Protein AF-A0A936C3J3-F1 (afdb_monomer)

Secondary structure (DSSP, 8-state):
---------EEEEESTT-HHHHHHHH-GGG--EEEETTEEEES---B-TTSPBPP-SSEEEEEEEEEEE--SSHHHHHHHHHHHHHHHHTT--S-EEEEEEPPTT--TTSHHHHHHHHHHHHHHHHHHTT-SSPPBPSB--TT-TT--EEEEEEEEETTEEEEEEEEGGG-S-SBGGG---PPPPTT-SSSTHHHHHHHHHHHS----TT-EEEEET-TT-HHHHHHHHTT-EEEEE-SSPP-S---GGGEEEE-S-TTT---SS-EEEEEE---S-HHHHHHHHHHHHHTT-EEEEEEEEEPPSS-HHHHHHHHHHHHHHTT-EEEEEE--SS-SSEEEEEEES-HHHHT-SS--------------------------------------------------------PPPP-PPPPP--PPP-----------------------------------------

Nearest PDB structures (foldseek):
  4atn-assembly1_A  TM=8.365E-01  e=1.492E-25  Escherichia coli BL21(DE3)
  3k0b-assembly1_A  TM=3.413E-01  e=3.394E-08  Listeria monocytogenes serotype 4b str. F2365
  8x8j-assembly1_B  TM=6.612E-01  e=1.170E-04  Acinetobacter baumannii
  8x8i-assembly1_B  TM=6.639E-01  e=1.663E-04  Acinetobacter baumannii

pLDDT: mean 76.04, std 27.0, range [23.97, 98.81]

Mean predicted aligned error: 15.06 Å

Radius of gyration: 33.65 Å; Cα contacts (8 Å, |Δi|>4): 741; chains: 1; bounding box: 97×128×62 Å

Foldseek 3Di:
DDPPPQQQKKKFFFAFVLQVVQDVQQDDVQVWDAPAGRMIMTSHFDADPVRAGDAGAGTLKMFSFQDKDADPALLRLLVVLLVSCLVVCVVPQFQAEEAQDEHPPDDCPFLLNVSSVSNPVSNLVSNVVRHPDDHHYQADQLPPPRHQKYFYWYRGHNSGITTGIDTSSNISGSHHSSADDDDDDPQQPDCVLVVQVQVCSNLVFDQAAPFEEEEAQCPLPSVVVNNVVNRAAYEYEDLDYHPHDGPPVRYDYDNDHLQPDDDPAAGAEYHYADPDAQVVVLVSVLVCLLVNNYFKYKYKGQADPPPRSVSVVNSVVSCVVSQWPPWHKYCHNPHDNIIIIITGNDPVVVVPSDPDDDDDDPDDDDDDDDDDDDDDDDDDDDDDDDDDDDDDDDDDDDDDDDDDDDDDDDDDDDDDDDDDDDDDDDDDDDDDDDDDDDDDDDDDDDDDYDDDDDDDDDDDDDDDDD

Structure (mmCIF, N/CA/C/O backbone):
data_AF-A0A936C3J3-F1
#
_entry.id   AF-A0A936C3J3-F1
#
loop_
_atom_site.group_PDB
_atom_site.id
_atom_site.type_symbol
_atom_site.label_atom_id
_atom_site.label_alt_id
_atom_site.label_comp_id
_atom_site.label_asym_id
_atom_site.label_entity_id
_atom_site.label_seq_id
_atom_site.pdbx_PDB_ins_code
_atom_site.Cartn_x
_atom_site.Cartn_y
_atom_site.Cartn_z
_atom_site.occupancy
_atom_site.B_iso_or_equiv
_atom_site.auth_seq_id
_atom_site.auth_comp_id
_atom_site.auth_asym_id
_atom_site.auth_atom_id
_atom_site.pdbx_PDB_model_num
ATOM 1 N N . MET A 1 1 ? -40.139 1.100 14.760 1.00 33.44 1 MET A N 1
ATOM 2 C CA . MET A 1 1 ? -38.734 0.673 14.546 1.00 33.44 1 MET A CA 1
ATOM 3 C C . MET A 1 1 ? -37.877 1.899 14.244 1.00 33.44 1 MET A C 1
ATOM 5 O O . MET A 1 1 ? -38.222 2.616 13.318 1.00 33.44 1 MET A O 1
ATOM 9 N N . ARG A 1 2 ? -36.791 2.172 14.984 1.00 28.02 2 ARG A N 1
ATOM 10 C CA . ARG A 1 2 ? -35.802 3.189 14.565 1.00 28.02 2 ARG A CA 1
ATOM 11 C C . ARG A 1 2 ? -34.677 2.494 13.802 1.00 28.02 2 ARG A C 1
ATOM 13 O O . ARG A 1 2 ? -34.073 1.563 14.336 1.00 28.02 2 ARG A O 1
ATOM 20 N N . SER A 1 3 ? -34.427 2.935 12.568 1.00 29.53 3 SER A N 1
ATOM 21 C CA . SER A 1 3 ? -33.279 2.488 11.775 1.00 29.53 3 SER A CA 1
ATOM 22 C C . SER A 1 3 ? -32.002 2.647 12.600 1.00 29.53 3 SER A C 1
ATOM 24 O O . SER A 1 3 ? -31.799 3.677 13.248 1.00 29.53 3 SER A O 1
ATOM 26 N N . ALA A 1 4 ? -31.156 1.617 12.620 1.00 37.12 4 ALA A N 1
ATOM 27 C CA . ALA A 1 4 ? -29.858 1.731 13.263 1.00 37.12 4 ALA A CA 1
ATOM 28 C C . ALA A 1 4 ? -29.002 2.651 12.393 1.00 37.12 4 ALA A C 1
ATOM 30 O O . ALA A 1 4 ? -28.498 2.207 11.364 1.00 37.12 4 ALA A O 1
ATOM 31 N N . VAL A 1 5 ? -28.869 3.918 12.801 1.00 35.38 5 VAL A N 1
ATOM 32 C CA . VAL A 1 5 ? -28.004 4.901 12.141 1.00 35.38 5 VAL A CA 1
ATOM 33 C C . VAL A 1 5 ? -26.589 4.339 12.127 1.00 35.38 5 VAL A C 1
ATOM 35 O O . VAL A 1 5 ? -25.864 4.394 13.121 1.00 35.38 5 VAL A O 1
ATOM 38 N N . VAL A 1 6 ? -26.205 3.750 10.996 1.00 46.84 6 VAL A N 1
ATOM 39 C CA . VAL A 1 6 ? -24.815 3.420 10.735 1.00 46.84 6 VAL A CA 1
ATOM 40 C C . VAL A 1 6 ? -24.141 4.758 10.512 1.00 46.84 6 VAL A C 1
ATOM 42 O O . VAL A 1 6 ? -24.391 5.416 9.505 1.00 46.84 6 VAL A O 1
ATOM 45 N N . SER A 1 7 ? -23.348 5.176 11.496 1.00 59.62 7 SER A N 1
ATOM 46 C CA . SER A 1 7 ? -22.508 6.365 11.413 1.00 59.62 7 SER A CA 1
ATOM 47 C C . SER A 1 7 ? -21.810 6.391 10.052 1.00 59.62 7 SER A C 1
ATOM 49 O O . SER A 1 7 ? -21.123 5.438 9.681 1.00 59.62 7 SER A O 1
ATOM 51 N N . THR A 1 8 ? -22.022 7.467 9.293 1.00 68.81 8 THR A N 1
ATOM 52 C CA . THR A 1 8 ? -21.368 7.668 7.992 1.00 68.81 8 THR A CA 1
ATOM 53 C C . THR A 1 8 ? -19.877 7.944 8.150 1.00 68.81 8 THR A C 1
ATOM 55 O O . THR A 1 8 ? -19.138 7.846 7.173 1.00 68.81 8 THR A O 1
ATOM 58 N N . ARG A 1 9 ? -19.442 8.275 9.377 1.00 92.25 9 ARG A N 1
ATOM 59 C CA . ARG A 1 9 ? -18.073 8.661 9.690 1.00 92.25 9 ARG A CA 1
ATOM 60 C C . ARG A 1 9 ? -17.103 7.502 9.527 1.00 92.25 9 ARG A C 1
ATOM 62 O O . ARG A 1 9 ? -17.348 6.381 9.978 1.00 92.25 9 ARG A O 1
ATOM 69 N N . TRP A 1 10 ? -15.957 7.835 8.959 1.00 96.31 10 TRP A N 1
ATOM 70 C CA . TRP A 1 10 ? -14.812 6.953 8.831 1.00 96.31 10 TRP A CA 1
ATOM 71 C C . TRP A 1 10 ? -13.667 7.450 9.704 1.00 96.31 10 TRP A C 1
ATOM 73 O O . TRP A 1 10 ? -13.520 8.649 9.949 1.00 96.31 10 TRP A O 1
ATOM 83 N N . ALA A 1 11 ? -12.850 6.508 10.153 1.00 97.44 11 ALA A N 1
ATOM 84 C CA . ALA A 1 11 ? -11.518 6.762 10.667 1.00 97.44 11 ALA A CA 1
ATOM 85 C C . ALA A 1 11 ? -10.503 6.078 9.744 1.00 97.44 11 ALA A C 1
ATOM 87 O O . ALA A 1 11 ? -10.793 5.032 9.156 1.00 97.44 11 ALA A O 1
ATOM 88 N N . PHE A 1 12 ? -9.318 6.660 9.624 1.00 97.94 12 PHE A N 1
ATOM 89 C CA . PHE A 1 12 ? -8.231 6.175 8.786 1.00 97.94 12 PHE A CA 1
ATOM 90 C C . PHE A 1 12 ? -6.924 6.165 9.570 1.00 97.94 12 PHE A C 1
ATOM 92 O O . PHE A 1 12 ? -6.647 7.107 10.314 1.00 97.94 12 PHE A O 1
ATOM 99 N N . LEU A 1 13 ? -6.123 5.122 9.361 1.00 97.69 13 LEU A N 1
ATOM 100 C CA . LEU A 1 13 ? -4.727 5.083 9.786 1.00 97.69 13 LEU A CA 1
ATOM 101 C C . LEU A 1 13 ? -3.846 5.507 8.618 1.00 97.69 13 LEU A C 1
ATOM 103 O O . LEU A 1 13 ? -4.005 4.993 7.508 1.00 97.69 13 LEU A O 1
ATOM 107 N N . THR A 1 14 ? -2.910 6.412 8.870 1.00 97.12 14 THR A N 1
ATOM 108 C CA . THR A 1 14 ? -1.886 6.841 7.911 1.00 97.12 14 THR A CA 1
ATOM 109 C C . THR A 1 14 ? -0.514 6.321 8.333 1.00 97.12 14 THR A C 1
ATOM 111 O O . THR A 1 14 ? -0.342 5.691 9.376 1.00 97.12 14 THR A O 1
ATOM 114 N N . ARG A 1 15 ? 0.509 6.636 7.543 1.00 95.25 15 ARG A N 1
ATOM 115 C CA . ARG A 1 15 ? 1.868 6.767 8.075 1.00 95.25 15 ARG A CA 1
ATOM 116 C C . ARG A 1 15 ? 1.910 7.911 9.119 1.00 95.25 15 ARG A C 1
ATOM 118 O O . ARG A 1 15 ? 1.168 8.882 8.943 1.00 95.25 15 ARG A O 1
ATOM 125 N N . PRO A 1 16 ? 2.783 7.871 10.146 1.00 94.44 16 PRO A N 1
ATOM 126 C CA . PRO A 1 16 ? 3.106 9.053 10.953 1.00 94.44 16 PRO A CA 1
ATOM 127 C C . PRO A 1 16 ? 3.445 10.268 10.078 1.00 94.44 16 PRO A C 1
ATOM 129 O O . PRO A 1 16 ? 4.086 10.119 9.035 1.00 94.44 16 PRO A O 1
ATOM 132 N N . ASP A 1 17 ? 2.956 11.441 10.482 1.00 93.06 17 ASP A N 1
ATOM 133 C CA . ASP A 1 17 ? 3.041 12.728 9.767 1.00 93.06 17 ASP A CA 1
ATOM 134 C C . ASP A 1 17 ? 2.344 12.781 8.386 1.00 93.06 17 ASP A C 1
ATOM 136 O O . ASP A 1 17 ? 2.384 13.803 7.700 1.00 93.06 17 ASP A O 1
ATOM 140 N N . GLY A 1 18 ? 1.668 11.702 7.972 1.00 95.62 18 GLY A N 1
ATOM 141 C CA . GLY A 1 18 ? 0.904 11.614 6.721 1.00 95.62 18 GLY A CA 1
ATOM 142 C C . GLY A 1 18 ? -0.539 12.125 6.810 1.00 95.62 18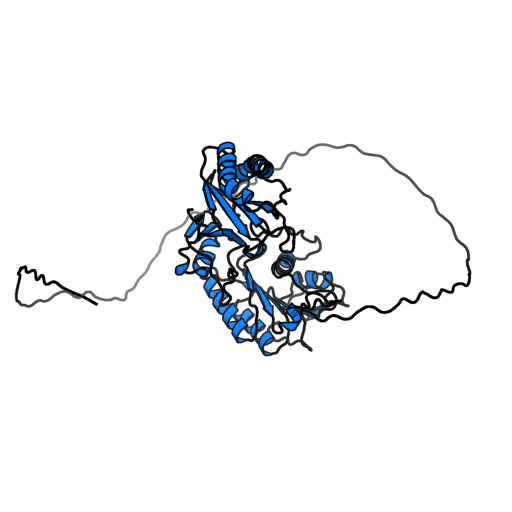 GLY A C 1
ATOM 143 O O . GLY A 1 18 ? -1.264 12.073 5.816 1.00 95.62 18 GLY A O 1
ATOM 144 N N . GLU A 1 19 ? -0.992 12.618 7.968 1.00 97.50 19 GLU A N 1
ATOM 145 C CA . GLU A 1 19 ? -2.400 12.991 8.169 1.00 97.50 19 GLU A CA 1
ATOM 146 C C . GLU A 1 19 ? -2.809 14.157 7.268 1.00 97.50 19 GLU A C 1
ATOM 148 O O . GLU A 1 19 ? -3.923 14.176 6.747 1.00 97.50 19 GLU A O 1
ATOM 153 N N . ARG A 1 20 ? -1.901 15.119 7.038 1.00 97.00 20 ARG A N 1
ATOM 154 C CA . ARG A 1 20 ? -2.177 16.249 6.142 1.00 97.00 20 ARG A CA 1
ATOM 155 C C . ARG A 1 20 ? -2.315 15.800 4.692 1.00 97.00 20 ARG A C 1
ATOM 157 O O . ARG A 1 20 ? -3.230 16.264 4.020 1.00 97.00 20 ARG A O 1
ATOM 164 N N . ASP A 1 21 ? -1.453 14.894 4.235 1.00 97.56 21 ASP A N 1
ATOM 165 C CA . ASP A 1 21 ? -1.504 14.375 2.867 1.00 97.56 21 ASP A CA 1
ATOM 166 C C . ASP A 1 21 ? -2.800 13.581 2.622 1.00 97.56 21 ASP A C 1
ATOM 168 O O . ASP A 1 21 ? -3.407 13.731 1.562 1.00 97.56 21 ASP A O 1
ATOM 172 N N . LEU A 1 22 ? -3.292 12.830 3.619 1.00 98.00 22 LEU A N 1
ATOM 173 C CA . LEU A 1 22 ? -4.601 12.170 3.545 1.00 98.00 22 LEU A CA 1
ATOM 174 C C . LEU A 1 22 ? -5.781 13.158 3.588 1.00 98.00 22 LEU A C 1
ATOM 176 O O . LEU A 1 22 ? -6.741 12.982 2.843 1.00 98.00 22 LEU A O 1
ATOM 180 N N . ILE A 1 23 ? -5.742 14.195 4.430 1.00 98.06 23 ILE A N 1
ATOM 181 C CA . ILE A 1 23 ? -6.789 15.236 4.454 1.00 98.06 23 ILE A CA 1
ATOM 182 C C . ILE A 1 23 ? -6.848 15.959 3.100 1.00 98.06 23 ILE A C 1
ATOM 184 O O . ILE A 1 23 ? -7.932 16.164 2.552 1.00 98.06 23 ILE A O 1
ATOM 188 N N . ASP A 1 24 ? -5.687 16.292 2.530 1.00 97.00 24 ASP A N 1
ATOM 189 C CA . ASP A 1 24 ? -5.589 16.901 1.205 1.00 97.00 24 ASP A CA 1
ATOM 190 C C . ASP A 1 24 ? -6.042 15.943 0.092 1.00 97.00 24 ASP A C 1
ATOM 192 O O . ASP A 1 24 ? -6.580 16.419 -0.906 1.00 97.00 24 ASP A O 1
ATOM 196 N N . GLU A 1 25 ? -5.855 14.625 0.238 1.00 97.25 25 GLU A N 1
ATOM 197 C CA . GLU A 1 25 ? -6.364 13.587 -0.672 1.00 97.25 25 GLU A CA 1
ATOM 198 C C . GLU A 1 25 ? -7.892 13.449 -0.616 1.00 97.25 25 GLU A C 1
ATOM 200 O O . GLU A 1 25 ? -8.532 13.539 -1.664 1.00 97.25 25 GLU A O 1
ATOM 205 N N . LEU A 1 26 ? -8.461 13.289 0.586 1.00 96.00 26 LEU A N 1
ATOM 206 C CA . LEU A 1 26 ? -9.904 13.171 0.842 1.00 96.00 26 LEU A CA 1
ATOM 207 C C . LEU A 1 26 ? -10.692 14.408 0.379 1.00 96.00 26 LEU A C 1
ATOM 209 O O . LEU A 1 26 ? -11.851 14.292 -0.022 1.00 96.00 26 LEU A O 1
ATOM 213 N N . GLY A 1 27 ? -10.063 15.584 0.421 1.00 94.44 27 GLY A N 1
ATOM 214 C CA . GLY A 1 27 ? -10.635 16.835 -0.064 1.00 94.44 27 GLY A CA 1
ATOM 215 C C . GLY A 1 27 ? -11.672 17.468 0.878 1.00 94.44 27 GLY A C 1
ATOM 216 O O . GLY A 1 27 ? -12.059 16.896 1.900 1.00 94.44 27 GLY A O 1
ATOM 217 N N . PRO A 1 28 ? -12.144 18.687 0.554 1.00 92.44 28 PRO A N 1
ATOM 218 C CA . PRO A 1 28 ? -12.945 19.499 1.474 1.00 92.44 28 PRO A CA 1
ATOM 219 C C . PRO A 1 28 ? -14.327 18.903 1.777 1.00 92.44 28 PRO A C 1
ATOM 221 O O . PRO A 1 28 ? -14.797 18.990 2.909 1.00 92.44 28 PRO A O 1
ATOM 224 N N . SER A 1 29 ? -14.963 18.239 0.806 1.00 90.31 29 SER A N 1
ATOM 225 C CA . SER A 1 29 ? -16.278 17.596 0.971 1.00 90.31 29 SER A CA 1
ATOM 226 C C . SER A 1 29 ? -16.275 16.439 1.972 1.00 90.31 29 SER A C 1
ATOM 228 O O . SER A 1 29 ? -17.330 16.052 2.468 1.00 90.31 29 SER A O 1
ATOM 230 N N . ALA A 1 30 ? -15.103 15.884 2.285 1.00 93.25 30 ALA A N 1
ATOM 231 C CA . ALA A 1 30 ? -14.962 14.816 3.260 1.00 93.25 30 ALA A CA 1
ATOM 232 C C . ALA A 1 30 ? -15.052 15.313 4.716 1.00 93.25 30 ALA A C 1
ATOM 234 O O . ALA A 1 30 ? -15.210 14.491 5.621 1.00 93.25 30 ALA A O 1
ATOM 235 N N . ASN A 1 31 ? -14.940 16.628 4.961 1.00 95.12 31 ASN A N 1
ATOM 236 C CA . ASN A 1 31 ? -14.816 17.219 6.301 1.00 95.12 31 ASN A CA 1
ATOM 237 C C . ASN A 1 31 ? -13.816 16.431 7.174 1.00 95.12 31 ASN A C 1
ATOM 239 O O . ASN A 1 31 ? -14.173 15.875 8.215 1.00 95.12 31 ASN A O 1
ATOM 243 N N . ALA A 1 32 ? -12.600 16.257 6.646 1.00 97.12 32 ALA A N 1
ATOM 244 C CA . ALA A 1 32 ? -11.572 15.413 7.237 1.00 97.12 32 ALA A CA 1
ATOM 245 C C . ALA A 1 32 ? -10.680 16.200 8.211 1.00 97.12 32 ALA A C 1
ATOM 247 O O . ALA A 1 32 ? -10.210 17.291 7.891 1.00 97.12 32 ALA A O 1
ATOM 248 N N . GLU A 1 33 ? -10.409 15.624 9.381 1.00 96.88 33 GLU A N 1
ATOM 249 C CA . GLU A 1 33 ? -9.625 16.238 10.457 1.00 96.88 33 GLU A CA 1
ATOM 250 C C . GLU A 1 33 ? -8.607 15.252 11.052 1.00 96.88 33 GLU A C 1
ATOM 252 O O . GLU A 1 33 ? -8.855 14.046 11.122 1.00 96.88 33 GLU A O 1
ATOM 257 N N . LYS A 1 34 ? -7.453 15.762 11.506 1.00 97.12 34 LYS A N 1
ATOM 258 C CA . LYS A 1 34 ? -6.480 14.971 12.274 1.00 97.12 34 LYS A CA 1
ATOM 259 C C . LYS A 1 34 ? -7.011 14.804 13.695 1.00 97.12 34 LYS A C 1
ATOM 261 O O . LYS A 1 34 ? -7.202 15.793 14.397 1.00 97.12 34 LYS A O 1
ATOM 266 N N . LEU A 1 35 ? -7.195 13.558 14.118 1.00 95.56 35 LEU A N 1
ATOM 267 C CA . LEU A 1 35 ? -7.697 13.224 15.449 1.00 95.56 35 LEU A CA 1
ATOM 268 C C . LEU A 1 35 ? -6.564 12.974 16.455 1.00 95.56 35 LEU A C 1
ATOM 270 O O . LEU A 1 35 ? -6.637 13.412 17.604 1.00 95.56 35 LEU A O 1
ATOM 274 N N . ASP A 1 36 ? -5.528 12.260 16.018 1.00 95.00 36 ASP A N 1
ATOM 275 C CA . ASP A 1 36 ? -4.333 11.918 16.796 1.00 95.00 36 ASP A CA 1
ATOM 276 C C . ASP A 1 36 ? -3.158 11.648 15.831 1.00 95.00 36 ASP A C 1
ATOM 278 O O . ASP A 1 36 ? -3.312 11.759 14.612 1.00 95.00 36 ASP A O 1
ATOM 282 N N . LEU A 1 37 ? -1.980 11.304 16.353 1.00 94.25 37 LEU A N 1
ATOM 283 C CA . LEU A 1 37 ? -0.841 10.844 15.559 1.00 94.25 37 LEU A CA 1
ATOM 284 C C . LEU A 1 37 ? -1.240 9.656 14.673 1.00 94.25 37 LEU A C 1
ATOM 286 O O . LEU A 1 37 ? -1.743 8.648 15.165 1.00 94.25 37 LEU A O 1
ATOM 290 N N . ALA A 1 38 ? -0.983 9.792 13.374 1.00 96.56 38 ALA A N 1
ATOM 291 C CA . ALA A 1 38 ? -1.318 8.847 12.317 1.00 96.56 38 ALA A CA 1
ATOM 292 C C . ALA A 1 38 ? -2.822 8.508 12.187 1.00 96.56 38 ALA A C 1
ATOM 294 O O . ALA A 1 38 ? -3.158 7.489 11.581 1.00 96.56 38 ALA A O 1
ATOM 295 N N . VAL A 1 39 ? -3.732 9.338 12.729 1.00 97.62 39 VAL A N 1
ATOM 296 C CA . VAL A 1 39 ? -5.189 9.100 12.674 1.00 97.62 39 VAL A CA 1
ATOM 297 C C . VAL A 1 39 ? -5.957 10.301 12.130 1.00 97.62 39 VAL A C 1
ATOM 299 O O . VAL A 1 39 ? -5.928 11.395 12.699 1.00 97.62 39 VAL A O 1
ATOM 302 N N . VAL A 1 40 ? -6.726 10.062 11.067 1.00 98.12 40 VAL A N 1
ATOM 303 C CA . VAL A 1 40 ? -7.653 11.030 10.458 1.00 98.12 40 VAL A CA 1
ATOM 304 C C . VAL A 1 40 ? -9.084 10.525 10.597 1.00 98.12 40 VAL A C 1
ATOM 306 O O . VAL A 1 40 ? -9.358 9.356 10.330 1.00 98.12 40 VAL A O 1
ATOM 309 N N . THR A 1 41 ? -10.016 11.399 10.968 1.00 97.44 41 THR A N 1
ATOM 310 C CA . THR A 1 41 ? -11.461 11.134 10.892 1.00 97.44 41 THR A CA 1
ATOM 311 C C . THR A 1 41 ? -12.111 11.953 9.790 1.00 97.44 41 THR A C 1
ATOM 313 O O . THR A 1 41 ? -11.620 13.014 9.427 1.00 97.44 41 THR A O 1
ATOM 316 N N . SER A 1 42 ? -13.213 11.454 9.234 1.00 96.69 42 SER A N 1
ATOM 317 C CA . SER A 1 42 ? -13.940 12.103 8.140 1.00 96.69 42 SER A CA 1
ATOM 318 C C . SER A 1 42 ? -15.432 11.774 8.186 1.00 96.69 42 SER A C 1
ATOM 320 O O . SER A 1 42 ? -15.835 10.731 8.709 1.00 96.69 42 SER A O 1
ATOM 322 N N . ALA A 1 43 ? -16.268 12.657 7.634 1.00 93.88 43 ALA A N 1
ATOM 323 C CA . ALA A 1 43 ? -17.716 12.480 7.552 1.00 93.88 43 ALA A CA 1
ATOM 324 C C . ALA A 1 43 ? -18.162 11.384 6.565 1.00 93.88 43 ALA A C 1
ATOM 326 O O . ALA A 1 43 ? -19.256 10.836 6.733 1.00 93.88 43 ALA A O 1
ATOM 327 N N . VAL A 1 44 ? -17.330 11.073 5.562 1.00 90.56 44 VAL A N 1
ATOM 328 C CA . VAL A 1 44 ? -17.590 10.115 4.472 1.00 90.56 44 VAL A CA 1
ATOM 329 C C . VAL A 1 44 ? -16.284 9.458 4.000 1.00 90.56 44 VAL A C 1
ATOM 331 O O . VAL A 1 44 ? -15.196 9.916 4.320 1.00 90.56 44 VAL A O 1
ATOM 334 N N . ARG A 1 45 ? -16.375 8.398 3.192 1.00 92.44 45 ARG A N 1
ATOM 335 C CA . ARG A 1 45 ? -15.259 7.923 2.360 1.00 92.44 45 ARG A CA 1
ATOM 336 C C . ARG A 1 45 ? -15.654 8.108 0.890 1.00 92.44 45 ARG A C 1
ATOM 338 O O . ARG A 1 45 ? -16.796 7.761 0.572 1.00 92.44 45 ARG A O 1
ATOM 345 N N . PRO A 1 46 ? -14.773 8.644 0.022 1.00 91.19 46 PRO A N 1
ATOM 346 C CA . PRO A 1 46 ? -15.063 8.816 -1.399 1.00 91.19 46 PRO A CA 1
ATOM 347 C C . PRO A 1 46 ? -15.512 7.521 -2.087 1.00 91.19 46 PRO A C 1
ATOM 349 O O . PRO A 1 46 ? -15.139 6.416 -1.673 1.00 91.19 46 PRO A O 1
ATOM 352 N N . ARG A 1 47 ? -16.329 7.670 -3.134 1.00 90.25 47 ARG A N 1
ATOM 353 C CA . ARG A 1 47 ? -16.821 6.577 -3.979 1.00 90.25 47 ARG A CA 1
ATOM 354 C C . ARG A 1 47 ? -16.529 6.862 -5.444 1.00 90.25 47 ARG A C 1
ATOM 356 O O . ARG A 1 47 ? -16.709 7.995 -5.883 1.00 90.25 47 ARG A O 1
ATOM 363 N N . GLY A 1 48 ? -16.132 5.821 -6.169 1.00 84.94 48 GLY A N 1
ATOM 364 C CA . GLY A 1 48 ? -15.908 5.879 -7.605 1.00 84.94 48 GLY A CA 1
ATOM 365 C C . GLY A 1 48 ? -17.222 5.956 -8.395 1.00 84.94 48 GLY A C 1
ATOM 366 O O . GLY A 1 48 ? -18.312 5.874 -7.816 1.00 84.94 48 GLY A O 1
ATOM 367 N N . PRO A 1 49 ? -17.148 6.077 -9.734 1.00 83.00 49 PRO A N 1
ATOM 368 C CA . PRO A 1 49 ? -18.328 6.162 -10.602 1.00 83.00 49 PRO A CA 1
ATOM 369 C C . PRO A 1 49 ? -19.285 4.965 -10.480 1.00 83.00 49 PRO A C 1
ATOM 371 O O . PRO A 1 49 ? -20.494 5.120 -10.628 1.00 83.00 49 PRO A O 1
ATOM 374 N N . ASP A 1 50 ? -18.749 3.786 -10.160 1.00 85.38 50 ASP A N 1
ATOM 375 C CA . ASP A 1 50 ? -19.468 2.527 -9.930 1.00 85.38 50 ASP A CA 1
ATOM 376 C C . ASP A 1 50 ? -20.047 2.391 -8.504 1.00 85.38 50 ASP A C 1
ATOM 378 O O . ASP A 1 50 ? -20.528 1.327 -8.118 1.00 85.38 50 ASP A O 1
ATOM 382 N N . GLN A 1 51 ? -20.000 3.465 -7.708 1.00 86.19 51 GLN A N 1
ATOM 383 C CA . GLN A 1 51 ? -20.378 3.515 -6.293 1.00 86.19 51 GLN A CA 1
ATOM 384 C C . GLN A 1 51 ? -19.515 2.656 -5.354 1.00 86.19 51 GLN A C 1
ATOM 386 O O . GLN A 1 51 ? -19.817 2.602 -4.156 1.00 86.19 51 GLN A O 1
ATOM 391 N N . THR A 1 52 ? -18.431 2.027 -5.816 1.00 88.75 52 THR A N 1
ATOM 392 C CA . THR A 1 52 ? -17.474 1.357 -4.919 1.00 88.75 52 THR A CA 1
ATOM 393 C C . THR A 1 52 ? -16.675 2.380 -4.117 1.00 88.75 52 THR A C 1
ATOM 395 O O . THR A 1 52 ? -16.564 3.541 -4.503 1.00 88.75 52 THR A O 1
ATOM 398 N N . LEU A 1 53 ? -16.153 1.990 -2.952 1.00 90.50 53 LEU A N 1
ATOM 399 C CA . LEU A 1 53 ? -15.344 2.892 -2.127 1.00 90.50 53 LEU A CA 1
ATOM 400 C C . LEU A 1 53 ? -13.959 3.075 -2.752 1.00 90.50 53 LEU A C 1
ATOM 402 O O . LEU A 1 53 ? -13.245 2.094 -2.953 1.00 90.50 53 LEU A O 1
ATOM 406 N N . GLU A 1 54 ? -13.538 4.319 -2.978 1.00 86.88 54 GLU A N 1
ATOM 407 C CA . GLU A 1 54 ? -12.248 4.581 -3.622 1.00 86.88 54 GLU A CA 1
ATOM 408 C C . GLU A 1 54 ? -11.068 4.088 -2.772 1.00 86.88 54 GLU A C 1
ATOM 410 O O . GLU A 1 54 ? -11.110 4.040 -1.530 1.00 86.88 54 GLU A O 1
ATOM 415 N N . GLY A 1 55 ? -9.993 3.716 -3.468 1.00 89.56 55 GLY A N 1
ATOM 416 C CA . GLY A 1 55 ? -8.672 3.563 -2.875 1.00 89.56 55 GLY A CA 1
ATOM 417 C C . GLY A 1 55 ? -8.072 4.937 -2.578 1.00 89.56 55 GLY A C 1
ATOM 418 O O . GLY A 1 55 ? -8.140 5.836 -3.406 1.00 89.56 55 GLY A O 1
ATOM 419 N N . LEU A 1 56 ? -7.476 5.080 -1.398 1.00 96.06 56 LEU A N 1
ATOM 420 C CA . LEU A 1 56 ? -6.814 6.303 -0.936 1.00 96.06 56 LEU A CA 1
ATOM 421 C C . LEU A 1 56 ? -5.322 6.009 -0.809 1.00 96.06 56 LEU A C 1
ATOM 423 O O . LEU A 1 56 ? -4.965 5.036 -0.146 1.00 96.06 56 LEU A O 1
ATOM 427 N N . ALA A 1 57 ? -4.442 6.782 -1.427 1.00 97.50 57 ALA A N 1
ATOM 428 C CA . ALA A 1 57 ? -3.017 6.504 -1.383 1.00 97.50 57 ALA A CA 1
ATOM 429 C C . ALA A 1 57 ? -2.431 6.669 0.026 1.00 97.50 57 ALA A C 1
ATOM 431 O O . ALA A 1 57 ? -1.636 5.830 0.445 1.00 97.50 57 ALA A O 1
ATOM 432 N N . PHE A 1 58 ? -2.839 7.693 0.780 1.00 98.00 58 PHE A N 1
ATOM 433 C CA . PHE A 1 58 ? -2.197 8.056 2.054 1.00 98.00 58 PHE A CA 1
ATOM 434 C C . PHE A 1 58 ? -2.819 7.388 3.291 1.00 98.00 58 PHE A C 1
ATOM 436 O O . PHE A 1 58 ? -2.290 7.514 4.397 1.00 98.00 58 PHE A O 1
ATOM 443 N N . ALA A 1 59 ? -3.898 6.619 3.117 1.00 97.50 59 ALA A N 1
ATOM 444 C CA . ALA A 1 59 ? -4.456 5.760 4.160 1.00 97.50 59 ALA A CA 1
ATOM 445 C C . ALA A 1 59 ? -3.964 4.306 4.008 1.00 97.50 59 ALA A C 1
ATOM 447 O O . ALA A 1 59 ? -4.070 3.699 2.938 1.00 97.50 59 ALA A O 1
ATOM 448 N N . ARG A 1 60 ? -3.472 3.721 5.104 1.00 95.56 60 ARG A N 1
ATOM 449 C CA . ARG A 1 60 ? -3.076 2.305 5.219 1.00 95.56 60 ARG A CA 1
ATOM 450 C C . ARG A 1 60 ? -4.254 1.423 5.622 1.00 95.56 60 ARG A C 1
ATOM 452 O O . ARG A 1 60 ? -4.466 0.362 5.042 1.00 95.56 60 ARG A O 1
ATOM 459 N N . GLN A 1 61 ? -5.075 1.900 6.558 1.00 95.06 61 GLN A N 1
ATOM 460 C CA . GLN A 1 61 ? -6.312 1.234 6.965 1.00 95.06 61 GLN A CA 1
ATOM 461 C C . GLN A 1 61 ? -7.477 2.225 7.042 1.00 95.06 61 GLN A C 1
ATOM 463 O O . GLN A 1 61 ? -7.280 3.414 7.278 1.00 95.06 61 GLN A O 1
ATOM 468 N N . ALA A 1 62 ? -8.697 1.721 6.864 1.00 95.69 62 ALA A N 1
ATOM 469 C CA . ALA A 1 62 ? -9.938 2.463 7.055 1.00 95.69 62 ALA A CA 1
ATOM 470 C C . ALA A 1 62 ? -10.873 1.676 7.977 1.00 95.69 62 ALA A C 1
ATOM 472 O O . ALA A 1 62 ? -10.872 0.443 7.959 1.00 95.69 62 ALA A O 1
ATOM 473 N N . MET A 1 63 ? -11.680 2.399 8.746 1.00 94.62 63 MET A N 1
ATOM 474 C CA . MET A 1 63 ? -12.655 1.858 9.682 1.00 94.62 63 MET A CA 1
ATOM 475 C C . MET A 1 63 ? -13.958 2.651 9.613 1.00 94.62 63 MET A C 1
ATOM 477 O O . MET A 1 63 ? -13.950 3.876 9.739 1.00 94.62 63 MET A O 1
ATOM 481 N N . ARG A 1 64 ? -15.094 1.959 9.486 1.00 94.31 64 ARG A N 1
ATOM 482 C CA . ARG A 1 64 ? -16.423 2.559 9.693 1.00 94.31 64 ARG A CA 1
ATOM 483 C C . ARG A 1 64 ? -16.614 2.773 11.193 1.00 94.31 64 ARG A C 1
ATOM 485 O O . ARG A 1 64 ? -16.753 1.807 11.946 1.00 94.31 64 ARG A O 1
ATOM 492 N N . LEU A 1 65 ? -16.568 4.028 11.633 1.00 93.44 65 LEU A N 1
ATOM 493 C CA . LEU A 1 65 ? -16.524 4.382 13.049 1.00 93.44 65 LEU A CA 1
ATOM 494 C C . LEU A 1 65 ? -17.901 4.187 13.692 1.00 93.44 65 LEU A C 1
ATOM 496 O O . LEU A 1 65 ? -18.849 4.886 13.335 1.00 93.44 65 LEU A O 1
ATOM 500 N N . VAL A 1 66 ? -18.003 3.282 14.669 1.00 92.00 66 VAL A N 1
ATOM 501 C CA . VAL A 1 66 ? -19.253 3.014 15.403 1.00 92.00 66 VAL A CA 1
ATOM 502 C C . VAL A 1 66 ? -19.284 3.802 16.715 1.00 92.00 66 VAL A C 1
ATOM 504 O O . VAL A 1 66 ? -20.279 4.465 16.998 1.00 92.00 66 VAL A O 1
ATOM 507 N N . HIS A 1 67 ? -18.195 3.780 17.489 1.00 92.19 67 HIS A N 1
ATOM 508 C CA . HIS A 1 67 ? -18.063 4.509 18.753 1.00 92.19 67 HIS A CA 1
ATOM 509 C C . HIS A 1 67 ? -16.645 5.071 18.942 1.00 92.19 67 HIS A C 1
ATOM 511 O O . HIS A 1 67 ? -15.667 4.479 18.497 1.00 92.19 67 HIS A O 1
ATOM 517 N N . ARG A 1 68 ? -16.543 6.192 19.662 1.00 94.56 68 ARG A N 1
ATOM 518 C CA . ARG A 1 68 ? -15.320 6.644 20.340 1.00 94.56 68 ARG A CA 1
ATOM 519 C C . ARG A 1 68 ? -15.572 6.542 21.838 1.00 94.56 68 ARG A C 1
ATOM 521 O O . ARG A 1 68 ? -16.658 6.905 22.290 1.00 94.56 68 ARG A O 1
ATOM 528 N N . ILE A 1 69 ? -14.609 6.005 22.569 1.00 94.25 69 ILE A N 1
ATOM 529 C CA . ILE A 1 69 ? -14.731 5.618 23.972 1.00 94.25 69 ILE A CA 1
ATOM 530 C C . ILE A 1 69 ? -13.539 6.201 24.726 1.00 94.25 69 ILE A C 1
ATOM 532 O O . ILE A 1 69 ? -12.417 6.106 24.250 1.00 94.25 69 ILE A O 1
ATOM 536 N N . SER A 1 70 ? -13.778 6.773 25.901 1.00 92.50 70 SER A N 1
ATOM 537 C CA . SER A 1 70 ? -12.736 7.171 26.848 1.00 92.50 70 SER A CA 1
ATOM 538 C C . SER A 1 70 ? -13.153 6.659 28.220 1.00 92.50 70 SER A C 1
ATOM 540 O O . SER A 1 70 ? -14.315 6.805 28.599 1.00 92.50 70 SER A O 1
ATOM 542 N N . ALA A 1 71 ? -12.228 6.042 28.950 1.00 91.75 71 ALA A N 1
ATOM 543 C CA . ALA A 1 71 ? -12.514 5.332 30.196 1.00 91.75 71 ALA A CA 1
ATOM 544 C C . ALA A 1 71 ? -11.471 5.645 31.277 1.00 91.75 71 ALA A C 1
ATOM 546 O O . ALA A 1 71 ? 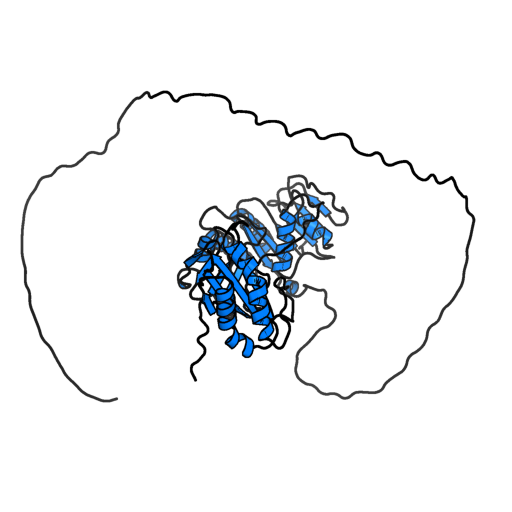-10.357 6.064 30.971 1.00 91.75 71 ALA A O 1
ATOM 547 N N . SER A 1 72 ? -11.820 5.415 32.541 1.00 90.62 72 SER A N 1
ATOM 548 C CA . SER A 1 72 ? -10.906 5.528 33.687 1.00 90.62 72 SER A CA 1
ATOM 549 C C . SER A 1 72 ? -9.763 4.510 33.651 1.00 90.62 72 SER A C 1
ATOM 551 O O . SER A 1 72 ? -8.673 4.789 34.138 1.00 90.62 72 SER A O 1
ATOM 553 N N . ASP A 1 73 ? -10.026 3.329 33.095 1.00 92.50 73 ASP A N 1
ATOM 554 C CA . ASP A 1 73 ? -9.182 2.143 33.219 1.00 92.50 73 ASP A CA 1
ATOM 555 C C . ASP A 1 73 ? -9.463 1.130 32.089 1.00 92.50 73 ASP A C 1
ATOM 557 O O . ASP A 1 73 ? -10.468 1.218 31.375 1.00 92.50 73 ASP A O 1
ATOM 561 N N . VAL A 1 74 ? -8.564 0.152 31.941 1.00 94.06 74 VAL A N 1
ATOM 562 C CA . VAL A 1 74 ? -8.586 -0.879 30.884 1.00 94.06 74 VAL A CA 1
ATOM 563 C C . VAL A 1 74 ? -9.802 -1.808 30.978 1.00 94.06 74 VAL A C 1
ATOM 565 O O . VAL A 1 74 ? -10.342 -2.232 29.959 1.00 94.06 74 VAL A O 1
ATOM 568 N N . GLU A 1 75 ? -10.267 -2.121 32.184 1.00 94.56 75 GLU A N 1
ATOM 569 C CA . GLU A 1 75 ? -11.361 -3.067 32.423 1.00 94.56 75 GLU A CA 1
ATOM 570 C C . GLU A 1 75 ? -12.726 -2.424 32.106 1.00 94.56 75 GLU A C 1
ATOM 572 O O . GLU A 1 75 ? -13.593 -3.030 31.466 1.00 94.56 75 GLU A O 1
ATOM 577 N N . THR A 1 76 ? -12.895 -1.152 32.465 1.00 94.56 76 THR A N 1
ATOM 578 C CA . THR A 1 76 ? -14.004 -0.297 32.032 1.00 94.56 76 THR A CA 1
ATOM 579 C C . THR A 1 76 ? -13.977 -0.094 30.516 1.00 94.56 76 THR A C 1
ATOM 581 O O . THR A 1 76 ? -15.020 -0.223 29.869 1.00 94.56 76 THR A O 1
ATOM 584 N N . LEU A 1 77 ? -12.800 0.145 29.926 1.00 94.50 77 LEU A N 1
ATOM 585 C CA . LEU A 1 77 ? -12.630 0.253 28.475 1.00 94.50 77 LEU A CA 1
ATOM 586 C C . LEU A 1 77 ? -13.047 -1.041 27.759 1.00 94.50 77 LEU A C 1
ATOM 588 O O . LEU A 1 77 ? -13.845 -0.984 26.825 1.00 94.50 77 LEU A O 1
ATOM 592 N N . ALA A 1 78 ? -12.601 -2.208 28.235 1.00 94.31 78 ALA A N 1
ATOM 593 C CA . ALA A 1 78 ? -12.972 -3.514 27.689 1.00 94.31 78 ALA A CA 1
ATOM 594 C C . ALA A 1 78 ? -14.489 -3.758 27.748 1.00 94.31 78 ALA A C 1
ATOM 596 O O . ALA A 1 78 ? -15.092 -4.187 26.762 1.00 94.31 78 ALA A O 1
ATOM 597 N N . LYS A 1 79 ? -15.136 -3.437 28.879 1.00 93.38 79 LYS A N 1
ATOM 598 C CA . LYS A 1 79 ? -16.600 -3.524 29.036 1.00 93.38 79 LYS A CA 1
ATOM 599 C C . LYS A 1 79 ? -17.341 -2.618 28.052 1.00 93.38 79 LYS A C 1
ATOM 601 O O . LYS A 1 79 ? -18.300 -3.062 27.419 1.00 93.38 79 LYS A O 1
ATOM 606 N N . GLN A 1 80 ? -16.917 -1.362 27.913 1.00 93.38 80 GLN A N 1
ATOM 607 C CA . GLN A 1 80 ? -17.568 -0.393 27.028 1.00 93.38 80 GLN A CA 1
ATOM 608 C C . GLN A 1 80 ? -17.345 -0.730 25.545 1.00 93.38 80 GLN A C 1
ATOM 610 O O . GLN A 1 80 ? -18.302 -0.703 24.768 1.00 93.38 80 GLN A O 1
ATOM 615 N N . ALA A 1 81 ? -16.123 -1.115 25.164 1.00 92.12 81 ALA A N 1
ATOM 616 C CA . ALA A 1 81 ? -15.779 -1.534 23.807 1.00 92.12 81 ALA A CA 1
ATOM 617 C C . ALA A 1 81 ? -16.519 -2.814 23.401 1.00 92.12 81 ALA A C 1
ATOM 619 O O . ALA A 1 81 ? -17.100 -2.849 22.321 1.00 92.12 81 ALA A O 1
ATOM 620 N N . ALA A 1 82 ? -16.608 -3.820 24.278 1.00 90.56 82 ALA A N 1
ATOM 621 C CA . ALA A 1 82 ? -17.449 -4.988 24.030 1.00 90.56 82 ALA A CA 1
ATOM 622 C C . ALA A 1 82 ? -18.921 -4.572 23.841 1.00 90.56 82 ALA A C 1
ATOM 624 O O . ALA A 1 82 ? -19.501 -4.856 22.794 1.00 90.56 82 ALA A O 1
ATOM 625 N N . ARG A 1 83 ? -19.496 -3.802 24.782 1.00 89.81 83 ARG A N 1
ATOM 626 C CA . ARG A 1 83 ? -20.903 -3.344 24.749 1.00 89.81 83 ARG A CA 1
ATOM 627 C C . ARG A 1 83 ? -21.274 -2.570 23.479 1.00 89.81 83 ARG A C 1
ATOM 629 O O . ARG A 1 83 ? -22.398 -2.705 22.985 1.00 89.81 83 ARG A O 1
ATOM 636 N N . ALA A 1 84 ? -20.347 -1.775 22.946 1.00 86.75 84 ALA A N 1
ATOM 637 C CA . ALA A 1 84 ? -20.489 -1.068 21.672 1.00 86.75 84 ALA A CA 1
ATOM 638 C C . ALA A 1 84 ? -20.728 -2.021 20.481 1.00 86.75 84 ALA A C 1
ATOM 640 O O . ALA A 1 84 ? -21.387 -1.651 19.505 1.00 86.75 84 ALA A O 1
ATOM 641 N N . LEU A 1 85 ? -20.238 -3.258 20.581 1.00 84.00 85 LEU A N 1
ATOM 642 C CA . LEU A 1 85 ? -20.226 -4.258 19.519 1.00 84.00 85 LEU A CA 1
ATOM 643 C C . LEU A 1 85 ? -21.360 -5.279 19.635 1.00 84.00 85 LEU A C 1
ATOM 645 O O . LEU A 1 85 ? -21.842 -5.710 18.588 1.00 84.00 85 LEU A O 1
ATOM 649 N N . ASN A 1 86 ? -21.850 -5.602 20.844 1.00 82.12 86 ASN A N 1
ATOM 650 C CA . ASN A 1 86 ? -22.902 -6.610 21.095 1.00 82.12 86 ASN A CA 1
ATOM 651 C C . ASN A 1 86 ? -24.022 -6.613 20.035 1.00 82.12 86 ASN A C 1
ATOM 653 O O . ASN A 1 86 ? -24.346 -7.641 19.445 1.00 82.12 86 ASN A O 1
ATOM 657 N N . ARG A 1 87 ? -24.606 -5.437 19.751 1.00 77.88 87 ARG A N 1
ATOM 658 C CA . ARG A 1 87 ? -25.732 -5.290 18.804 1.00 77.88 87 ARG A CA 1
ATOM 659 C C . ARG A 1 87 ? -25.363 -5.571 17.344 1.00 77.88 87 ARG A C 1
ATOM 661 O O . ARG A 1 87 ? -26.250 -5.861 16.546 1.00 77.88 87 ARG A O 1
ATOM 668 N N . GLN A 1 88 ? -24.091 -5.430 16.980 1.00 80.25 88 GLN A N 1
ATOM 669 C CA . GLN A 1 88 ? -23.592 -5.713 15.636 1.00 80.25 88 GLN A CA 1
ATOM 670 C C . GLN A 1 88 ? -23.154 -7.174 15.493 1.00 80.25 88 GLN A C 1
ATOM 672 O O . GLN A 1 88 ? -23.462 -7.765 14.457 1.00 80.25 88 GLN A O 1
ATOM 677 N N . LEU A 1 89 ? -22.511 -7.735 16.530 1.00 79.06 89 LEU A N 1
ATOM 678 C CA . LEU A 1 89 ? -22.121 -9.148 16.631 1.00 79.06 89 LEU A CA 1
ATOM 679 C C . LEU A 1 89 ? -23.357 -10.059 16.540 1.00 79.06 89 LEU A C 1
ATOM 681 O O . LEU A 1 89 ? -23.441 -10.906 15.655 1.00 79.06 89 LEU A O 1
ATOM 685 N N . ALA A 1 90 ? -24.386 -9.792 17.352 1.00 78.19 90 ALA A N 1
ATOM 686 C CA . ALA A 1 90 ? -25.630 -10.570 17.373 1.00 78.19 90 ALA A CA 1
ATOM 687 C C . ALA A 1 90 ? -26.398 -10.583 16.033 1.00 78.19 90 ALA A C 1
ATOM 689 O O . ALA A 1 90 ? -27.191 -11.483 15.779 1.00 78.19 90 ALA A O 1
ATOM 690 N N . ARG A 1 91 ? -26.176 -9.590 15.159 1.00 80.75 91 ARG A N 1
ATOM 691 C CA . ARG A 1 91 ? -26.800 -9.504 13.823 1.00 80.75 91 ARG A CA 1
ATOM 692 C C . ARG A 1 91 ? -25.982 -10.172 12.714 1.00 80.75 91 ARG A C 1
ATOM 694 O O . ARG A 1 91 ? -26.429 -10.194 11.571 1.00 80.75 91 ARG A O 1
ATOM 701 N N . ARG A 1 92 ? -24.765 -10.625 13.016 1.00 80.38 92 ARG A N 1
ATOM 702 C CA . ARG A 1 92 ? -23.763 -11.109 12.056 1.00 80.38 92 ARG A CA 1
ATOM 703 C C . ARG A 1 92 ? -22.928 -12.199 12.740 1.00 80.38 92 ARG A C 1
ATOM 705 O O . ARG A 1 92 ? -21.811 -11.926 13.159 1.00 80.38 92 ARG A O 1
ATOM 712 N N . PRO A 1 93 ? -23.437 -13.423 12.914 1.00 68.19 93 PRO A N 1
ATOM 713 C CA . PRO A 1 93 ? -22.809 -14.402 13.807 1.00 68.19 93 PRO A CA 1
ATOM 714 C C . PRO A 1 93 ? -21.473 -14.988 13.308 1.00 68.19 93 PRO A C 1
ATOM 716 O O . PRO A 1 93 ? -20.877 -15.803 14.006 1.00 68.19 93 PRO A O 1
ATOM 719 N N . GLU A 1 94 ? -20.987 -14.623 12.116 1.00 81.62 94 GLU A N 1
ATOM 720 C CA . GLU A 1 94 ? -19.873 -15.318 11.463 1.00 81.62 94 GLU A CA 1
ATOM 721 C C . GLU A 1 94 ? -18.968 -14.435 10.591 1.00 81.62 94 GLU A C 1
ATOM 723 O O . GLU A 1 94 ? -19.365 -13.375 10.101 1.00 81.62 94 GLU A O 1
ATOM 728 N N . GLY A 1 95 ? -17.754 -14.939 10.346 1.00 85.56 95 GLY A N 1
ATOM 729 C CA . GLY A 1 95 ? -16.781 -14.349 9.427 1.00 85.56 95 GLY A CA 1
ATOM 730 C C . GLY A 1 95 ? -15.976 -13.193 10.021 1.00 85.56 95 GLY A C 1
ATOM 731 O O . GLY A 1 95 ? -15.798 -12.176 9.355 1.00 85.56 95 GLY A O 1
ATOM 732 N N . TRP A 1 96 ? -15.528 -13.323 11.269 1.00 86.19 96 TRP A N 1
ATOM 733 C CA . TRP A 1 96 ? -14.903 -12.245 12.038 1.00 86.19 96 TRP A CA 1
ATOM 734 C C . TRP A 1 96 ? -13.376 -12.310 12.063 1.00 86.19 96 TRP A C 1
ATOM 736 O O . TRP A 1 96 ? -12.808 -13.365 12.345 1.00 86.19 96 TRP A O 1
ATOM 746 N N . ALA A 1 97 ? -12.738 -11.152 11.895 1.00 89.69 97 ALA A N 1
ATOM 747 C CA . ALA A 1 97 ? -11.351 -10.900 12.281 1.00 89.69 97 ALA A CA 1
ATOM 748 C C . ALA A 1 97 ? -11.303 -9.822 13.372 1.00 89.69 97 ALA A C 1
ATOM 750 O O . ALA A 1 97 ? -11.908 -8.761 13.197 1.00 89.69 97 ALA A O 1
ATOM 751 N N . PHE A 1 98 ? -10.600 -10.066 14.482 1.00 90.25 98 PHE A N 1
ATOM 752 C CA . PHE A 1 98 ? -10.405 -9.069 15.543 1.00 90.25 98 PHE A CA 1
ATOM 753 C C . PHE A 1 98 ? -9.064 -8.357 15.382 1.00 90.25 98 PHE A C 1
ATOM 755 O O . PHE A 1 98 ? -8.017 -8.991 15.272 1.00 90.25 98 PHE A O 1
ATOM 762 N N . GLN A 1 99 ? -9.102 -7.027 15.377 1.00 92.31 99 GLN A N 1
ATOM 763 C CA . GLN A 1 99 ? -7.946 -6.171 15.152 1.00 92.31 99 GLN A CA 1
ATOM 764 C C . GLN A 1 99 ? -7.887 -5.085 16.214 1.00 92.31 99 GLN A C 1
ATOM 766 O O . GLN A 1 99 ? -8.581 -4.070 16.130 1.00 92.31 99 GLN A O 1
ATOM 771 N N . LEU A 1 100 ? -7.021 -5.302 17.196 1.00 93.44 100 LEU A N 1
ATOM 772 C CA . LEU A 1 100 ? -6.630 -4.293 18.162 1.00 93.44 100 LEU A CA 1
ATOM 773 C C . LEU A 1 100 ? -5.317 -3.660 17.691 1.00 93.44 100 LEU A C 1
ATOM 775 O O . LEU A 1 100 ? -4.345 -4.361 17.422 1.00 93.44 100 LEU A O 1
ATOM 779 N N . VAL A 1 101 ? -5.324 -2.342 17.497 1.00 92.94 101 VAL A N 1
ATOM 780 C CA . VAL A 1 101 ? -4.242 -1.603 16.835 1.00 92.94 101 VAL A CA 1
ATOM 781 C C . VAL A 1 101 ? -3.908 -0.352 17.635 1.00 92.94 101 VAL A C 1
ATOM 783 O O . VAL A 1 101 ? -4.796 0.399 18.032 1.00 92.94 101 VAL A O 1
ATOM 786 N N . THR A 1 102 ? -2.621 -0.077 17.795 1.00 93.81 102 THR A N 1
ATOM 787 C CA . THR A 1 102 ? -2.133 1.246 18.190 1.00 93.81 102 THR A CA 1
ATOM 788 C C . THR A 1 102 ? -1.583 1.950 16.943 1.00 93.81 102 THR A C 1
ATOM 790 O O . THR A 1 102 ? -0.840 1.312 16.188 1.00 93.81 102 THR A O 1
ATOM 793 N N . PRO A 1 103 ? -1.929 3.227 16.680 1.00 92.31 103 PRO A N 1
ATOM 794 C CA . PRO A 1 103 ? -1.354 3.993 15.578 1.00 92.31 103 PRO A CA 1
ATOM 795 C C . PRO A 1 103 ? 0.180 4.016 15.624 1.00 92.31 103 PRO A C 1
ATOM 797 O O . PRO A 1 103 ? 0.790 4.019 16.694 1.00 92.31 103 PRO A O 1
ATOM 800 N N . GLU A 1 104 ? 0.807 4.020 14.448 1.00 90.50 104 GLU A N 1
ATOM 801 C CA . GLU A 1 104 ? 2.266 4.019 14.323 1.00 90.50 104 GLU A CA 1
ATOM 802 C C . GLU A 1 104 ? 2.920 5.305 14.860 1.00 90.50 104 GLU A C 1
ATOM 804 O O . GLU A 1 104 ? 2.283 6.342 15.019 1.00 90.50 104 GLU A O 1
ATOM 809 N N . GLY A 1 105 ? 4.237 5.245 15.088 1.00 86.81 105 GLY A N 1
ATOM 810 C CA . GLY A 1 105 ? 5.038 6.382 15.558 1.00 86.81 105 GLY A CA 1
ATOM 811 C C . GLY A 1 105 ? 5.128 6.512 17.082 1.00 86.81 105 GLY A C 1
ATOM 812 O O . GLY A 1 105 ? 5.838 7.387 17.565 1.00 86.81 105 GLY A O 1
ATOM 813 N N . ARG A 1 106 ? 4.460 5.627 17.829 1.00 89.38 106 ARG A N 1
ATOM 814 C CA . ARG A 1 106 ? 4.547 5.522 19.293 1.00 89.38 106 ARG A CA 1
ATOM 815 C C . ARG A 1 106 ? 5.629 4.531 19.717 1.00 89.38 106 ARG A C 1
ATOM 817 O O . ARG A 1 106 ? 5.836 3.517 19.050 1.00 89.38 106 ARG A O 1
ATOM 824 N N . ASP A 1 107 ? 6.308 4.819 20.825 1.00 87.88 107 ASP A N 1
ATOM 825 C CA . ASP A 1 107 ? 7.268 3.902 21.446 1.00 87.88 107 ASP A CA 1
ATOM 826 C C . ASP A 1 107 ? 6.602 3.002 22.508 1.00 87.88 107 ASP A C 1
ATOM 828 O O . ASP A 1 107 ? 5.477 3.251 22.936 1.00 87.88 107 ASP A O 1
ATOM 832 N N . ALA A 1 108 ? 7.291 1.944 22.947 1.00 85.69 108 ALA A N 1
ATOM 833 C CA . ALA A 1 108 ? 6.749 0.949 23.885 1.00 85.69 108 ALA A CA 1
ATOM 834 C C . ALA A 1 108 ? 6.439 1.487 25.304 1.00 85.69 108 ALA A C 1
ATOM 836 O O . ALA A 1 108 ? 5.852 0.785 26.124 1.00 85.69 108 ALA A O 1
ATOM 837 N N . ARG A 1 109 ? 6.845 2.720 25.628 1.00 87.94 109 ARG A N 1
ATOM 838 C CA . ARG A 1 109 ? 6.516 3.412 26.883 1.00 87.94 109 ARG A CA 1
ATOM 839 C C . ARG A 1 109 ? 5.306 4.334 26.733 1.00 87.94 109 ARG A C 1
ATOM 841 O O . ARG A 1 109 ? 4.824 4.827 27.755 1.00 87.94 109 ARG A O 1
ATOM 848 N N . ASP A 1 110 ? 4.802 4.562 25.517 1.00 91.62 110 ASP A N 1
ATOM 849 C CA . ASP A 1 110 ? 3.560 5.305 25.293 1.00 91.62 110 ASP A CA 1
ATOM 850 C C . ASP A 1 110 ? 2.405 4.619 26.052 1.00 91.62 110 ASP A C 1
ATOM 852 O O . ASP A 1 110 ? 2.261 3.393 26.092 1.00 91.62 110 ASP A O 1
ATOM 856 N N . GLU A 1 111 ? 1.591 5.430 26.723 1.00 90.69 111 GLU A N 1
ATOM 857 C CA . GLU A 1 111 ? 0.439 4.985 27.504 1.00 90.69 111 GLU A CA 1
ATOM 858 C C . GLU A 1 111 ? -0.581 4.222 26.643 1.00 90.69 111 GLU A C 1
ATOM 860 O O . GLU A 1 111 ? -1.175 3.263 27.126 1.00 90.69 111 GLU A O 1
ATOM 865 N N . ALA A 1 112 ? -0.730 4.578 25.363 1.00 91.88 112 ALA A N 1
ATOM 866 C CA . ALA A 1 112 ? -1.622 3.901 24.425 1.00 91.88 112 ALA A CA 1
ATOM 867 C C . ALA A 1 112 ? -1.124 2.509 24.013 1.00 91.88 112 ALA A C 1
ATOM 869 O O . ALA A 1 112 ? -1.943 1.612 23.827 1.00 91.88 112 ALA A O 1
ATOM 870 N N . VAL A 1 113 ? 0.196 2.304 23.896 1.00 92.75 113 VAL A N 1
ATOM 871 C CA . VAL A 1 113 ? 0.770 0.981 23.581 1.00 92.75 113 VAL A CA 1
ATOM 872 C C . VAL A 1 113 ? 0.528 0.029 24.751 1.00 92.75 113 VAL A C 1
ATOM 874 O O . VAL A 1 113 ? -0.084 -1.019 24.575 1.00 92.75 113 VAL A O 1
ATOM 877 N N . ARG A 1 114 ? 0.874 0.451 25.972 1.00 93.69 114 ARG A N 1
ATOM 878 C CA . ARG A 1 114 ? 0.634 -0.345 27.190 1.00 93.69 114 ARG A CA 1
ATOM 879 C C . ARG A 1 114 ? -0.857 -0.580 27.456 1.00 93.69 114 ARG A C 1
ATOM 881 O O . ARG A 1 114 ? -1.243 -1.655 27.905 1.00 93.69 114 ARG A O 1
ATOM 888 N N . THR A 1 115 ? -1.708 0.404 27.150 1.00 94.25 115 THR A N 1
ATOM 889 C CA . THR A 1 115 ? -3.171 0.251 27.227 1.00 94.25 115 THR A CA 1
ATOM 890 C C . THR A 1 115 ? -3.673 -0.776 26.217 1.00 94.25 115 THR A C 1
ATOM 892 O O . THR A 1 115 ? -4.509 -1.598 26.572 1.00 94.25 115 THR A O 1
ATOM 895 N N . ALA A 1 116 ? -3.158 -0.772 24.984 1.00 93.50 116 ALA A N 1
ATOM 896 C CA . ALA A 1 116 ? -3.508 -1.750 23.958 1.00 93.50 116 ALA A CA 1
ATOM 897 C C . ALA A 1 116 ? -3.099 -3.180 24.355 1.00 93.50 116 ALA A C 1
ATOM 899 O O . ALA A 1 116 ? -3.937 -4.081 24.317 1.00 93.50 116 ALA A O 1
ATOM 900 N N . GLU A 1 117 ? -1.859 -3.369 24.816 1.00 93.75 117 GLU A N 1
ATOM 901 C CA . GLU A 1 117 ? -1.355 -4.652 25.329 1.00 93.75 117 GLU A CA 1
ATOM 902 C C . GLU A 1 117 ? -2.231 -5.183 26.477 1.00 93.75 117 GLU A C 1
ATOM 904 O O . GLU A 1 117 ? -2.696 -6.322 26.434 1.00 93.75 117 GLU A O 1
ATOM 909 N N . ALA A 1 118 ? -2.536 -4.338 27.469 1.00 94.75 118 ALA A N 1
ATOM 910 C CA . ALA A 1 118 ? -3.388 -4.706 28.600 1.00 94.75 118 ALA A CA 1
ATOM 911 C C . ALA A 1 118 ? -4.863 -4.937 28.212 1.00 94.75 118 ALA A C 1
ATOM 913 O O . ALA A 1 118 ? -5.559 -5.703 28.877 1.00 94.75 118 ALA A O 1
ATOM 914 N N . LEU A 1 119 ? -5.360 -4.281 27.157 1.00 94.19 119 LEU A N 1
ATOM 915 C CA . LEU A 1 119 ? -6.743 -4.392 26.680 1.00 94.19 119 LEU A CA 1
ATOM 916 C C . LEU A 1 119 ? -6.992 -5.672 25.872 1.00 94.19 119 LEU A C 1
ATOM 918 O O . LEU A 1 119 ? -8.137 -6.127 25.818 1.00 94.19 119 LEU A O 1
ATOM 922 N N . GLN A 1 120 ? -5.954 -6.249 25.255 1.00 91.50 120 GLN A N 1
ATOM 923 C CA . GLN A 1 120 ? -6.084 -7.326 24.273 1.00 91.50 120 GLN A CA 1
ATOM 924 C C . GLN A 1 120 ? -6.893 -8.524 24.792 1.00 91.50 120 GLN A C 1
ATOM 926 O O . GLN A 1 120 ? -7.972 -8.792 24.262 1.00 91.50 120 GLN A O 1
ATOM 931 N N . GLU A 1 121 ? -6.436 -9.204 25.845 1.00 91.44 121 GLU A N 1
ATOM 932 C CA . GLU A 1 121 ? -7.147 -10.374 26.384 1.00 91.44 121 GLU A CA 1
ATOM 933 C C . GLU A 1 121 ? -8.484 -10.023 27.072 1.00 91.44 121 GLU A C 1
ATOM 935 O O . GLU A 1 121 ? -9.494 -10.653 26.737 1.00 91.44 121 GLU A O 1
ATOM 940 N N . PRO A 1 122 ? -8.584 -8.993 27.944 1.00 92.94 122 PRO A N 1
ATOM 941 C CA . PRO A 1 122 ? -9.855 -8.610 28.567 1.00 92.94 122 PRO A CA 1
ATOM 942 C C . PRO A 1 122 ? -10.957 -8.218 27.576 1.00 92.94 122 PRO A C 1
ATOM 944 O O . PRO A 1 122 ? -12.141 -8.368 27.894 1.00 92.94 122 PRO A O 1
ATOM 947 N N . LEU A 1 123 ? -10.604 -7.699 26.396 1.00 91.62 123 LEU A N 1
ATOM 948 C CA . LEU A 1 123 ? -11.557 -7.386 25.332 1.00 91.62 123 LEU A CA 1
ATOM 949 C C . LEU A 1 123 ? -11.844 -8.607 24.446 1.00 91.62 123 LEU A C 1
ATOM 951 O O . LEU A 1 123 ? -13.015 -8.895 24.187 1.00 91.62 123 LEU A O 1
ATOM 955 N N . ARG A 1 124 ? -10.816 -9.366 24.041 1.00 88.31 124 ARG A N 1
ATOM 956 C CA . ARG A 1 124 ? -10.957 -10.587 23.225 1.00 88.31 124 ARG A CA 1
ATOM 957 C C . ARG A 1 124 ? -11.857 -11.614 23.914 1.00 88.31 124 ARG A C 1
ATOM 959 O O . ARG A 1 124 ? -12.817 -12.075 23.300 1.00 88.31 124 ARG A O 1
ATOM 966 N N . ALA A 1 125 ? -11.649 -11.877 25.206 1.00 89.00 125 ALA A N 1
ATOM 967 C CA . ALA A 1 125 ? -12.500 -12.769 25.997 1.00 89.00 125 ALA A CA 1
ATOM 968 C C . ALA A 1 125 ? -13.977 -12.322 26.011 1.00 89.00 125 ALA A C 1
ATOM 970 O O . ALA A 1 125 ? -14.883 -13.140 25.852 1.00 89.00 125 ALA A O 1
ATOM 971 N N . ARG A 1 126 ? -14.236 -11.011 26.127 1.00 90.25 126 ARG A N 1
ATOM 972 C CA . ARG A 1 126 ? -15.597 -10.437 26.132 1.00 90.25 126 ARG A CA 1
ATOM 973 C C . ARG A 1 126 ? -16.291 -10.456 24.778 1.00 90.25 126 ARG A C 1
ATOM 975 O O . ARG A 1 126 ? -17.519 -10.469 24.749 1.00 90.25 126 ARG A O 1
ATOM 982 N N . ILE A 1 127 ? -15.533 -10.422 23.685 1.00 85.94 127 ILE A N 1
ATOM 983 C CA . ILE A 1 127 ? -16.053 -10.583 22.323 1.00 85.94 127 ILE A CA 1
ATOM 984 C C . ILE A 1 127 ? -16.376 -12.060 22.069 1.00 85.94 127 ILE A C 1
ATOM 986 O O . ILE A 1 127 ? -17.476 -12.373 21.619 1.00 85.94 127 ILE A O 1
ATOM 990 N N . LEU A 1 128 ? -15.454 -12.967 22.412 1.00 83.88 128 LEU A N 1
ATOM 991 C CA . LEU A 1 128 ? -15.635 -14.412 22.240 1.00 83.88 128 LEU A CA 1
ATOM 992 C C . LEU A 1 128 ? -16.831 -14.943 23.043 1.00 83.88 128 LEU A C 1
ATOM 994 O O . LEU A 1 128 ? -17.627 -15.699 22.501 1.00 83.88 128 LEU A O 1
ATOM 998 N N . ALA A 1 129 ? -17.038 -14.468 24.276 1.00 85.19 129 ALA A N 1
ATOM 999 C CA . ALA A 1 129 ? -18.196 -14.830 25.102 1.00 85.19 129 ALA A CA 1
ATOM 1000 C C . ALA A 1 129 ? -19.570 -14.433 24.507 1.00 85.19 129 ALA A C 1
ATOM 1002 O O . ALA A 1 129 ? -20.604 -14.827 25.040 1.00 85.19 129 ALA A O 1
ATOM 1003 N N . GLN A 1 130 ? -19.602 -13.643 23.427 1.00 79.31 130 GLN A N 1
ATOM 1004 C CA . GLN A 1 130 ? -20.828 -13.217 22.737 1.00 79.31 130 GLN A CA 1
ATOM 1005 C C . GLN A 1 130 ? -21.017 -13.864 21.362 1.00 79.31 130 GLN A C 1
ATOM 1007 O O . GLN A 1 130 ? -22.032 -13.620 20.706 1.00 79.31 130 GLN A O 1
ATOM 1012 N N . LEU A 1 131 ? -20.038 -14.639 20.893 1.00 76.06 131 LEU A N 1
ATOM 1013 C CA . LEU A 1 131 ? -20.030 -15.226 19.562 1.00 76.06 131 LEU A CA 1
ATOM 1014 C C . LEU A 1 131 ? -20.122 -16.746 19.654 1.00 76.06 131 LEU A C 1
ATOM 1016 O O . LEU A 1 131 ? -19.364 -17.398 20.360 1.00 76.06 131 LEU A O 1
ATOM 1020 N N . SER A 1 132 ? -21.030 -17.323 18.872 1.00 68.06 132 SER A N 1
ATOM 1021 C CA . SER A 1 132 ? -21.198 -18.775 18.745 1.00 68.06 132 SER A CA 1
ATOM 1022 C C . SER A 1 132 ? -20.176 -19.431 17.805 1.00 68.06 132 SER A C 1
ATOM 1024 O O . SER A 1 132 ? -20.236 -20.638 17.574 1.00 68.06 132 SER A O 1
ATOM 1026 N N . ARG A 1 133 ? -19.256 -18.648 17.225 1.00 68.88 133 ARG A N 1
ATOM 1027 C CA . ARG A 1 133 ? -18.219 -19.088 16.281 1.00 68.88 133 ARG A CA 1
ATOM 1028 C C . ARG A 1 133 ? -16.884 -18.394 16.589 1.00 68.88 133 ARG A C 1
ATOM 1030 O O . ARG A 1 133 ? -16.900 -17.248 17.041 1.00 68.88 133 ARG A O 1
ATOM 1037 N N . PRO A 1 134 ? -15.738 -19.055 16.339 1.00 70.50 134 PRO A N 1
ATOM 1038 C CA . PRO A 1 134 ? -14.422 -18.494 16.626 1.00 70.50 134 PRO A CA 1
ATOM 1039 C C . PRO A 1 134 ? -14.123 -17.253 15.776 1.00 70.50 134 PRO A C 1
ATOM 1041 O O . PRO A 1 134 ? -14.547 -17.142 14.623 1.00 70.50 134 PRO A O 1
ATOM 1044 N N . VAL A 1 135 ? -13.349 -16.338 16.356 1.00 73.94 135 VAL A N 1
ATOM 1045 C CA . VAL A 1 135 ? -12.839 -15.127 15.701 1.00 73.94 135 VAL A CA 1
ATOM 1046 C C . VAL A 1 135 ? -11.404 -15.377 15.250 1.00 73.94 135 VAL A C 1
ATOM 1048 O O . VAL A 1 135 ? -10.625 -15.962 16.000 1.00 73.94 135 VAL A O 1
ATOM 1051 N N . ARG A 1 136 ? -11.050 -14.940 14.038 1.00 78.44 136 ARG A N 1
ATOM 1052 C CA . ARG A 1 136 ? -9.672 -15.017 13.535 1.00 78.44 136 ARG A CA 1
ATOM 1053 C C . ARG A 1 136 ? -8.828 -13.884 14.116 1.00 78.44 136 ARG A C 1
ATOM 1055 O O . ARG A 1 136 ? -9.324 -12.770 14.306 1.00 78.44 136 ARG A O 1
ATOM 1062 N N . ASP A 1 137 ? -7.562 -14.180 14.385 1.00 69.62 137 ASP A N 1
ATOM 1063 C CA . ASP A 1 137 ? -6.607 -13.195 14.889 1.00 69.62 137 ASP A CA 1
ATOM 1064 C C . ASP A 1 137 ? -6.207 -12.171 13.817 1.00 69.62 137 ASP A C 1
ATOM 1066 O O . ASP A 1 137 ? -6.528 -12.299 12.639 1.00 69.62 137 ASP A O 1
ATOM 1070 N N . ALA A 1 138 ? -5.517 -11.118 14.250 1.00 62.94 138 ALA A N 1
ATOM 1071 C CA . ALA A 1 138 ? -5.366 -9.857 13.530 1.00 62.94 138 ALA A CA 1
ATOM 1072 C C . ALA A 1 138 ? -4.661 -9.928 12.152 1.00 62.94 138 ALA A C 1
ATOM 1074 O O . ALA A 1 138 ? -4.824 -9.011 11.342 1.00 62.94 138 ALA A O 1
ATOM 1075 N N . GLN A 1 139 ? -3.894 -10.991 11.887 1.00 67.94 139 GLN A N 1
ATOM 1076 C CA . GLN A 1 139 ? -3.086 -11.192 10.674 1.00 67.94 139 GLN A CA 1
ATOM 1077 C C . GLN A 1 139 ? -3.846 -11.994 9.605 1.00 67.94 139 GLN A C 1
ATOM 1079 O O . GLN A 1 139 ? -3.469 -13.107 9.244 1.00 67.94 139 GLN A O 1
ATOM 1084 N N . VAL A 1 140 ? -4.953 -11.435 9.116 1.00 72.62 140 VAL A N 1
ATOM 1085 C CA . VAL A 1 140 ? -5.781 -12.063 8.078 1.00 72.62 140 VAL A CA 1
ATOM 1086 C C . VAL A 1 140 ? -5.348 -11.596 6.690 1.00 72.62 140 VAL A C 1
ATOM 1088 O O . VAL A 1 140 ? -5.325 -10.395 6.415 1.00 72.62 140 VAL A O 1
ATOM 1091 N N . SER A 1 141 ? -5.077 -12.544 5.789 1.00 68.12 141 SER A N 1
ATOM 1092 C CA . SER A 1 141 ? -4.878 -12.248 4.366 1.00 68.12 141 SER A CA 1
ATOM 1093 C C . SER A 1 141 ? -6.117 -11.587 3.752 1.00 68.12 141 SER A C 1
ATOM 1095 O O . SER A 1 141 ? -7.248 -11.999 4.009 1.00 68.12 141 SER A O 1
ATOM 1097 N N . ALA A 1 142 ? -5.920 -10.624 2.850 1.00 61.81 142 ALA A N 1
ATOM 1098 C CA . ALA A 1 142 ? -7.014 -10.043 2.069 1.00 61.81 142 ALA A CA 1
ATOM 1099 C C . ALA A 1 142 ? -7.767 -11.074 1.199 1.00 61.81 142 ALA A C 1
ATOM 1101 O O . ALA A 1 142 ? -8.907 -10.820 0.817 1.00 61.81 142 ALA A O 1
ATOM 1102 N N . SER A 1 143 ? -7.158 -12.233 0.921 1.00 64.50 143 SER A N 1
ATOM 1103 C CA . SER A 1 143 ? -7.757 -13.339 0.167 1.00 64.50 143 SER A CA 1
ATOM 1104 C C . SER A 1 143 ? -8.492 -14.384 1.019 1.00 64.50 143 SER A C 1
ATOM 1106 O O . SER A 1 143 ? -8.990 -15.356 0.457 1.00 64.50 143 SER A O 1
ATOM 1108 N N . ASP A 1 144 ? -8.579 -14.230 2.347 1.00 76.25 144 ASP A N 1
ATOM 1109 C CA . ASP A 1 144 ? -9.230 -15.213 3.226 1.00 76.25 144 ASP A CA 1
ATOM 1110 C C . ASP A 1 144 ? -10.769 -15.207 3.058 1.00 76.25 144 ASP A C 1
ATOM 1112 O O . ASP A 1 144 ? -11.442 -14.303 3.568 1.00 76.25 144 ASP A O 1
ATOM 1116 N N . PRO A 1 145 ? -11.380 -16.231 2.421 1.00 73.94 145 PRO A N 1
ATOM 1117 C CA . PRO A 1 145 ? -12.825 -16.259 2.174 1.00 73.94 145 PRO A CA 1
ATOM 1118 C C . PRO A 1 145 ? -13.642 -16.440 3.465 1.00 73.94 145 PRO A C 1
ATOM 1120 O O . PRO A 1 145 ? -14.867 -16.290 3.468 1.00 73.94 145 PRO A O 1
ATOM 1123 N N . GLY A 1 146 ? -12.977 -16.787 4.570 1.00 83.38 146 GLY A N 1
ATOM 1124 C CA . GLY A 1 146 ? -13.577 -16.933 5.884 1.00 83.38 146 GLY A CA 1
ATOM 1125 C C . GLY A 1 146 ? -13.737 -15.626 6.656 1.00 83.38 146 GLY A C 1
ATOM 1126 O O . GLY A 1 146 ? -14.291 -15.675 7.755 1.00 83.38 146 GLY A O 1
ATOM 1127 N N . VAL A 1 147 ? -13.293 -14.479 6.127 1.00 86.62 147 VAL A N 1
ATOM 1128 C CA . VAL A 1 147 ? -13.444 -13.172 6.783 1.00 86.62 147 VAL A CA 1
ATOM 1129 C C . VAL A 1 147 ? -14.352 -12.252 5.977 1.00 86.62 147 VAL A C 1
ATOM 1131 O O . VAL A 1 147 ? -14.075 -11.859 4.851 1.00 86.62 147 VAL A O 1
ATOM 1134 N N . ARG A 1 148 ? -15.474 -11.897 6.602 1.00 88.50 148 ARG A N 1
ATOM 1135 C CA . ARG A 1 148 ? -16.526 -11.023 6.069 1.00 88.50 148 ARG A CA 1
ATOM 1136 C C . ARG A 1 148 ? -16.570 -9.677 6.788 1.00 88.50 148 ARG A C 1
ATOM 1138 O O . ARG A 1 148 ? -17.032 -8.698 6.207 1.00 88.50 148 ARG A O 1
ATOM 1145 N N . TRP A 1 149 ? -16.086 -9.622 8.028 1.00 89.31 149 TRP A N 1
ATOM 1146 C CA . TRP A 1 149 ? -16.156 -8.459 8.907 1.00 89.31 149 TRP A CA 1
ATOM 1147 C C . TRP A 1 149 ? -14.850 -8.268 9.678 1.00 89.31 149 TRP A C 1
ATOM 1149 O O . TRP A 1 149 ? -14.407 -9.154 10.412 1.00 89.31 149 TRP A O 1
ATOM 1159 N N . LEU A 1 150 ? -14.271 -7.076 9.548 1.00 91.69 150 LEU A N 1
ATOM 1160 C CA . LEU A 1 150 ? -13.179 -6.603 10.385 1.00 91.69 150 LEU A CA 1
ATOM 1161 C C . LEU A 1 150 ? -13.772 -5.892 11.599 1.00 91.69 150 LEU A C 1
ATOM 1163 O O . LEU A 1 150 ? -14.433 -4.854 11.472 1.00 91.69 150 LEU A O 1
ATOM 1167 N N . LEU A 1 151 ? -13.518 -6.453 12.775 1.00 91.94 151 LEU A N 1
ATOM 1168 C CA . LEU A 1 151 ? -13.760 -5.801 14.045 1.00 91.94 151 LEU A CA 1
ATOM 1169 C C . LEU A 1 151 ? -12.504 -5.025 14.444 1.00 91.94 151 LEU A C 1
ATOM 1171 O O . LEU A 1 151 ? -11.481 -5.625 14.764 1.00 91.94 151 LEU A O 1
ATOM 1175 N N . GLN A 1 152 ? -12.592 -3.698 14.429 1.00 93.88 152 GLN A N 1
ATOM 1176 C CA . GLN A 1 152 ? -11.443 -2.810 14.574 1.00 93.88 152 GLN A CA 1
ATOM 1177 C C . GLN A 1 152 ? -11.546 -2.001 15.873 1.00 93.88 152 GLN A C 1
ATOM 1179 O O . GLN A 1 152 ? -12.577 -1.386 16.160 1.00 93.88 152 GLN A O 1
ATOM 1184 N N . VAL A 1 153 ? -10.468 -2.009 16.655 1.00 95.12 153 VAL A N 1
ATOM 1185 C CA . VAL A 1 153 ? -10.321 -1.280 17.919 1.00 95.12 153 VAL A CA 1
ATOM 1186 C C . VAL A 1 153 ? -8.983 -0.552 17.883 1.00 95.12 153 VAL A C 1
ATOM 1188 O O . VAL A 1 153 ? -7.933 -1.190 17.891 1.00 95.12 153 VAL A O 1
ATOM 1191 N N . TRP A 1 154 ? -9.007 0.776 17.790 1.00 96.56 154 TRP A N 1
ATOM 1192 C CA . TRP A 1 154 ? -7.797 1.596 17.690 1.00 96.56 154 TRP A CA 1
ATOM 1193 C C . TRP A 1 154 ? -7.594 2.395 18.975 1.00 96.56 154 TRP A C 1
ATOM 1195 O O . TRP A 1 154 ? -8.364 3.317 19.247 1.00 96.56 154 TRP A O 1
ATOM 1205 N N . VAL A 1 155 ? -6.570 2.050 19.756 1.00 95.88 155 VAL A N 1
ATOM 1206 C CA . VAL A 1 155 ? -6.218 2.755 21.000 1.00 95.88 155 VAL A CA 1
ATOM 1207 C C . VAL A 1 155 ? -5.343 3.954 20.638 1.00 95.88 155 VAL A C 1
ATOM 1209 O O . VAL A 1 155 ? -4.262 3.781 20.078 1.00 95.88 155 VAL A O 1
ATOM 1212 N N . LEU A 1 156 ? -5.832 5.169 20.896 1.00 93.62 156 LEU A N 1
ATOM 1213 C CA . LEU A 1 156 ? -5.234 6.417 20.418 1.00 93.62 156 LEU A CA 1
ATOM 1214 C C . LEU A 1 156 ? -4.211 6.978 21.407 1.00 93.62 156 LEU A C 1
ATOM 1216 O O . LEU A 1 156 ? -3.012 6.830 21.196 1.00 93.62 156 LEU A O 1
ATOM 1220 N N . LYS A 1 157 ? -4.691 7.601 22.486 1.00 87.88 157 LYS A N 1
ATOM 1221 C CA . LYS A 1 157 ? -3.897 8.190 23.570 1.00 87.88 157 LYS A CA 1
ATOM 1222 C C . LYS A 1 157 ? -4.559 7.852 24.897 1.00 87.88 157 LYS A C 1
ATOM 1224 O O . LYS A 1 157 ? -5.768 8.031 25.047 1.00 87.88 157 LYS A O 1
ATOM 1229 N N . LYS A 1 158 ? -3.776 7.387 25.871 1.00 84.44 158 LYS A N 1
ATOM 1230 C CA . LYS A 1 158 ? -4.321 6.841 27.124 1.00 84.44 158 LYS A CA 1
ATOM 1231 C C . LYS A 1 158 ? -5.364 5.753 26.809 1.00 84.44 158 LYS A C 1
ATOM 1233 O O . LYS A 1 158 ? -5.062 4.822 26.071 1.00 84.44 158 LYS A O 1
ATOM 1238 N N . THR A 1 159 ? -6.592 5.923 27.293 1.00 87.44 159 THR A N 1
ATOM 1239 C CA . THR A 1 159 ? -7.762 5.069 27.050 1.00 87.44 159 THR A CA 1
ATOM 1240 C C . THR A 1 159 ? -8.681 5.555 25.918 1.00 87.44 159 THR A C 1
ATOM 1242 O O . THR A 1 159 ? -9.664 4.873 25.622 1.00 87.44 159 THR A O 1
ATOM 1245 N N . ASP A 1 160 ? -8.402 6.698 25.274 1.00 92.94 160 ASP A N 1
ATOM 1246 C CA . ASP A 1 160 ? -9.200 7.209 24.147 1.00 92.94 160 ASP A CA 1
ATOM 1247 C C . ASP A 1 160 ? -9.090 6.238 22.968 1.00 92.94 160 ASP A C 1
ATOM 1249 O O . ASP A 1 160 ? -8.007 6.008 22.433 1.00 92.94 160 ASP A O 1
ATOM 1253 N N . THR A 1 161 ? -10.206 5.615 22.605 1.00 96.00 161 THR A N 1
ATOM 1254 C CA . THR A 1 161 ? -10.247 4.430 21.748 1.00 96.00 161 THR A CA 1
ATOM 1255 C C . THR A 1 161 ? -11.366 4.553 20.728 1.00 96.00 161 THR A C 1
ATOM 1257 O O . THR A 1 161 ? -12.519 4.833 21.069 1.00 96.00 161 THR A O 1
ATOM 1260 N N . LEU A 1 162 ? -11.051 4.293 19.464 1.00 96.56 162 LEU A N 1
ATOM 1261 C CA . LEU A 1 162 ? -12.048 4.146 18.410 1.00 96.56 162 LEU A CA 1
ATOM 1262 C C . LEU A 1 162 ? -12.454 2.682 18.277 1.00 96.56 162 LEU A C 1
ATOM 1264 O O . LEU A 1 162 ? -11.610 1.793 18.287 1.00 96.56 162 LEU A O 1
ATOM 1268 N N . VAL A 1 163 ? -13.749 2.441 18.107 1.00 95.00 163 VAL A N 1
ATOM 1269 C CA . VAL A 1 163 ? -14.328 1.115 17.888 1.00 95.00 163 VAL A CA 1
ATOM 1270 C C . VAL A 1 163 ? -15.177 1.163 16.626 1.00 95.00 163 VAL A C 1
ATOM 1272 O O . VAL A 1 163 ? -16.053 2.026 16.476 1.00 95.00 163 VAL A O 1
ATOM 1275 N N . GLY A 1 164 ? -14.942 0.230 15.710 1.00 93.25 164 GLY A N 1
ATOM 1276 C CA . GLY A 1 164 ? -15.609 0.212 14.418 1.00 93.25 164 GLY A CA 1
ATOM 1277 C C . GLY A 1 164 ? -15.748 -1.169 13.797 1.00 93.25 164 GLY A C 1
ATOM 1278 O O . GLY A 1 164 ? -15.226 -2.169 14.289 1.00 93.25 164 GLY A O 1
ATOM 1279 N N . LEU A 1 165 ? -16.532 -1.205 12.722 1.00 91.19 165 LEU A N 1
ATOM 1280 C CA . LEU A 1 165 ? -16.943 -2.436 12.060 1.00 91.19 165 LEU A CA 1
ATOM 1281 C C . LEU A 1 165 ? -17.013 -2.245 10.549 1.00 91.19 165 LEU A C 1
ATOM 1283 O O . LEU A 1 165 ? -17.947 -1.622 10.039 1.00 91.19 165 LEU A O 1
ATOM 1287 N N . THR A 1 166 ? -16.069 -2.846 9.835 1.00 92.06 166 THR A N 1
ATOM 1288 C CA . THR A 1 166 ? -15.932 -2.683 8.385 1.00 92.06 166 THR A CA 1
ATOM 1289 C C . THR A 1 166 ? -16.141 -4.030 7.691 1.00 92.06 166 THR A C 1
ATOM 1291 O O . THR A 1 166 ? -15.481 -4.998 8.070 1.00 92.06 166 THR A O 1
ATOM 1294 N N . PRO A 1 167 ? -17.046 -4.149 6.699 1.00 90.38 167 PRO A N 1
ATOM 1295 C CA . PRO A 1 167 ? -17.073 -5.321 5.823 1.00 90.38 167 PRO A CA 1
ATOM 1296 C C . PRO A 1 167 ? -15.695 -5.545 5.192 1.00 90.38 167 PRO A C 1
ATOM 1298 O O . PRO A 1 167 ? -15.061 -4.576 4.786 1.00 90.38 167 PRO A O 1
ATOM 1301 N N . ALA A 1 168 ? -15.237 -6.788 5.056 1.00 89.69 168 ALA A N 1
ATOM 1302 C CA . ALA A 1 168 ? -13.931 -7.078 4.450 1.00 89.69 168 ALA A CA 1
ATOM 1303 C C . ALA A 1 168 ? -13.834 -6.535 3.007 1.00 89.69 168 ALA A C 1
ATOM 1305 O O . ALA A 1 168 ? -12.844 -5.916 2.642 1.00 89.69 168 ALA A O 1
ATOM 1306 N N . GLN A 1 169 ? -14.923 -6.638 2.238 1.00 87.75 169 GLN A N 1
ATOM 1307 C CA . GLN A 1 169 ? -15.082 -6.027 0.908 1.00 87.75 169 GLN A CA 1
ATOM 1308 C C . GLN A 1 169 ? -15.006 -4.484 0.885 1.00 87.75 169 GLN A C 1
ATOM 1310 O O . GLN A 1 169 ? -14.654 -3.901 -0.134 1.00 87.75 169 GLN A O 1
ATOM 1315 N N . ASP A 1 170 ? -15.346 -3.815 1.993 1.00 90.50 170 ASP A N 1
ATOM 1316 C CA . ASP A 1 170 ? -15.262 -2.356 2.132 1.00 90.50 170 ASP A CA 1
ATOM 1317 C C . ASP A 1 170 ? -13.880 -1.939 2.675 1.00 90.50 170 ASP A C 1
ATOM 1319 O O . ASP A 1 170 ? -13.567 -0.745 2.734 1.00 90.50 170 ASP A O 1
ATOM 1323 N N . ALA A 1 171 ? -13.069 -2.889 3.152 1.00 90.62 171 ALA A N 1
ATOM 1324 C CA . ALA A 1 171 ? -11.831 -2.606 3.855 1.00 90.62 171 ALA A CA 1
ATOM 1325 C C . ALA A 1 171 ? -10.771 -2.029 2.914 1.00 90.62 171 ALA A C 1
ATOM 1327 O O . ALA A 1 171 ? -10.639 -2.405 1.754 1.00 90.62 171 ALA A O 1
ATOM 1328 N N . LEU A 1 172 ? -9.984 -1.093 3.438 1.00 92.38 172 LEU A N 1
ATOM 1329 C CA . LEU A 1 172 ? -8.856 -0.524 2.701 1.00 92.38 172 LEU A CA 1
ATOM 1330 C C . LEU A 1 172 ? -7.626 -1.454 2.716 1.00 92.38 172 LEU A C 1
ATOM 1332 O O . LEU A 1 172 ? -6.815 -1.436 1.790 1.00 92.38 172 LEU A O 1
ATOM 1336 N N . SER A 1 173 ? -7.526 -2.254 3.780 1.00 91.44 173 SER A N 1
ATOM 1337 C CA . SER A 1 173 ? -6.647 -3.406 3.951 1.00 91.44 173 SER A CA 1
ATOM 1338 C C . SER A 1 173 ? -7.264 -4.326 5.012 1.00 91.44 173 SER A C 1
ATOM 1340 O O . SER A 1 173 ? -7.821 -3.835 6.002 1.00 91.44 173 SER A O 1
ATOM 1342 N N . CYS A 1 174 ? -7.156 -5.640 4.808 1.00 90.50 174 CYS A N 1
ATOM 1343 C CA . CYS A 1 174 ? -7.541 -6.656 5.791 1.00 90.50 174 CYS A CA 1
ATOM 1344 C C . CYS A 1 174 ? -6.450 -6.918 6.837 1.00 90.50 174 CYS A C 1
ATOM 1346 O O . CYS A 1 174 ? -6.736 -7.560 7.840 1.00 90.50 174 CYS A O 1
ATOM 1348 N N . LEU A 1 175 ? -5.241 -6.375 6.661 1.00 89.88 175 LEU A N 1
ATOM 1349 C CA . LEU A 1 175 ? -4.163 -6.457 7.645 1.00 89.88 175 LEU A CA 1
ATOM 1350 C C . LEU A 1 175 ? -4.396 -5.455 8.782 1.00 89.88 175 LEU A C 1
ATOM 1352 O O . LEU A 1 175 ? -4.802 -4.312 8.545 1.00 89.88 175 LEU A O 1
ATOM 1356 N N . ALA A 1 176 ? -4.097 -5.848 10.018 1.00 90.88 176 ALA A N 1
ATOM 1357 C CA . ALA A 1 176 ? -4.187 -4.954 11.167 1.00 90.88 176 ALA A CA 1
ATOM 1358 C C . ALA A 1 176 ? -3.221 -3.763 11.028 1.00 90.88 176 ALA A C 1
ATOM 1360 O O . ALA A 1 176 ? -2.041 -3.919 10.713 1.00 90.88 176 ALA A O 1
ATOM 1361 N N . GLY A 1 177 ? -3.739 -2.545 11.199 1.00 91.69 177 GLY A N 1
ATOM 1362 C CA . GLY A 1 177 ? -2.996 -1.311 10.931 1.00 91.69 177 GLY A CA 1
ATOM 1363 C C . GLY A 1 177 ? -2.766 -1.013 9.444 1.00 91.69 177 GLY A C 1
ATOM 1364 O O . GLY A 1 177 ? -2.210 0.032 9.119 1.00 91.69 177 GLY A O 1
ATOM 1365 N N . GLY A 1 178 ? -3.175 -1.907 8.535 1.00 91.12 178 GLY A N 1
ATOM 1366 C CA . GLY A 1 178 ? -2.764 -1.870 7.133 1.00 91.12 178 GLY A CA 1
ATOM 1367 C C . GLY A 1 178 ? -1.264 -2.118 6.949 1.00 91.12 178 GLY A C 1
ATOM 1368 O O . GLY A 1 178 ? -0.656 -1.495 6.084 1.00 91.12 178 GLY A O 1
ATOM 1369 N N . ARG A 1 179 ? -0.663 -2.970 7.793 1.00 88.75 179 ARG A N 1
ATOM 1370 C CA . ARG A 1 179 ? 0.783 -3.232 7.835 1.00 88.75 179 ARG A CA 1
ATOM 1371 C C . ARG A 1 179 ? 1.084 -4.676 7.444 1.00 88.75 179 ARG A C 1
ATOM 1373 O O . ARG A 1 179 ? 0.663 -5.589 8.150 1.00 88.75 179 ARG A O 1
ATOM 1380 N N . ALA A 1 180 ? 1.849 -4.880 6.375 1.00 83.81 180 ALA A N 1
ATOM 1381 C CA . ALA A 1 180 ? 2.455 -6.179 6.099 1.00 83.81 180 ALA A CA 1
ATOM 1382 C C . ALA A 1 180 ? 3.616 -6.440 7.073 1.00 83.81 180 ALA A C 1
ATOM 1384 O O . ALA A 1 180 ? 4.425 -5.551 7.347 1.00 83.81 180 ALA A O 1
ATOM 1385 N N . VAL A 1 181 ? 3.694 -7.662 7.603 1.00 84.06 181 VAL A N 1
ATOM 1386 C CA . VAL A 1 181 ? 4.833 -8.137 8.399 1.00 84.06 181 VAL A CA 1
ATOM 1387 C C . VAL A 1 181 ? 5.615 -9.101 7.522 1.00 84.06 181 VAL A C 1
ATOM 1389 O O . VAL A 1 181 ? 5.319 -10.290 7.486 1.00 84.06 181 VAL A O 1
ATOM 1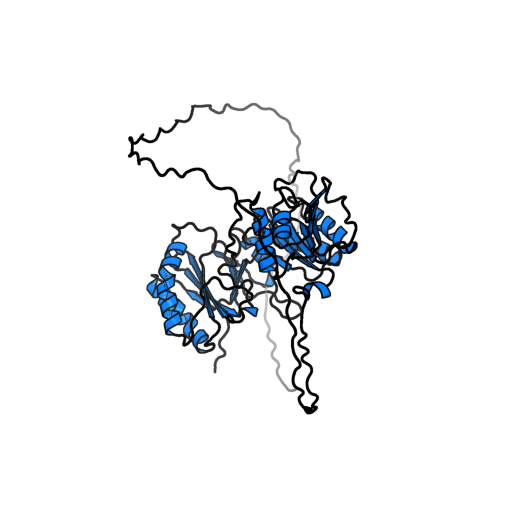392 N N . LEU A 1 182 ? 6.576 -8.564 6.772 1.00 86.31 182 LEU A N 1
ATOM 1393 C CA . LEU A 1 182 ? 7.396 -9.343 5.850 1.00 86.31 182 LEU A CA 1
ATOM 1394 C C . LEU A 1 182 ? 8.755 -9.662 6.468 1.00 86.31 182 LEU A C 1
ATOM 1396 O O . LEU A 1 182 ? 9.423 -8.787 7.033 1.00 86.31 182 LEU A O 1
ATOM 1400 N N . GLU A 1 183 ? 9.176 -10.915 6.326 1.00 84.00 183 GLU A N 1
ATOM 1401 C CA . GLU A 1 183 ? 10.528 -11.336 6.669 1.00 84.00 183 GLU A CA 1
ATOM 1402 C C . GLU A 1 183 ? 11.523 -10.827 5.622 1.00 84.00 183 GLU A C 1
ATOM 1404 O O . GLU A 1 183 ? 11.249 -10.793 4.422 1.00 84.00 183 GLU A O 1
ATOM 1409 N N . ARG A 1 184 ? 12.704 -10.400 6.077 1.00 80.19 184 ARG A N 1
ATOM 1410 C CA . ARG A 1 184 ? 13.778 -9.970 5.181 1.00 80.19 184 ARG A CA 1
ATOM 1411 C C . ARG A 1 184 ? 14.686 -11.155 4.880 1.00 80.19 184 ARG A C 1
ATOM 1413 O O . ARG A 1 184 ? 15.339 -11.649 5.794 1.00 80.19 184 ARG A O 1
ATOM 1420 N N . ASP A 1 185 ? 14.833 -11.482 3.600 1.00 78.50 185 ASP A N 1
ATOM 1421 C CA . ASP A 1 185 ? 15.918 -12.340 3.119 1.00 78.50 185 ASP A CA 1
ATOM 1422 C C . ASP A 1 185 ? 17.292 -11.765 3.556 1.00 78.50 185 ASP A C 1
ATOM 1424 O O . ASP A 1 185 ? 17.620 -10.623 3.193 1.00 78.50 185 ASP A O 1
ATOM 1428 N N . PRO A 1 186 ? 18.099 -12.508 4.341 1.00 78.00 186 PRO A N 1
ATOM 1429 C CA . PRO A 1 186 ? 19.434 -12.084 4.764 1.00 78.00 186 PRO A CA 1
ATOM 1430 C C . PRO A 1 186 ? 20.360 -11.695 3.603 1.00 78.00 186 PRO A C 1
ATOM 1432 O O . PRO A 1 186 ? 21.114 -10.728 3.738 1.00 78.00 186 PRO A O 1
ATOM 1435 N N . GLU A 1 187 ? 20.242 -12.376 2.459 1.00 74.31 187 GLU A N 1
ATOM 1436 C CA . GLU A 1 187 ? 21.048 -12.171 1.249 1.00 74.31 187 GLU A CA 1
ATOM 1437 C C . GLU A 1 187 ? 20.554 -10.984 0.395 1.00 74.31 187 GLU A C 1
ATOM 1439 O O . GLU A 1 187 ? 21.163 -10.627 -0.617 1.00 74.31 187 GLU A O 1
ATOM 1444 N N . ALA A 1 188 ? 19.448 -10.328 0.772 1.00 76.75 188 ALA A N 1
ATOM 1445 C CA . ALA A 1 188 ? 18.957 -9.159 0.047 1.00 76.75 188 ALA A CA 1
ATOM 1446 C C . ALA A 1 188 ? 19.896 -7.941 0.230 1.00 76.75 188 ALA A C 1
ATOM 1448 O O . ALA A 1 188 ? 20.162 -7.529 1.367 1.00 76.75 188 ALA A O 1
ATOM 1449 N N . PRO A 1 189 ? 20.318 -7.267 -0.862 1.00 73.75 189 PRO A N 1
ATOM 1450 C CA . PRO A 1 189 ? 21.347 -6.217 -0.845 1.00 73.75 189 PRO A CA 1
ATOM 1451 C C . PRO A 1 189 ? 20.851 -4.899 -0.237 1.00 73.75 189 PRO A C 1
ATOM 1453 O O . PRO A 1 189 ? 21.621 -3.974 0.017 1.00 73.75 189 PRO A O 1
ATOM 1456 N N . SER A 1 190 ? 19.539 -4.785 -0.066 1.00 79.00 190 SER A N 1
ATOM 1457 C CA . SER A 1 190 ? 18.824 -3.610 0.400 1.00 79.00 190 SER A CA 1
ATOM 1458 C C . SER A 1 190 ? 17.538 -4.054 1.099 1.00 79.00 190 SER A C 1
ATOM 1460 O O . SER A 1 190 ? 17.138 -5.217 1.044 1.00 79.00 190 SER A O 1
ATOM 1462 N N . ARG A 1 191 ? 16.842 -3.101 1.722 1.00 82.94 191 ARG A N 1
ATOM 1463 C CA . ARG A 1 191 ? 15.453 -3.294 2.166 1.00 82.94 191 ARG A CA 1
ATOM 1464 C C . ARG A 1 191 ? 14.423 -2.956 1.078 1.00 82.94 191 ARG A C 1
ATOM 1466 O O . ARG A 1 191 ? 13.236 -3.063 1.351 1.00 82.94 191 ARG A O 1
ATOM 1473 N N . SER A 1 192 ? 14.837 -2.543 -0.130 1.00 88.69 192 SER A N 1
ATOM 1474 C CA . SER A 1 192 ? 13.883 -2.132 -1.177 1.00 88.69 192 SER A CA 1
ATOM 1475 C C . SER A 1 192 ? 13.080 -3.303 -1.743 1.00 88.69 192 SER A C 1
ATOM 1477 O O . SER A 1 192 ? 11.932 -3.089 -2.113 1.00 88.69 192 SER A O 1
ATOM 1479 N N . GLY A 1 193 ? 13.609 -4.534 -1.715 1.00 92.69 193 GLY A N 1
ATOM 1480 C CA . GLY A 1 193 ? 12.852 -5.739 -2.085 1.00 92.69 193 GLY A CA 1
ATOM 1481 C C . GLY A 1 193 ? 11.541 -5.895 -1.300 1.00 92.69 193 GLY A C 1
ATOM 1482 O O . GLY A 1 193 ? 10.517 -6.199 -1.898 1.00 92.69 193 GLY A O 1
ATOM 1483 N N . LEU A 1 194 ? 11.528 -5.541 -0.005 1.00 94.62 194 LEU A N 1
ATOM 1484 C CA . LEU A 1 194 ? 10.321 -5.585 0.840 1.00 94.62 194 LEU A CA 1
ATOM 1485 C C . LEU A 1 194 ? 9.182 -4.693 0.322 1.00 94.62 194 LEU A C 1
ATOM 1487 O O . LEU A 1 194 ? 8.021 -4.984 0.584 1.00 94.62 194 LEU A O 1
ATOM 1491 N N . LYS A 1 195 ? 9.493 -3.627 -0.430 1.00 96.25 195 LYS A N 1
ATOM 1492 C CA . LYS A 1 195 ? 8.468 -2.806 -1.087 1.00 96.25 195 LYS A CA 1
ATOM 1493 C C . LYS A 1 195 ? 7.782 -3.561 -2.217 1.00 96.25 195 LYS A C 1
ATOM 1495 O O . LYS A 1 195 ? 6.574 -3.451 -2.349 1.00 96.25 195 LYS A O 1
ATOM 1500 N N . LEU A 1 196 ? 8.544 -4.292 -3.037 1.00 96.88 196 LEU A N 1
ATOM 1501 C CA . LEU A 1 196 ? 7.982 -5.044 -4.159 1.00 96.88 196 LEU A CA 1
ATOM 1502 C C . LEU A 1 196 ? 7.209 -6.264 -3.655 1.00 96.88 196 LEU A C 1
ATOM 1504 O O . LEU A 1 196 ? 6.122 -6.520 -4.154 1.00 96.88 196 LEU A O 1
ATOM 1508 N N . GLU A 1 197 ? 7.717 -6.952 -2.631 1.00 95.25 197 GLU A N 1
ATOM 1509 C CA . GLU A 1 197 ? 6.964 -7.976 -1.893 1.00 95.25 197 GLU A CA 1
ATOM 1510 C C . GLU A 1 197 ? 5.607 -7.420 -1.411 1.00 95.25 197 GLU A C 1
ATOM 1512 O O . GLU A 1 197 ? 4.556 -7.926 -1.799 1.00 95.25 197 GLU A O 1
ATOM 1517 N N . GLU A 1 198 ? 5.611 -6.308 -0.659 1.00 95.06 198 GLU A N 1
ATOM 1518 C CA . GLU A 1 198 ? 4.380 -5.685 -0.151 1.00 95.06 198 GLU A CA 1
ATOM 1519 C C . GLU A 1 198 ? 3.469 -5.165 -1.278 1.00 95.06 198 GLU A C 1
ATOM 1521 O O . GLU A 1 198 ? 2.243 -5.228 -1.171 1.00 95.06 198 GLU A O 1
ATOM 1526 N N . ALA A 1 199 ? 4.042 -4.665 -2.375 1.00 96.31 199 ALA A N 1
ATOM 1527 C CA . ALA A 1 199 ? 3.290 -4.215 -3.539 1.00 96.31 199 ALA A CA 1
ATOM 1528 C C . ALA A 1 199 ? 2.559 -5.374 -4.221 1.00 96.31 199 ALA A C 1
ATOM 1530 O O . ALA A 1 199 ? 1.388 -5.224 -4.561 1.00 96.31 199 ALA A O 1
ATOM 1531 N N . ILE A 1 200 ? 3.218 -6.524 -4.385 1.00 94.88 200 ILE A N 1
ATOM 1532 C CA . ILE A 1 200 ? 2.625 -7.734 -4.964 1.00 94.88 200 ILE A CA 1
ATOM 1533 C C . ILE A 1 200 ? 1.477 -8.233 -4.076 1.00 94.88 200 ILE A C 1
ATOM 1535 O O . ILE A 1 200 ? 0.381 -8.467 -4.586 1.00 94.88 200 ILE A O 1
ATOM 1539 N N . ASP A 1 201 ? 1.678 -8.291 -2.756 1.00 91.06 201 ASP A N 1
ATOM 1540 C CA . ASP A 1 201 ? 0.638 -8.683 -1.794 1.00 91.06 201 ASP A CA 1
ATOM 1541 C C . ASP A 1 201 ? -0.554 -7.707 -1.782 1.00 91.06 201 ASP A C 1
ATOM 1543 O O . ASP A 1 201 ? -1.714 -8.123 -1.747 1.00 91.06 201 ASP A O 1
ATOM 1547 N N . TRP A 1 202 ? -0.298 -6.395 -1.846 1.00 91.94 202 TRP A N 1
ATOM 1548 C CA . TRP A 1 202 ? -1.349 -5.372 -1.906 1.00 91.94 202 TRP A CA 1
ATOM 1549 C C . TRP A 1 202 ? -2.119 -5.400 -3.230 1.00 91.94 202 TRP A C 1
ATOM 1551 O O . TRP A 1 202 ? -3.338 -5.190 -3.249 1.00 91.94 202 TRP A O 1
ATOM 1561 N N . VAL A 1 203 ? -1.431 -5.608 -4.352 1.00 91.38 203 VAL A N 1
ATOM 1562 C CA . VAL A 1 203 ? -2.052 -5.667 -5.678 1.00 91.38 203 VAL A CA 1
ATOM 1563 C C . VAL A 1 203 ? -2.858 -6.955 -5.841 1.00 91.38 203 VAL A C 1
ATOM 1565 O O . VAL A 1 203 ? -3.974 -6.881 -6.364 1.00 91.38 203 VAL A O 1
ATOM 1568 N N . GLY A 1 204 ? -2.325 -8.078 -5.349 1.00 90.50 204 GLY A N 1
ATOM 1569 C CA . GLY A 1 204 ? -2.855 -9.437 -5.485 1.00 90.50 204 GLY A CA 1
ATOM 1570 C C . GLY A 1 204 ? -2.244 -10.236 -6.645 1.00 90.50 204 GLY A C 1
ATOM 1571 O O . GLY A 1 204 ? -2.590 -11.401 -6.818 1.00 90.50 204 GLY A O 1
ATOM 1572 N N . ILE A 1 205 ? -1.356 -9.622 -7.436 1.00 91.56 205 ILE A N 1
ATOM 1573 C CA . ILE A 1 205 ? -0.628 -10.224 -8.563 1.00 91.56 205 ILE A CA 1
ATOM 1574 C C . ILE A 1 205 ? 0.765 -9.590 -8.691 1.00 91.56 205 ILE A C 1
ATOM 1576 O O . ILE A 1 205 ? 0.985 -8.459 -8.255 1.00 91.56 205 ILE A O 1
ATOM 1580 N N . GLY A 1 206 ? 1.703 -10.314 -9.302 1.00 94.62 206 GLY A N 1
ATOM 1581 C CA . GLY A 1 206 ? 3.091 -9.888 -9.491 1.00 94.62 206 GLY A CA 1
ATOM 1582 C C . GLY A 1 206 ? 3.848 -10.775 -10.486 1.00 94.62 206 GLY A C 1
ATOM 1583 O O . GLY A 1 206 ? 3.277 -11.758 -10.961 1.00 94.62 206 GLY A O 1
ATOM 1584 N N . PRO A 1 207 ? 5.126 -10.460 -10.773 1.00 96.38 207 PRO A N 1
ATOM 1585 C CA . PRO A 1 207 ? 6.015 -11.301 -11.574 1.00 96.38 207 PRO A CA 1
ATOM 1586 C C . PRO A 1 207 ? 6.044 -12.755 -11.102 1.00 96.38 207 PRO A C 1
ATOM 1588 O O . PRO A 1 207 ? 6.266 -13.012 -9.919 1.00 96.38 207 PRO A O 1
ATOM 1591 N N . GLN A 1 208 ? 5.873 -13.703 -12.022 1.00 95.25 208 GLN A N 1
ATOM 1592 C CA . GLN A 1 208 ? 5.856 -15.141 -11.726 1.00 95.25 208 GLN A CA 1
ATOM 1593 C C . GLN A 1 208 ? 6.698 -15.972 -12.711 1.00 95.25 208 GLN A C 1
ATOM 1595 O O . GLN A 1 208 ? 7.332 -15.463 -13.637 1.00 95.25 208 GLN A O 1
ATOM 1600 N N . ALA A 1 209 ? 6.719 -17.290 -12.504 1.00 95.81 209 ALA A N 1
ATOM 1601 C CA . ALA A 1 209 ? 7.474 -18.234 -13.317 1.00 95.81 209 ALA A CA 1
ATOM 1602 C C . ALA A 1 209 ? 7.035 -18.234 -14.795 1.00 95.81 209 ALA A C 1
ATOM 1604 O O . ALA A 1 209 ? 6.012 -18.812 -15.168 1.00 95.81 209 ALA A O 1
ATOM 1605 N N . GLY A 1 210 ? 7.879 -17.648 -15.646 1.00 91.31 210 GLY A N 1
ATOM 1606 C CA . GLY A 1 210 ? 7.671 -17.540 -17.091 1.00 91.31 210 GLY A CA 1
ATOM 1607 C C . GLY A 1 210 ? 7.581 -16.103 -17.602 1.00 91.31 210 GLY A C 1
ATOM 1608 O O . GLY A 1 210 ? 7.864 -15.901 -18.779 1.00 91.31 210 GLY A O 1
ATOM 1609 N N . ASP A 1 211 ? 7.271 -15.143 -16.729 1.00 96.56 211 ASP A N 1
ATOM 1610 C CA . ASP A 1 211 ? 7.113 -13.731 -17.086 1.00 96.56 211 ASP A CA 1
ATOM 1611 C C . ASP A 1 211 ? 8.444 -13.084 -17.505 1.00 96.56 211 ASP A C 1
ATOM 1613 O O . ASP A 1 211 ? 9.516 -13.411 -16.974 1.00 96.56 211 ASP A O 1
ATOM 1617 N N . LEU A 1 212 ? 8.364 -12.106 -18.409 1.00 97.38 212 LEU A N 1
ATOM 1618 C CA . LEU A 1 212 ? 9.451 -11.194 -18.763 1.00 97.38 212 LEU A CA 1
ATOM 1619 C C . LEU A 1 212 ? 9.276 -9.846 -18.051 1.00 97.38 212 LEU A C 1
ATOM 1621 O O . LEU A 1 212 ? 8.222 -9.216 -18.134 1.00 97.38 212 LEU A O 1
ATOM 1625 N N . CYS A 1 213 ? 10.320 -9.381 -17.368 1.00 98.38 213 CYS A N 1
ATOM 1626 C CA . CYS A 1 213 ? 10.301 -8.151 -16.577 1.00 98.38 213 CYS A CA 1
ATOM 1627 C C . CYS A 1 213 ? 11.430 -7.199 -16.988 1.00 98.38 213 CYS A C 1
ATOM 1629 O O . CYS A 1 213 ? 12.567 -7.639 -17.167 1.00 98.38 213 CYS A O 1
ATOM 1631 N N . ALA A 1 214 ? 11.152 -5.896 -17.024 1.00 98.69 214 ALA A N 1
ATOM 1632 C CA . ALA A 1 214 ? 12.181 -4.859 -16.936 1.00 98.69 214 ALA A CA 1
ATOM 1633 C C . ALA A 1 214 ? 12.194 -4.245 -15.530 1.00 98.69 214 ALA A C 1
ATOM 1635 O O . ALA A 1 214 ? 11.133 -3.916 -15.004 1.00 98.69 214 ALA A O 1
ATOM 1636 N N . ASP A 1 215 ? 13.379 -4.059 -14.949 1.00 98.69 215 ASP A N 1
ATOM 1637 C CA . ASP A 1 215 ? 13.597 -3.346 -13.682 1.00 98.69 215 ASP A CA 1
ATOM 1638 C C . ASP A 1 215 ? 14.379 -2.052 -13.968 1.00 98.69 215 ASP A C 1
ATOM 1640 O O . ASP A 1 215 ? 15.554 -2.095 -14.342 1.00 98.69 215 ASP A O 1
ATOM 1644 N N . LEU A 1 216 ? 13.704 -0.901 -13.885 1.00 98.69 216 LEU A N 1
ATOM 1645 C CA . LEU A 1 216 ? 14.262 0.420 -14.191 1.00 98.69 216 LEU A CA 1
ATOM 1646 C C . LEU A 1 216 ? 14.847 1.076 -12.939 1.00 98.69 216 LEU A C 1
ATOM 1648 O O . LEU A 1 216 ? 14.141 1.284 -11.950 1.00 98.69 216 LEU A O 1
ATOM 1652 N N . GLY A 1 217 ? 16.121 1.470 -13.006 1.00 96.94 217 GLY A N 1
ATOM 1653 C CA . GLY A 1 217 ? 16.855 1.915 -11.819 1.00 96.94 217 GLY A CA 1
ATOM 1654 C C . GLY A 1 217 ? 17.117 0.752 -10.866 1.00 96.94 217 GLY A C 1
ATOM 1655 O O . GLY A 1 217 ? 16.921 0.875 -9.657 1.00 96.94 217 GLY A O 1
ATOM 1656 N N . ALA A 1 218 ? 17.467 -0.404 -11.434 1.00 96.94 218 ALA A N 1
ATOM 1657 C CA . ALA A 1 218 ? 17.546 -1.668 -10.721 1.00 96.94 218 ALA A CA 1
ATOM 1658 C C . ALA A 1 218 ? 18.609 -1.700 -9.610 1.00 96.94 218 ALA A C 1
ATOM 1660 O O . ALA A 1 218 ? 18.500 -2.529 -8.704 1.00 96.94 218 ALA A O 1
ATOM 1661 N N . ALA A 1 219 ? 19.658 -0.868 -9.645 1.00 95.44 219 ALA A N 1
ATOM 1662 C CA . ALA A 1 219 ? 20.763 -0.974 -8.694 1.00 95.44 219 ALA A CA 1
ATOM 1663 C C . ALA A 1 219 ? 20.313 -0.610 -7.260 1.00 95.44 219 ALA A C 1
ATOM 1665 O O . ALA A 1 219 ? 19.676 0.418 -7.040 1.00 95.44 219 ALA A O 1
ATOM 1666 N N . PRO A 1 220 ? 20.652 -1.417 -6.229 1.00 95.12 220 PRO A N 1
ATOM 1667 C CA . PRO A 1 220 ? 21.647 -2.497 -6.213 1.00 95.12 220 PRO A CA 1
ATOM 1668 C C . PRO A 1 220 ? 21.118 -3.910 -6.546 1.00 95.12 220 PRO A C 1
ATOM 1670 O O . PRO A 1 220 ? 21.877 -4.867 -6.409 1.00 95.12 220 PRO A O 1
ATOM 1673 N N . GLY A 1 221 ? 19.854 -4.059 -6.950 1.00 94.62 221 GLY A N 1
ATOM 1674 C CA . GLY A 1 221 ? 19.234 -5.316 -7.402 1.00 94.62 221 GLY A CA 1
ATOM 1675 C C . GLY A 1 221 ? 18.036 -5.794 -6.569 1.00 94.62 221 GLY A C 1
ATOM 1676 O O . GLY A 1 221 ? 17.567 -6.914 -6.753 1.00 94.62 221 GLY A O 1
ATOM 1677 N N . GLY A 1 222 ? 17.542 -4.990 -5.621 1.00 95.31 222 GLY A N 1
ATOM 1678 C CA . GLY A 1 222 ? 16.532 -5.432 -4.648 1.00 95.31 222 GLY A CA 1
ATOM 1679 C C . GLY A 1 222 ? 15.212 -5.916 -5.267 1.00 95.31 222 GLY A C 1
ATOM 1680 O O . GLY A 1 222 ? 14.671 -6.918 -4.810 1.00 95.31 222 GLY A O 1
ATOM 1681 N N . TRP A 1 223 ? 14.712 -5.234 -6.302 1.00 97.12 223 TRP A N 1
ATOM 1682 C CA . TRP A 1 223 ? 13.473 -5.602 -7.005 1.00 97.12 223 TRP A CA 1
ATOM 1683 C C . TRP A 1 223 ? 13.714 -6.739 -8.007 1.00 97.12 223 TRP A C 1
ATOM 1685 O O . TRP A 1 223 ? 13.001 -7.742 -7.985 1.00 97.12 223 TRP A O 1
ATOM 1695 N N . SER A 1 224 ? 14.802 -6.656 -8.777 1.00 97.38 224 SER A N 1
ATOM 1696 C CA . SER A 1 224 ? 15.314 -7.746 -9.617 1.00 97.38 224 SER A CA 1
ATOM 1697 C C . SER A 1 224 ? 15.383 -9.100 -8.897 1.00 97.38 224 SER A C 1
ATOM 1699 O O . SER A 1 224 ? 14.938 -10.103 -9.452 1.00 97.38 224 SER A O 1
ATOM 1701 N N . LYS A 1 225 ? 15.896 -9.150 -7.656 1.00 95.94 225 LYS A N 1
ATOM 1702 C CA . LYS A 1 225 ? 15.952 -10.387 -6.856 1.00 95.94 225 LYS A CA 1
ATOM 1703 C C . LYS A 1 225 ? 14.563 -10.968 -6.596 1.00 95.94 225 LYS A C 1
ATOM 1705 O O . LYS A 1 225 ? 14.319 -12.117 -6.941 1.00 95.94 225 LYS A O 1
ATOM 1710 N N . VAL A 1 226 ? 13.649 -10.149 -6.076 1.00 96.06 226 VAL A N 1
ATOM 1711 C CA . VAL A 1 226 ? 12.259 -10.529 -5.759 1.00 96.06 226 VAL A CA 1
ATOM 1712 C C . VAL A 1 226 ? 11.535 -11.130 -6.973 1.00 96.06 226 VAL A C 1
ATOM 1714 O O . VAL A 1 226 ? 10.834 -12.136 -6.840 1.00 96.06 226 VAL A O 1
ATOM 1717 N N . ALA A 1 227 ? 11.742 -10.568 -8.169 1.00 97.25 227 ALA A N 1
ATOM 1718 C CA . ALA A 1 227 ? 11.173 -11.097 -9.410 1.00 97.25 227 ALA A CA 1
ATOM 1719 C C . ALA A 1 227 ? 11.859 -12.398 -9.891 1.00 97.25 227 ALA A C 1
ATOM 1721 O O . ALA A 1 227 ? 11.174 -13.344 -10.287 1.00 97.25 227 ALA A O 1
ATOM 1722 N N . VAL A 1 228 ? 13.195 -12.496 -9.820 1.00 96.75 228 VAL A N 1
ATOM 1723 C CA . VAL A 1 228 ? 13.938 -13.719 -10.199 1.00 96.75 228 VAL A CA 1
ATOM 1724 C C . VAL A 1 228 ? 13.651 -14.891 -9.253 1.00 96.75 228 VAL A C 1
ATOM 1726 O O . VAL A 1 228 ? 13.565 -16.036 -9.712 1.00 96.75 228 VAL A O 1
ATOM 1729 N N . ASP A 1 229 ? 13.468 -14.629 -7.959 1.00 94.75 229 ASP A N 1
ATOM 1730 C CA . ASP A 1 229 ? 13.137 -15.642 -6.950 1.00 94.75 229 ASP A CA 1
ATOM 1731 C C . ASP A 1 229 ? 11.715 -16.191 -7.151 1.00 94.75 229 ASP A C 1
ATOM 1733 O O . ASP A 1 229 ? 11.512 -17.404 -7.086 1.00 94.75 229 ASP A O 1
ATOM 1737 N N . ARG A 1 230 ? 10.759 -15.334 -7.550 1.00 95.31 230 ARG A N 1
ATOM 1738 C CA . ARG A 1 230 ? 9.423 -15.740 -8.044 1.00 95.31 230 ARG A CA 1
ATOM 1739 C C . ARG A 1 230 ? 9.446 -16.460 -9.401 1.00 95.31 230 ARG A C 1
ATOM 1741 O O . ARG A 1 230 ? 8.427 -16.978 -9.853 1.00 95.31 230 ARG A O 1
ATOM 1748 N N . GLY A 1 231 ? 10.612 -16.547 -10.039 1.00 96.06 231 GLY A N 1
ATOM 1749 C CA . GLY A 1 231 ? 10.852 -17.353 -11.233 1.00 96.06 231 GLY A CA 1
ATOM 1750 C C . GLY A 1 231 ? 10.769 -16.612 -12.565 1.00 96.06 231 GLY A C 1
ATOM 1751 O O . GLY A 1 231 ? 10.952 -17.263 -13.599 1.00 96.06 231 GLY A O 1
ATOM 1752 N N . ALA A 1 232 ? 10.539 -15.298 -12.557 1.00 98.00 232 ALA A N 1
ATOM 1753 C CA . ALA A 1 232 ? 10.535 -14.474 -13.762 1.00 98.00 232 ALA A CA 1
ATOM 1754 C C . ALA A 1 232 ? 11.941 -14.355 -14.383 1.00 98.00 232 ALA A C 1
ATOM 1756 O O . ALA A 1 232 ? 12.958 -14.669 -13.752 1.00 98.00 232 ALA A O 1
ATOM 1757 N N . LYS A 1 233 ? 12.006 -13.884 -15.632 1.00 98.38 233 LYS A N 1
ATOM 1758 C CA . LYS A 1 233 ? 13.244 -13.400 -16.257 1.00 98.38 233 LYS A CA 1
ATOM 1759 C C . LYS A 1 233 ? 13.290 -11.877 -16.151 1.00 98.38 233 LYS A C 1
ATOM 1761 O O . LYS A 1 233 ? 12.313 -11.217 -16.492 1.00 98.38 233 LYS A O 1
ATOM 1766 N N . VAL A 1 234 ? 14.419 -11.324 -15.720 1.00 98.56 234 VAL A N 1
ATOM 1767 C CA . VAL A 1 234 ? 14.581 -9.884 -15.484 1.00 98.56 234 VAL A CA 1
ATOM 1768 C C . VAL A 1 234 ? 15.690 -9.301 -16.354 1.00 98.56 234 VAL A C 1
ATOM 1770 O O . VAL A 1 234 ? 16.832 -9.765 -16.319 1.00 98.56 234 VAL A O 1
ATOM 1773 N N . ILE A 1 235 ? 15.348 -8.237 -17.077 1.00 98.31 235 ILE A N 1
ATOM 1774 C CA . ILE A 1 235 ? 16.285 -7.280 -17.660 1.00 98.31 235 ILE A CA 1
ATOM 1775 C C . ILE A 1 235 ? 16.395 -6.115 -16.668 1.00 98.31 235 ILE A C 1
ATOM 1777 O O . ILE A 1 235 ? 15.461 -5.333 -16.510 1.00 98.31 235 ILE A O 1
ATOM 1781 N N . ALA A 1 236 ? 17.517 -6.015 -15.965 1.00 98.50 236 ALA A N 1
ATOM 1782 C CA . ALA A 1 236 ? 17.823 -4.905 -15.071 1.00 98.50 236 ALA A CA 1
ATOM 1783 C C . ALA A 1 236 ? 18.515 -3.787 -15.851 1.00 98.50 236 ALA A C 1
ATOM 1785 O O . ALA A 1 236 ? 19.528 -4.043 -16.503 1.00 98.50 236 ALA A O 1
ATOM 1786 N N . ILE A 1 237 ? 18.006 -2.558 -15.763 1.00 98.62 237 ILE A N 1
ATOM 1787 C CA . ILE A 1 237 ? 18.554 -1.391 -16.464 1.00 98.62 237 ILE A CA 1
ATOM 1788 C C . ILE A 1 237 ? 18.953 -0.328 -15.442 1.00 98.62 237 ILE A C 1
ATOM 1790 O O . ILE A 1 237 ? 18.100 0.294 -14.800 1.00 98.62 237 ILE A O 1
ATOM 1794 N N . ASP A 1 238 ? 20.261 -0.141 -15.279 1.00 98.25 238 ASP A N 1
ATOM 1795 C CA . ASP A 1 238 ? 20.848 0.866 -14.393 1.00 98.25 238 ASP A CA 1
ATOM 1796 C C . ASP A 1 238 ? 22.320 1.116 -14.768 1.00 98.25 238 ASP A C 1
ATOM 1798 O O . ASP A 1 238 ? 23.063 0.134 -14.873 1.00 98.25 238 ASP A O 1
ATOM 1802 N N . PRO A 1 239 ? 22.793 2.372 -14.906 1.00 97.56 239 PRO A N 1
ATOM 1803 C CA . PRO A 1 239 ? 24.214 2.661 -15.119 1.00 97.56 239 PRO A CA 1
ATOM 1804 C C . PRO A 1 239 ? 25.123 2.153 -13.986 1.00 97.56 239 PRO A C 1
ATOM 1806 O O . PRO A 1 239 ? 26.306 1.889 -14.203 1.00 97.56 239 PRO A O 1
ATOM 1809 N N . ALA A 1 240 ? 24.603 2.026 -12.762 1.00 96.88 240 ALA A N 1
ATOM 1810 C CA . ALA A 1 240 ? 25.340 1.516 -11.615 1.00 96.88 240 ALA A CA 1
ATOM 1811 C C . ALA A 1 240 ? 25.337 -0.021 -11.554 1.00 96.88 240 ALA A C 1
ATOM 1813 O O . ALA A 1 240 ? 24.422 -0.708 -12.005 1.00 96.88 240 ALA A O 1
ATOM 1814 N N . ARG A 1 241 ? 26.379 -0.589 -10.935 1.00 95.88 241 ARG A N 1
ATOM 1815 C CA . ARG A 1 241 ? 26.531 -2.045 -10.795 1.00 95.88 241 ARG A CA 1
ATOM 1816 C C . ARG A 1 241 ? 25.497 -2.649 -9.841 1.00 95.88 241 ARG A C 1
ATOM 1818 O O . ARG A 1 241 ? 25.347 -2.203 -8.700 1.00 95.88 241 ARG A O 1
ATOM 1825 N N . ILE A 1 242 ? 24.877 -3.739 -10.285 1.00 95.38 242 ILE A N 1
ATOM 1826 C CA . ILE A 1 242 ? 24.099 -4.656 -9.446 1.00 95.38 242 ILE A CA 1
ATOM 1827 C C . ILE A 1 242 ? 25.040 -5.309 -8.418 1.00 95.38 242 ILE A C 1
ATOM 1829 O O . ILE A 1 242 ? 26.172 -5.666 -8.744 1.00 95.38 242 ILE A O 1
ATOM 1833 N N . LYS A 1 243 ? 24.595 -5.426 -7.160 1.00 93.12 243 LYS A N 1
ATOM 1834 C CA . LYS A 1 243 ? 25.413 -5.907 -6.023 1.00 93.12 243 LYS A CA 1
ATOM 1835 C C . LYS A 1 243 ? 25.070 -7.325 -5.562 1.00 93.12 243 LYS A C 1
ATOM 1837 O O . LYS A 1 243 ? 25.624 -7.792 -4.573 1.00 93.12 243 LYS A O 1
ATOM 1842 N N . ILE A 1 244 ? 24.157 -7.990 -6.261 1.00 87.69 244 ILE A N 1
ATOM 1843 C CA . ILE A 1 244 ? 23.757 -9.380 -6.030 1.00 87.69 244 ILE A CA 1
ATOM 1844 C C . ILE A 1 244 ? 24.220 -10.273 -7.167 1.00 87.69 244 ILE A C 1
ATOM 1846 O O . ILE A 1 244 ? 24.212 -9.874 -8.329 1.00 87.69 244 ILE A O 1
ATOM 1850 N N . SER A 1 245 ? 24.546 -11.514 -6.819 1.00 90.31 245 SER A N 1
ATOM 1851 C CA . SER A 1 245 ? 24.651 -12.589 -7.796 1.00 90.31 245 SER A CA 1
ATOM 1852 C C . SER A 1 245 ? 23.252 -13.135 -8.076 1.00 90.31 245 SER A C 1
ATOM 1854 O O . SER A 1 245 ? 22.564 -13.580 -7.158 1.00 90.31 245 SER A O 1
ATOM 1856 N N . LEU A 1 246 ? 22.822 -13.087 -9.337 1.00 91.81 246 LEU A N 1
ATOM 1857 C CA . LEU A 1 246 ? 21.575 -13.687 -9.811 1.00 91.81 246 LEU A CA 1
ATOM 1858 C C . LEU A 1 246 ? 21.875 -14.637 -10.981 1.00 91.81 246 LEU A C 1
ATOM 1860 O O . LEU A 1 246 ? 22.806 -14.387 -11.750 1.00 91.81 246 LEU A O 1
ATOM 1864 N N . PRO A 1 247 ? 21.11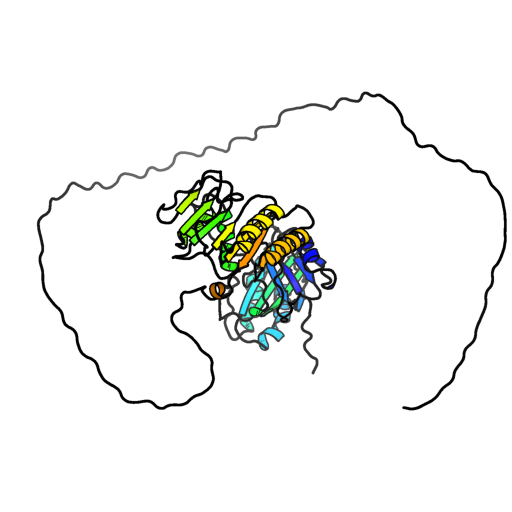1 -15.733 -11.143 1.00 92.56 247 PRO A N 1
ATOM 1865 C CA . PRO A 1 247 ? 21.367 -16.723 -12.183 1.00 92.56 247 PRO A CA 1
ATOM 1866 C C . PRO A 1 247 ? 21.184 -16.123 -13.583 1.00 92.56 247 PRO A C 1
ATOM 1868 O O . PRO A 1 247 ? 20.067 -15.782 -13.970 1.00 92.56 247 PRO A O 1
ATOM 1871 N N . SER A 1 248 ? 22.259 -16.085 -14.376 1.00 91.25 248 SER A N 1
ATOM 1872 C CA . SER A 1 248 ? 22.298 -15.492 -15.727 1.00 91.25 248 SER A CA 1
ATOM 1873 C C . SER A 1 248 ? 21.216 -16.013 -16.684 1.00 91.25 248 SER A C 1
ATOM 1875 O O . SER A 1 248 ? 20.707 -15.266 -17.511 1.00 91.25 248 SER A O 1
ATOM 1877 N N . ARG A 1 249 ? 20.761 -17.265 -16.521 1.00 93.62 249 ARG A N 1
ATOM 1878 C CA . ARG A 1 249 ? 19.632 -17.848 -17.280 1.00 93.62 249 ARG A CA 1
ATOM 1879 C C . ARG A 1 249 ? 18.287 -17.119 -17.069 1.00 93.62 249 ARG A C 1
ATOM 1881 O O . ARG A 1 249 ? 17.345 -17.343 -17.828 1.00 93.62 249 ARG A O 1
ATOM 1888 N N . ARG A 1 250 ? 18.163 -16.308 -16.014 1.00 94.75 250 ARG A N 1
ATOM 1889 C CA . ARG A 1 250 ? 16.974 -15.505 -15.670 1.00 94.75 250 ARG A CA 1
ATOM 1890 C C . ARG A 1 250 ? 17.292 -14.026 -15.427 1.00 94.75 250 ARG A C 1
ATOM 1892 O O . ARG A 1 250 ? 16.384 -13.285 -15.070 1.00 94.75 250 ARG A O 1
ATOM 1899 N N . PHE A 1 251 ? 18.541 -13.596 -15.585 1.00 97.75 251 PHE A N 1
ATOM 1900 C CA . PHE A 1 251 ? 18.963 -12.252 -15.209 1.00 97.75 251 PHE A CA 1
ATOM 1901 C C . PHE A 1 251 ? 19.983 -11.676 -16.190 1.00 97.75 251 PHE A C 1
ATOM 1903 O O . PHE A 1 251 ? 21.033 -12.270 -16.430 1.00 97.75 251 PHE A O 1
ATOM 1910 N N . THR A 1 252 ? 19.692 -10.485 -16.705 1.00 97.44 252 THR A N 1
ATOM 1911 C CA . THR A 1 252 ? 20.587 -9.702 -17.562 1.00 97.44 252 THR A CA 1
ATOM 1912 C C . THR A 1 252 ? 20.675 -8.285 -17.008 1.00 97.44 252 THR A C 1
ATOM 1914 O O . THR A 1 252 ? 19.644 -7.663 -16.776 1.00 97.44 252 THR A O 1
ATOM 1917 N N . HIS A 1 253 ? 21.888 -7.764 -16.798 1.00 98.12 253 HIS A N 1
ATOM 1918 C CA . HIS A 1 253 ? 22.110 -6.364 -16.410 1.00 98.12 253 HIS A CA 1
ATOM 1919 C C . HIS A 1 253 ? 22.620 -5.567 -17.610 1.00 98.12 253 HIS A C 1
ATOM 1921 O O . HIS A 1 253 ? 23.608 -5.953 -18.231 1.00 98.12 253 HIS A O 1
ATOM 1927 N N . ILE A 1 254 ? 21.954 -4.454 -17.905 1.00 97.50 254 ILE A N 1
ATOM 1928 C CA . ILE A 1 254 ? 22.321 -3.477 -18.927 1.00 97.50 254 ILE A CA 1
ATOM 1929 C C . ILE A 1 254 ? 22.777 -2.197 -18.210 1.00 97.50 254 ILE A C 1
ATOM 1931 O O . ILE A 1 254 ? 22.003 -1.583 -17.471 1.00 97.50 254 ILE A O 1
ATOM 1935 N N . GLN A 1 255 ? 24.041 -1.806 -18.411 1.00 97.62 255 GLN A N 1
ATOM 1936 C CA . GLN A 1 255 ? 24.660 -0.625 -17.783 1.00 97.62 255 GLN A CA 1
ATOM 1937 C C . GLN A 1 255 ? 24.391 0.654 -18.578 1.00 97.62 255 GLN A C 1
ATOM 1939 O O . GLN A 1 255 ? 25.302 1.346 -19.021 1.00 97.62 255 GLN A O 1
ATOM 1944 N N . GLU A 1 256 ? 23.107 0.956 -18.753 1.00 96.19 256 GLU A N 1
ATOM 1945 C CA . GLU A 1 256 ? 22.617 2.084 -19.544 1.00 96.19 256 GLU A CA 1
ATOM 1946 C C . GLU A 1 256 ? 21.573 2.901 -18.778 1.00 96.19 256 GLU A C 1
ATOM 1948 O O . GLU A 1 256 ? 21.008 2.480 -17.767 1.00 96.19 256 GLU A O 1
ATOM 1953 N N . SER A 1 257 ? 21.301 4.100 -19.288 1.00 97.25 257 SER A N 1
ATOM 1954 C CA . SER A 1 257 ? 20.231 4.963 -18.801 1.00 97.25 257 SER A CA 1
ATOM 1955 C C . SER A 1 257 ? 18.855 4.367 -19.121 1.00 97.25 257 SER A C 1
ATOM 1957 O O . SER A 1 257 ? 18.491 4.153 -20.280 1.00 97.25 257 SER A O 1
ATOM 1959 N N . ALA A 1 258 ? 18.033 4.186 -18.084 1.00 97.19 258 ALA A N 1
ATOM 1960 C CA . ALA A 1 258 ? 16.642 3.750 -18.215 1.00 97.19 258 ALA A CA 1
ATOM 1961 C C . ALA A 1 258 ? 15.777 4.695 -19.080 1.00 97.19 258 ALA A C 1
ATOM 1963 O O . ALA A 1 258 ? 14.743 4.275 -19.604 1.00 97.19 258 ALA A O 1
ATOM 1964 N N . PHE A 1 259 ? 16.183 5.962 -19.248 1.00 97.50 259 PHE A N 1
ATOM 1965 C CA . PHE A 1 259 ? 15.484 6.920 -20.109 1.00 97.50 259 PHE A CA 1
ATOM 1966 C C . PHE A 1 259 ? 15.681 6.630 -21.597 1.00 97.50 259 PHE A C 1
ATOM 1968 O O . PHE A 1 259 ? 14.751 6.841 -22.381 1.00 97.50 259 PHE A O 1
ATOM 1975 N N . ASP A 1 260 ? 16.839 6.089 -21.965 1.00 95.31 260 ASP A N 1
ATOM 1976 C CA . ASP A 1 260 ? 17.253 5.859 -23.350 1.00 95.31 260 ASP A CA 1
ATOM 1977 C C . ASP A 1 260 ? 16.923 4.431 -23.805 1.00 95.31 260 ASP A C 1
ATOM 1979 O O . ASP A 1 260 ? 16.532 4.223 -24.954 1.00 95.31 260 ASP A O 1
ATOM 1983 N N . PHE A 1 261 ? 16.933 3.475 -22.870 1.00 95.75 261 PHE A N 1
ATOM 1984 C CA . PHE A 1 261 ? 16.598 2.074 -23.118 1.00 95.75 261 PHE A CA 1
ATOM 1985 C C . PHE A 1 261 ? 15.220 1.857 -23.783 1.00 95.75 261 PHE A C 1
ATOM 1987 O O . PHE A 1 261 ? 14.223 2.551 -23.505 1.00 95.75 261 PHE A O 1
ATOM 1994 N N . ALA A 1 262 ? 15.184 0.828 -24.633 1.00 93.31 262 ALA A N 1
ATOM 1995 C CA . ALA A 1 262 ? 14.023 0.263 -25.305 1.00 93.31 262 ALA A CA 1
ATOM 1996 C C . ALA A 1 262 ? 14.114 -1.276 -25.244 1.00 93.31 262 ALA A C 1
ATOM 1998 O O . ALA A 1 262 ? 15.155 -1.816 -25.623 1.00 93.31 262 ALA A O 1
ATOM 1999 N N . PRO A 1 263 ? 13.075 -2.001 -24.789 1.00 91.62 263 PRO A N 1
ATOM 2000 C CA . PRO A 1 263 ? 13.091 -3.457 -24.813 1.00 91.62 263 PRO A CA 1
ATOM 2001 C C . PRO A 1 263 ? 12.940 -3.989 -26.253 1.00 91.62 263 PRO A C 1
ATOM 2003 O O . PRO A 1 263 ? 12.330 -3.318 -27.092 1.00 91.62 263 PRO A O 1
ATOM 2006 N N . PRO A 1 264 ? 13.463 -5.195 -26.550 1.00 84.44 264 PRO A N 1
ATOM 2007 C CA . PRO A 1 264 ? 13.374 -5.803 -27.881 1.00 84.44 264 PRO A CA 1
ATOM 2008 C C . PRO A 1 264 ? 11.964 -6.316 -28.221 1.00 84.44 264 PRO A C 1
ATOM 2010 O O . PRO A 1 264 ? 11.637 -6.486 -29.392 1.00 84.44 264 PRO A O 1
ATOM 2013 N N . GLU A 1 265 ? 11.133 -6.556 -27.207 1.00 87.25 265 GLU A N 1
ATOM 2014 C CA . GLU A 1 265 ? 9.759 -7.050 -27.308 1.00 87.25 265 GLU A CA 1
ATOM 2015 C C . GLU A 1 265 ? 8.891 -6.440 -26.192 1.00 87.25 265 GLU A C 1
ATOM 2017 O O . GLU A 1 265 ? 9.408 -5.809 -25.264 1.00 87.25 265 GLU A O 1
ATOM 2022 N N . THR A 1 266 ? 7.570 -6.613 -26.268 1.00 92.38 266 THR A N 1
ATOM 2023 C CA . THR A 1 266 ? 6.664 -6.237 -25.173 1.00 92.38 266 THR A CA 1
ATOM 2024 C C . THR A 1 266 ? 6.830 -7.196 -23.996 1.00 92.38 266 THR A C 1
ATOM 2026 O O . THR A 1 266 ? 6.728 -8.408 -24.159 1.00 92.38 266 THR A O 1
ATOM 2029 N N . LEU A 1 267 ? 7.050 -6.645 -22.803 1.00 95.56 267 LEU A N 1
ATOM 2030 C CA . LEU A 1 267 ? 7.284 -7.408 -21.575 1.00 95.56 267 LEU A CA 1
ATOM 2031 C C . LEU A 1 267 ? 5.997 -7.578 -20.750 1.00 95.56 267 LEU A C 1
ATOM 2033 O O . LEU A 1 267 ? 5.040 -6.815 -20.890 1.00 95.56 267 LEU A O 1
ATOM 2037 N N . ASP A 1 268 ? 5.965 -8.539 -19.832 1.00 96.62 268 ASP A N 1
ATOM 2038 C CA . ASP A 1 268 ? 4.818 -8.738 -18.938 1.00 96.62 268 ASP A CA 1
ATOM 2039 C C . ASP A 1 268 ? 4.769 -7.677 -17.834 1.00 96.62 268 ASP A C 1
ATOM 2041 O O . ASP A 1 268 ? 3.698 -7.142 -17.533 1.00 96.62 268 ASP A O 1
ATOM 2045 N N . TRP A 1 269 ? 5.934 -7.319 -17.282 1.00 98.06 269 TRP A N 1
ATOM 2046 C CA . TRP A 1 269 ? 6.052 -6.368 -16.178 1.00 98.06 269 TRP A CA 1
ATOM 2047 C C . TRP A 1 269 ? 7.084 -5.271 -16.424 1.00 98.06 269 TRP A C 1
ATOM 2049 O O . TRP A 1 269 ? 8.228 -5.521 -16.809 1.00 98.06 269 TRP A O 1
ATOM 2059 N N . LEU A 1 270 ? 6.689 -4.048 -16.076 1.00 98.69 270 LEU A N 1
ATOM 2060 C CA . LEU A 1 270 ? 7.580 -2.932 -15.813 1.00 98.69 270 LEU A CA 1
ATOM 2061 C C . LEU A 1 270 ? 7.665 -2.690 -14.305 1.00 98.69 270 LEU A C 1
ATOM 2063 O O . LEU A 1 270 ? 6.660 -2.403 -13.652 1.00 98.69 270 LEU A O 1
ATOM 2067 N N . LEU A 1 271 ? 8.876 -2.786 -13.774 1.00 98.81 271 LEU A N 1
ATOM 2068 C CA . LEU A 1 271 ? 9.233 -2.537 -12.384 1.00 98.81 271 LEU A CA 1
ATOM 2069 C C . LEU A 1 271 ? 10.114 -1.276 -12.320 1.00 98.81 271 LEU A C 1
ATOM 2071 O O . LEU A 1 271 ? 10.934 -1.049 -13.211 1.00 98.81 271 LEU A O 1
ATOM 2075 N N . CYS A 1 272 ? 9.926 -0.415 -11.315 1.00 98.56 272 CYS A N 1
ATOM 2076 C CA . CYS A 1 272 ? 10.696 0.827 -11.165 1.00 98.56 272 CYS A CA 1
ATOM 2077 C C . CYS A 1 272 ? 10.690 1.373 -9.716 1.00 98.56 272 CYS A C 1
ATOM 2079 O O . CYS A 1 272 ? 9.666 1.882 -9.266 1.00 98.56 272 CYS A O 1
ATOM 2081 N N . ASP A 1 273 ? 11.831 1.360 -9.007 1.00 97.38 273 ASP A N 1
ATOM 2082 C CA . ASP A 1 273 ? 12.048 2.088 -7.726 1.00 97.38 273 ASP A CA 1
ATOM 2083 C C . ASP A 1 273 ? 13.093 3.211 -7.883 1.00 97.38 273 ASP A C 1
ATOM 2085 O O . ASP A 1 273 ? 13.916 3.469 -7.000 1.00 97.38 273 ASP A O 1
ATOM 2089 N N . MET A 1 274 ? 13.073 3.902 -9.030 1.00 94.88 274 MET A N 1
ATOM 2090 C CA . MET A 1 274 ? 14.014 4.987 -9.312 1.00 94.88 274 MET A CA 1
ATOM 2091 C C . MET A 1 274 ? 13.955 6.085 -8.239 1.00 94.88 274 MET A C 1
ATOM 2093 O O . MET A 1 274 ? 12.937 6.754 -8.035 1.00 94.88 274 MET A O 1
ATOM 2097 N N . ALA A 1 275 ? 15.096 6.350 -7.600 1.00 94.06 275 ALA A N 1
ATOM 2098 C CA . ALA A 1 275 ? 15.301 7.490 -6.707 1.00 94.06 275 ALA A CA 1
ATOM 2099 C C . ALA A 1 275 ? 15.464 8.806 -7.492 1.00 94.06 275 ALA A C 1
ATOM 2101 O O . ALA A 1 275 ? 16.479 9.492 -7.395 1.00 94.06 275 ALA A O 1
ATOM 2102 N N . TRP A 1 276 ? 14.454 9.140 -8.296 1.00 96.31 276 TRP A N 1
ATOM 2103 C CA . TRP A 1 276 ? 14.487 10.230 -9.268 1.00 96.31 276 TRP A CA 1
ATOM 2104 C C . TRP A 1 276 ? 13.257 11.144 -9.166 1.00 96.31 276 TRP A C 1
ATOM 2106 O O . TRP A 1 276 ? 12.321 10.898 -8.402 1.00 96.31 276 TRP A O 1
ATOM 2116 N N . ARG A 1 277 ? 13.259 12.244 -9.927 1.00 97.44 277 ARG A N 1
ATOM 2117 C CA . ARG A 1 277 ? 12.184 13.247 -9.932 1.00 97.44 277 ARG A CA 1
ATOM 2118 C C . ARG A 1 277 ? 10.862 12.619 -10.417 1.00 97.44 277 ARG A C 1
ATOM 2120 O O . ARG A 1 277 ? 10.824 12.105 -11.537 1.00 97.44 277 ARG A O 1
ATOM 2127 N N . PRO A 1 278 ? 9.751 12.713 -9.657 1.00 98.00 278 PRO A N 1
ATOM 2128 C CA . PRO A 1 278 ? 8.536 11.929 -9.917 1.00 98.00 278 PRO A CA 1
ATOM 2129 C C . PRO A 1 278 ? 7.890 12.198 -11.277 1.00 98.00 278 PRO A C 1
ATOM 2131 O O . PRO A 1 278 ? 7.362 11.282 -11.896 1.00 98.00 278 PRO A O 1
ATOM 2134 N N . LEU A 1 279 ? 7.934 13.441 -11.767 1.00 98.56 279 LEU A N 1
ATOM 2135 C CA . LEU A 1 279 ? 7.348 13.790 -13.064 1.00 98.56 279 LEU A CA 1
ATOM 2136 C C . LEU A 1 279 ? 8.186 13.276 -14.241 1.00 98.56 279 LEU A C 1
ATOM 2138 O O . LEU A 1 279 ? 7.620 12.939 -15.275 1.00 98.56 279 LEU A O 1
ATOM 2142 N N . GLU A 1 280 ? 9.506 13.172 -14.086 1.00 98.62 280 GLU A N 1
ATOM 2143 C CA . GLU A 1 280 ? 10.393 12.608 -15.111 1.00 98.62 280 GLU A CA 1
ATOM 2144 C C . GLU A 1 280 ? 10.239 11.081 -15.163 1.00 98.62 280 GLU A C 1
ATOM 2146 O O . GLU A 1 280 ? 10.063 10.525 -16.245 1.00 98.62 280 GLU A O 1
ATOM 2151 N N . VAL A 1 281 ? 10.147 10.415 -14.002 1.00 98.69 281 VAL A N 1
ATOM 2152 C CA . VAL A 1 281 ? 9.775 8.988 -13.908 1.00 98.69 281 VAL A CA 1
ATOM 2153 C C . VAL A 1 281 ? 8.381 8.740 -14.505 1.00 98.69 281 VAL A C 1
ATOM 2155 O O . VAL A 1 281 ? 8.184 7.775 -15.241 1.00 98.69 281 VAL A O 1
ATOM 2158 N N . ALA A 1 282 ? 7.417 9.639 -14.274 1.00 98.81 282 ALA A N 1
ATOM 2159 C CA . ALA A 1 282 ? 6.078 9.518 -14.854 1.00 98.81 282 ALA A CA 1
ATOM 2160 C C . ALA A 1 282 ? 6.098 9.661 -16.382 1.00 98.81 282 ALA A C 1
ATOM 2162 O O . ALA A 1 282 ? 5.370 8.944 -17.062 1.00 98.81 282 ALA A O 1
ATOM 2163 N N . GLN A 1 283 ? 6.942 10.540 -16.937 1.00 98.75 283 GLN A N 1
ATOM 2164 C CA . GLN A 1 283 ? 7.119 10.651 -18.389 1.00 98.75 283 GLN A CA 1
ATOM 2165 C C . GLN A 1 283 ? 7.855 9.448 -18.989 1.00 98.75 283 GLN A C 1
ATOM 2167 O O . GLN A 1 283 ? 7.504 9.023 -20.091 1.00 98.75 283 GLN A O 1
ATOM 2172 N N . LEU A 1 284 ? 8.807 8.854 -18.262 1.00 98.75 284 LEU A N 1
ATOM 2173 C CA . LEU A 1 284 ? 9.444 7.597 -18.652 1.00 98.75 284 LEU A CA 1
ATOM 2174 C C . LEU A 1 284 ? 8.416 6.460 -18.713 1.00 98.75 284 LEU A C 1
ATOM 2176 O O . LEU A 1 284 ? 8.234 5.854 -19.764 1.00 98.75 284 LEU A O 1
ATOM 2180 N N . ILE A 1 285 ? 7.654 6.224 -17.648 1.00 98.75 285 ILE A N 1
ATOM 2181 C CA . ILE A 1 285 ? 6.610 5.185 -17.633 1.00 98.75 285 ILE A CA 1
ATOM 2182 C C . ILE A 1 285 ? 5.493 5.496 -18.655 1.00 98.75 285 ILE A C 1
ATOM 2184 O O . ILE A 1 285 ? 4.905 4.590 -19.249 1.00 98.75 285 ILE A O 1
ATOM 2188 N N . ALA A 1 286 ? 5.242 6.770 -18.962 1.00 98.38 286 ALA A N 1
ATOM 2189 C CA . ALA A 1 286 ? 4.361 7.169 -20.057 1.00 98.38 286 ALA A CA 1
ATOM 2190 C C . ALA A 1 286 ? 4.948 6.898 -21.462 1.00 98.38 286 ALA A C 1
ATOM 2192 O O . ALA A 1 286 ? 4.179 6.618 -22.381 1.00 98.38 286 ALA A O 1
ATOM 2193 N N . LYS A 1 287 ? 6.280 6.939 -21.652 1.00 97.38 287 LYS A N 1
ATOM 2194 C CA . LYS A 1 287 ? 6.960 6.460 -22.879 1.00 97.38 287 LYS A CA 1
ATOM 2195 C C . LYS A 1 287 ? 6.676 4.971 -23.081 1.00 97.38 287 LYS A C 1
ATOM 2197 O O . LYS A 1 287 ? 6.270 4.586 -24.172 1.00 97.38 287 LYS A O 1
ATOM 2202 N N . TRP A 1 288 ? 6.840 4.174 -22.023 1.00 97.50 288 TRP A N 1
ATOM 2203 C CA . TRP A 1 288 ? 6.570 2.733 -22.029 1.00 97.50 288 TRP A CA 1
ATOM 2204 C C . TRP A 1 288 ? 5.099 2.412 -22.322 1.00 97.50 288 TRP A C 1
ATOM 2206 O O . TRP A 1 288 ? 4.824 1.586 -23.189 1.00 97.50 288 TRP A O 1
ATOM 2216 N N . GLY A 1 289 ? 4.167 3.123 -21.673 1.00 94.50 289 GLY A N 1
ATOM 2217 C CA . GLY A 1 289 ? 2.724 2.980 -21.898 1.00 94.50 289 GLY A CA 1
ATOM 2218 C C . GLY A 1 289 ? 2.318 3.242 -23.350 1.00 94.50 289 GLY A C 1
ATOM 2219 O O . GLY A 1 289 ? 1.761 2.370 -24.011 1.00 94.50 289 GLY A O 1
ATOM 2220 N N . ARG A 1 290 ? 2.698 4.408 -23.898 1.00 93.56 290 ARG A N 1
ATOM 2221 C CA . ARG A 1 290 ? 2.378 4.793 -25.288 1.00 93.56 290 ARG A CA 1
ATOM 2222 C C . ARG A 1 290 ? 2.984 3.877 -26.353 1.00 93.56 290 ARG A C 1
ATOM 2224 O O . ARG A 1 290 ? 2.495 3.870 -27.476 1.00 93.56 290 ARG A O 1
ATOM 2231 N N . ARG A 1 291 ? 4.066 3.162 -26.032 1.00 92.81 291 ARG A N 1
ATOM 2232 C CA . ARG A 1 291 ? 4.738 2.220 -26.941 1.00 92.81 291 ARG A CA 1
ATOM 2233 C C . ARG A 1 291 ? 4.332 0.760 -26.716 1.00 92.81 291 ARG A C 1
ATOM 2235 O O . ARG A 1 291 ? 4.888 -0.105 -27.380 1.00 92.81 291 ARG A O 1
ATOM 2242 N N . ALA A 1 292 ? 3.400 0.493 -25.794 1.00 93.25 292 ALA A N 1
ATOM 2243 C CA . ALA A 1 292 ? 2.990 -0.854 -25.392 1.00 93.25 292 ALA A CA 1
ATOM 2244 C C . ALA A 1 292 ? 4.182 -1.774 -25.057 1.00 93.25 292 ALA A C 1
ATOM 2246 O O . ALA A 1 292 ? 4.198 -2.949 -25.406 1.00 93.25 292 ALA A O 1
ATOM 2247 N N . TRP A 1 293 ? 5.206 -1.230 -24.393 1.00 96.19 293 TRP A N 1
ATOM 2248 C CA . TRP A 1 293 ? 6.444 -1.955 -24.075 1.00 96.19 293 TRP A CA 1
ATOM 2249 C C . TRP A 1 293 ? 6.346 -2.858 -22.840 1.00 96.19 293 TRP A C 1
ATOM 2251 O O . TRP A 1 293 ? 7.208 -3.709 -22.639 1.00 96.19 293 TRP A O 1
ATOM 2261 N N . ALA A 1 294 ? 5.311 -2.690 -22.017 1.00 95.75 294 ALA A N 1
ATOM 2262 C CA . ALA A 1 294 ? 5.011 -3.594 -20.915 1.00 95.75 294 ALA A CA 1
ATOM 2263 C C . ALA A 1 294 ? 3.504 -3.672 -20.656 1.00 95.75 294 ALA A C 1
ATOM 2265 O O . ALA A 1 294 ? 2.811 -2.658 -20.744 1.00 95.75 294 ALA A O 1
ATOM 2266 N N . HIS A 1 295 ? 3.004 -4.853 -20.299 1.00 95.69 295 HIS A N 1
ATOM 2267 C CA . HIS A 1 295 ? 1.585 -5.076 -20.027 1.00 95.69 295 HIS A CA 1
ATOM 2268 C C . HIS A 1 295 ? 1.134 -4.544 -18.660 1.00 95.69 295 HIS A C 1
ATOM 2270 O O . HIS A 1 295 ? 0.034 -3.995 -18.543 1.00 95.69 295 HIS A O 1
ATOM 2276 N N . GLN A 1 296 ? 1.970 -4.702 -17.631 1.00 96.69 296 GLN A N 1
ATOM 2277 C CA . GLN A 1 296 ? 1.666 -4.364 -16.238 1.00 96.69 296 GLN A CA 1
ATOM 2278 C C . GLN A 1 296 ? 2.776 -3.509 -15.619 1.00 96.69 296 GLN A C 1
ATOM 2280 O O . GLN A 1 296 ? 3.924 -3.544 -16.059 1.00 96.69 296 GLN A O 1
ATOM 2285 N N . LEU A 1 297 ? 2.431 -2.731 -14.595 1.00 98.12 297 LEU A N 1
ATOM 2286 C CA . LEU A 1 297 ? 3.318 -1.772 -13.941 1.00 98.12 297 LEU A CA 1
ATOM 2287 C C . LEU A 1 297 ? 3.255 -1.921 -12.423 1.00 98.12 297 LEU A C 1
ATOM 2289 O O . LEU A 1 297 ? 2.170 -1.803 -11.859 1.00 98.12 297 LEU A O 1
ATOM 2293 N N . ILE A 1 298 ? 4.411 -2.026 -11.766 1.00 98.69 298 ILE A N 1
ATOM 2294 C CA . ILE A 1 298 ? 4.585 -1.636 -10.358 1.00 98.69 298 ILE A CA 1
ATOM 2295 C C . ILE A 1 298 ? 5.707 -0.598 -10.309 1.00 98.69 298 ILE A C 1
ATOM 2297 O O . ILE A 1 298 ? 6.821 -0.863 -10.757 1.00 98.69 298 ILE A O 1
ATOM 2301 N N . ALA A 1 299 ? 5.428 0.596 -9.786 1.00 98.69 299 ALA A N 1
ATOM 2302 C CA . ALA A 1 299 ? 6.425 1.663 -9.712 1.00 98.69 299 ALA A CA 1
ATOM 2303 C C . ALA A 1 299 ? 6.291 2.540 -8.468 1.00 98.69 299 ALA A C 1
ATOM 2305 O O . ALA A 1 299 ? 5.191 2.949 -8.095 1.00 98.69 299 ALA A O 1
ATOM 2306 N N . ASN A 1 300 ? 7.431 2.907 -7.890 1.00 98.44 300 ASN A N 1
ATOM 2307 C CA . ASN A 1 300 ? 7.531 3.852 -6.790 1.00 98.44 300 ASN A CA 1
ATOM 2308 C C . ASN A 1 300 ? 7.828 5.265 -7.299 1.00 98.44 300 ASN A C 1
ATOM 2310 O O . ASN A 1 300 ? 8.768 5.502 -8.055 1.00 98.44 300 ASN A O 1
ATOM 2314 N N . PHE A 1 301 ? 7.060 6.237 -6.811 1.00 98.56 301 PHE A N 1
ATOM 2315 C CA . PHE A 1 301 ? 7.267 7.655 -7.091 1.00 98.56 301 PHE A CA 1
ATOM 2316 C C . PHE A 1 301 ? 7.720 8.381 -5.829 1.00 98.56 301 PHE A C 1
ATOM 2318 O O . PHE A 1 301 ? 6.970 8.454 -4.854 1.00 98.56 301 PHE A O 1
ATOM 2325 N N . LYS A 1 302 ? 8.926 8.964 -5.849 1.00 97.50 302 LYS A N 1
ATOM 2326 C CA . LYS A 1 302 ? 9.417 9.812 -4.750 1.00 97.50 302 LYS A CA 1
ATOM 2327 C C . LYS A 1 302 ? 8.571 11.081 -4.656 1.00 97.50 302 LYS A C 1
ATOM 2329 O O . LYS A 1 302 ? 8.351 11.769 -5.652 1.00 97.50 302 LYS A O 1
ATOM 2334 N N . LEU A 1 303 ? 8.094 11.400 -3.461 1.00 95.56 303 LEU A N 1
ATOM 2335 C CA . LEU A 1 303 ? 7.193 12.519 -3.217 1.00 95.56 303 LEU A CA 1
ATOM 2336 C C . LEU A 1 303 ? 7.952 13.736 -2.662 1.00 95.56 303 LEU A C 1
ATOM 2338 O O . LEU A 1 303 ? 8.903 13.582 -1.897 1.00 95.56 303 LEU A O 1
ATOM 2342 N N . PRO A 1 304 ? 7.545 14.967 -3.022 1.00 95.12 304 PRO A N 1
ATOM 2343 C CA . PRO A 1 304 ? 8.116 16.183 -2.450 1.00 95.12 304 PRO A CA 1
ATOM 2344 C C . PRO A 1 304 ? 7.763 16.331 -0.963 1.00 95.12 304 PRO A C 1
ATOM 2346 O O . PRO A 1 304 ? 6.763 15.803 -0.488 1.00 95.12 304 PRO A O 1
ATOM 2349 N N . MET A 1 305 ? 8.515 17.162 -0.238 1.00 91.00 305 MET A N 1
ATOM 2350 C CA . MET A 1 305 ? 8.255 17.456 1.183 1.00 91.00 305 MET A CA 1
ATOM 2351 C C . MET A 1 305 ? 6.902 18.143 1.462 1.00 91.00 305 MET A C 1
ATOM 2353 O O . MET A 1 305 ? 6.488 18.226 2.613 1.00 91.00 305 MET A O 1
ATOM 2357 N N . LYS A 1 306 ? 6.232 18.694 0.440 1.00 92.31 306 LYS A N 1
ATOM 2358 C CA . LYS A 1 306 ? 4.947 19.406 0.549 1.00 92.31 306 LYS A CA 1
ATOM 2359 C C . LYS A 1 306 ? 4.058 19.081 -0.652 1.00 92.31 306 LYS A C 1
ATOM 2361 O O . LYS A 1 306 ? 4.578 18.909 -1.753 1.00 92.31 306 LYS A O 1
ATOM 2366 N N . ARG A 1 307 ? 2.731 19.109 -0.463 1.00 94.81 307 ARG A N 1
ATOM 2367 C CA . ARG A 1 307 ? 1.707 18.877 -1.509 1.00 94.81 307 ARG A CA 1
ATOM 2368 C C . ARG A 1 307 ? 1.808 17.476 -2.147 1.00 94.81 307 ARG A C 1
ATOM 2370 O O . ARG A 1 307 ? 1.706 17.347 -3.370 1.00 94.81 307 ARG A O 1
ATOM 2377 N N . LYS A 1 308 ? 2.007 16.414 -1.350 1.00 97.31 308 LYS A N 1
ATOM 2378 C CA . LYS A 1 308 ? 2.214 15.052 -1.886 1.00 97.31 308 LYS A CA 1
ATOM 2379 C C . LYS A 1 308 ? 0.997 14.536 -2.651 1.00 97.31 308 LYS A C 1
ATOM 2381 O O . LYS A 1 308 ? 1.158 14.035 -3.763 1.00 97.31 308 LYS A O 1
ATOM 2386 N N . ALA A 1 309 ? -0.208 14.751 -2.119 1.00 96.38 309 ALA A N 1
ATOM 2387 C CA . ALA A 1 309 ? -1.461 14.396 -2.790 1.00 96.38 309 ALA A CA 1
ATOM 2388 C C . ALA A 1 309 ? -1.604 15.050 -4.177 1.00 96.38 309 ALA A C 1
ATOM 2390 O O . ALA A 1 309 ? -2.045 14.417 -5.133 1.00 96.38 309 ALA A O 1
ATOM 2391 N N . GLU A 1 310 ? -1.168 16.301 -4.337 1.00 97.12 310 GLU A N 1
ATOM 2392 C CA . GLU A 1 310 ? -1.176 16.976 -5.636 1.00 97.12 310 GLU A CA 1
ATOM 2393 C C . GLU A 1 310 ? -0.118 16.427 -6.598 1.00 97.12 310 GLU A C 1
ATOM 2395 O O . GLU A 1 310 ? -0.418 16.220 -7.775 1.00 97.12 310 GLU A O 1
ATOM 2400 N N . MET A 1 3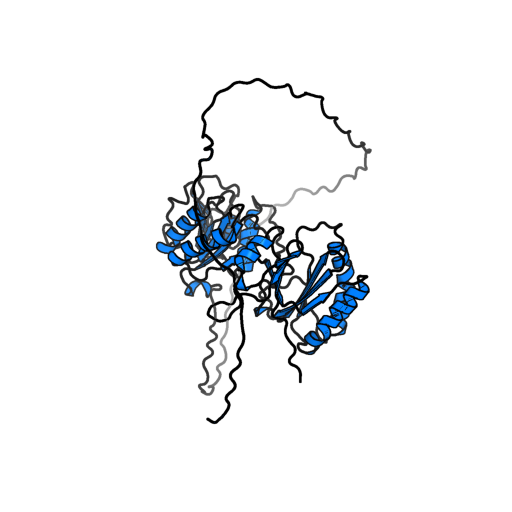11 ? 1.100 16.158 -6.114 1.00 98.44 311 MET A N 1
ATOM 2401 C CA . MET A 1 311 ? 2.126 15.512 -6.936 1.00 98.44 311 MET A CA 1
ATOM 2402 C C . MET A 1 311 ? 1.626 14.161 -7.458 1.00 98.44 311 MET A C 1
ATOM 2404 O O . MET A 1 311 ? 1.748 13.886 -8.651 1.00 98.44 311 MET A O 1
ATOM 2408 N N . LEU A 1 312 ? 0.989 13.363 -6.597 1.00 98.38 312 LEU A N 1
ATOM 2409 C CA . LEU A 1 312 ? 0.400 12.088 -6.987 1.00 98.38 312 LEU A CA 1
ATOM 2410 C C . LEU A 1 312 ? -0.698 12.261 -8.047 1.00 98.38 312 LEU A C 1
ATOM 2412 O O . LEU A 1 312 ? -0.640 11.595 -9.078 1.00 98.38 312 LEU A O 1
ATOM 2416 N N . ARG A 1 313 ? -1.642 13.200 -7.881 1.00 97.75 313 ARG A N 1
ATOM 2417 C CA . ARG A 1 313 ? -2.653 13.490 -8.923 1.00 97.75 313 ARG A CA 1
ATOM 2418 C C . ARG A 1 313 ? -2.018 13.819 -10.275 1.00 97.75 313 ARG A C 1
ATOM 2420 O O . ARG A 1 313 ? -2.511 13.361 -11.306 1.00 97.75 313 ARG A O 1
ATOM 2427 N N . ARG A 1 314 ? -0.918 14.582 -10.290 1.00 98.62 314 ARG A N 1
ATOM 2428 C CA . ARG A 1 314 ? -0.178 14.917 -11.521 1.00 98.62 314 ARG A CA 1
ATOM 2429 C C . ARG A 1 314 ? 0.472 13.681 -12.147 1.00 98.62 314 ARG A C 1
ATOM 2431 O O . ARG A 1 314 ? 0.326 13.491 -13.351 1.00 98.62 314 ARG A O 1
ATOM 2438 N N . VAL A 1 315 ? 1.115 12.831 -11.345 1.00 98.75 315 VAL A N 1
ATOM 2439 C CA . VAL A 1 315 ? 1.680 11.543 -11.788 1.00 98.75 315 VAL A CA 1
ATOM 2440 C C . VAL A 1 315 ? 0.592 10.651 -12.394 1.00 98.75 315 VAL A C 1
ATOM 2442 O O . VAL A 1 315 ? 0.697 10.279 -13.560 1.00 98.75 315 VAL A O 1
ATOM 2445 N N . LEU A 1 316 ? -0.496 10.381 -11.665 1.00 98.44 316 LEU A N 1
ATOM 2446 C CA . LEU A 1 316 ? -1.591 9.527 -12.146 1.00 98.44 316 LEU A CA 1
ATOM 2447 C C . LEU A 1 316 ? -2.256 10.096 -13.410 1.00 98.44 316 LEU A C 1
ATOM 2449 O O . LEU A 1 316 ? -2.623 9.338 -14.303 1.00 98.44 316 LEU A O 1
ATOM 2453 N N . THR A 1 317 ? -2.350 11.424 -13.541 1.00 98.50 317 THR A N 1
ATOM 2454 C CA . THR A 1 317 ? -2.850 12.077 -14.766 1.00 98.50 317 THR A CA 1
ATOM 2455 C C . THR A 1 317 ? -1.937 11.826 -15.969 1.00 98.50 317 THR A C 1
ATOM 2457 O O . THR A 1 317 ? -2.439 11.574 -17.065 1.00 98.50 317 THR A O 1
ATOM 2460 N N . ILE A 1 318 ? -0.611 11.875 -15.789 1.00 98.75 318 ILE A N 1
ATOM 2461 C CA . ILE A 1 318 ? 0.363 11.570 -16.850 1.00 98.75 318 ILE A CA 1
ATOM 2462 C C . ILE A 1 318 ? 0.235 10.105 -17.282 1.00 98.75 318 ILE A C 1
ATOM 2464 O O . ILE A 1 318 ? 0.140 9.838 -18.479 1.00 98.75 318 ILE A O 1
ATOM 2468 N N . LEU A 1 319 ? 0.161 9.174 -16.324 1.00 98.56 319 LEU A N 1
ATOM 2469 C CA . LEU A 1 319 ? 0.014 7.747 -16.615 1.00 98.56 319 LEU A CA 1
ATOM 2470 C C . LEU A 1 319 ? -1.311 7.448 -17.334 1.00 98.56 319 LEU A C 1
ATOM 2472 O O . LEU A 1 319 ? -1.300 6.812 -18.387 1.00 98.56 319 LEU A O 1
ATOM 2476 N N . LYS A 1 320 ? -2.437 7.988 -16.845 1.00 97.19 320 LYS A N 1
ATOM 2477 C CA . LYS A 1 320 ? -3.766 7.806 -17.456 1.00 97.19 320 LYS A CA 1
ATOM 2478 C C . LYS A 1 320 ? -3.809 8.292 -18.907 1.00 97.19 320 LYS A C 1
ATOM 2480 O O . LYS A 1 320 ? -4.357 7.618 -19.772 1.00 97.19 320 LYS A O 1
ATOM 2485 N N . ARG A 1 321 ? -3.195 9.447 -19.195 1.00 97.19 321 ARG A N 1
ATOM 2486 C CA . ARG A 1 321 ? -3.079 9.997 -20.561 1.00 97.19 321 ARG A CA 1
ATOM 2487 C C . ARG A 1 321 ? -2.162 9.181 -21.477 1.00 97.19 321 ARG A C 1
ATOM 2489 O O . ARG A 1 321 ? -2.210 9.369 -22.686 1.00 97.19 321 ARG A O 1
ATOM 2496 N N . ALA A 1 322 ? -1.328 8.307 -20.921 1.00 95.94 322 ALA A N 1
ATOM 2497 C CA . ALA A 1 322 ? -0.430 7.429 -21.663 1.00 95.94 322 ALA A CA 1
ATOM 2498 C C . ALA A 1 322 ? -1.014 6.031 -21.934 1.00 95.94 322 ALA A C 1
ATOM 2500 O O . ALA A 1 322 ? -0.287 5.170 -22.420 1.00 95.94 322 ALA A O 1
ATOM 2501 N N . GLY A 1 323 ? -2.295 5.807 -21.615 1.00 93.38 323 GLY A N 1
ATOM 2502 C CA . GLY A 1 323 ? -2.989 4.534 -21.820 1.00 93.38 323 GLY A CA 1
ATOM 2503 C C . GLY A 1 323 ? -3.013 3.609 -20.601 1.00 93.38 323 GLY A C 1
ATOM 2504 O O . GLY A 1 323 ? -3.692 2.589 -20.650 1.00 93.38 323 GLY A O 1
ATOM 2505 N N . TRP A 1 324 ? -2.341 3.958 -19.496 1.00 96.25 324 TRP A N 1
ATOM 2506 C CA . TRP A 1 324 ? -2.377 3.152 -18.272 1.00 96.25 324 TRP A CA 1
ATOM 2507 C C . TRP A 1 324 ? -3.769 3.176 -17.631 1.00 96.25 324 TRP A C 1
ATOM 2509 O O . TRP A 1 324 ? -4.287 4.226 -17.236 1.00 96.25 324 TRP A O 1
ATOM 2519 N N . GLN A 1 325 ? -4.356 1.991 -17.512 1.00 93.50 325 GLN A N 1
ATOM 2520 C CA . GLN A 1 325 ? -5.659 1.720 -16.923 1.00 93.50 325 GLN A CA 1
ATOM 2521 C C . GLN A 1 325 ? -5.505 1.187 -15.496 1.00 93.50 325 GLN A C 1
ATOM 2523 O O . GLN A 1 325 ? -4.416 0.800 -15.068 1.00 93.50 325 GLN A O 1
ATOM 2528 N N . GLY A 1 326 ? -6.608 1.180 -14.743 1.00 91.19 326 GLY A N 1
ATOM 2529 C CA . GLY A 1 326 ? -6.639 0.509 -13.442 1.00 91.19 326 GLY A CA 1
ATOM 2530 C C . GLY A 1 326 ? -5.747 1.116 -12.359 1.00 91.19 326 GLY A C 1
ATOM 2531 O O . GLY A 1 326 ? -5.412 0.437 -11.393 1.00 91.19 326 GLY A O 1
ATOM 2532 N N . LEU A 1 327 ? -5.353 2.381 -12.540 1.00 94.69 327 LEU A N 1
ATOM 2533 C CA . LEU A 1 327 ? -4.410 3.110 -11.696 1.00 94.69 327 LEU A CA 1
ATOM 2534 C C . LEU A 1 327 ? -4.804 3.058 -10.215 1.00 94.69 327 LEU A C 1
ATOM 2536 O O . LEU A 1 327 ? -5.713 3.758 -9.768 1.00 94.69 327 LEU A O 1
ATOM 2540 N N . ARG A 1 328 ? -4.063 2.255 -9.452 1.00 95.44 328 ARG A N 1
ATOM 2541 C CA . ARG A 1 328 ? -4.129 2.151 -7.993 1.00 95.44 328 ARG A CA 1
ATOM 2542 C C . ARG A 1 328 ? -2.864 2.776 -7.413 1.00 95.44 328 ARG A C 1
ATOM 2544 O O . ARG A 1 328 ? -1.778 2.553 -7.937 1.00 95.44 328 ARG A O 1
ATOM 2551 N N . ALA A 1 329 ? -2.981 3.508 -6.310 1.00 97.88 329 ALA A N 1
ATOM 2552 C CA . ALA A 1 329 ? -1.837 4.064 -5.586 1.00 97.88 329 ALA A CA 1
ATOM 2553 C C . ALA A 1 329 ? -1.952 3.798 -4.079 1.00 97.88 329 ALA A C 1
ATOM 2555 O O . ALA A 1 329 ? -3.060 3.776 -3.535 1.00 97.88 329 ALA A O 1
ATOM 2556 N N . ARG A 1 330 ? -0.811 3.602 -3.411 1.00 97.50 330 ARG A N 1
ATOM 2557 C CA . ARG A 1 330 ? -0.705 3.402 -1.961 1.00 97.50 330 ARG A CA 1
ATOM 2558 C C . ARG A 1 330 ? 0.668 3.842 -1.458 1.00 97.50 330 ARG A C 1
ATOM 2560 O O . ARG A 1 330 ? 1.681 3.489 -2.044 1.00 97.50 330 ARG A O 1
ATOM 2567 N N . GLN A 1 331 ? 0.703 4.562 -0.341 1.00 97.56 331 GLN A N 1
ATOM 2568 C CA . GLN A 1 331 ? 1.891 4.688 0.497 1.00 97.56 331 GLN A CA 1
ATOM 2569 C C . GLN A 1 331 ? 1.948 3.444 1.388 1.00 97.56 331 GLN A C 1
ATOM 2571 O O . GLN A 1 331 ? 1.291 3.380 2.433 1.00 97.56 331 GLN A O 1
ATOM 2576 N N . LEU A 1 332 ? 2.677 2.431 0.926 1.00 95.94 332 LEU A N 1
ATOM 2577 C CA . LEU A 1 332 ? 2.782 1.133 1.589 1.00 95.94 332 LEU A CA 1
ATOM 2578 C C . LEU A 1 332 ? 3.505 1.232 2.949 1.00 95.94 332 LEU A C 1
ATOM 2580 O O . LEU A 1 332 ? 3.949 2.310 3.369 1.00 95.94 332 LEU A O 1
ATOM 2584 N N . TYR A 1 333 ? 3.582 0.135 3.704 1.00 94.25 333 TYR A N 1
ATOM 2585 C CA . TYR A 1 333 ? 4.257 0.098 5.000 1.00 94.25 333 TYR A CA 1
ATOM 2586 C C . TYR A 1 333 ? 5.751 0.425 4.870 1.00 94.25 333 TYR A C 1
ATOM 2588 O O . TYR A 1 333 ? 6.245 1.305 5.590 1.00 94.25 333 TYR A O 1
ATOM 2596 N N . TYR A 1 334 ? 6.438 -0.213 3.916 1.00 94.88 334 TYR A N 1
ATOM 2597 C CA . TYR A 1 334 ? 7.869 -0.007 3.655 1.00 94.88 334 TYR A CA 1
ATOM 2598 C C . TYR A 1 334 ? 8.189 1.267 2.849 1.00 94.88 334 TYR A C 1
ATOM 2600 O O . TYR A 1 334 ? 9.349 1.695 2.826 1.00 94.88 334 TYR A O 1
ATOM 2608 N N . ASP A 1 335 ? 7.187 1.930 2.263 1.00 95.44 335 ASP A N 1
ATOM 2609 C CA . ASP A 1 335 ? 7.356 3.245 1.636 1.00 95.44 335 ASP A CA 1
ATOM 2610 C C . ASP A 1 335 ? 7.735 4.318 2.673 1.00 95.44 335 ASP A C 1
ATOM 2612 O O . ASP A 1 335 ? 7.264 4.339 3.818 1.00 95.44 335 ASP A O 1
ATOM 2616 N N . ARG A 1 336 ? 8.616 5.249 2.283 1.00 93.12 336 ARG A N 1
ATOM 2617 C CA . ARG A 1 336 ? 8.957 6.442 3.076 1.00 93.12 336 ARG A CA 1
ATOM 2618 C C . ARG A 1 336 ? 8.271 7.678 2.486 1.00 93.12 336 ARG A C 1
ATOM 2620 O O . ARG A 1 336 ? 7.045 7.744 2.505 1.00 93.12 336 ARG A O 1
ATOM 2627 N N . ASP A 1 337 ? 9.020 8.643 1.968 1.00 94.50 337 ASP A N 1
ATOM 2628 C CA . ASP A 1 337 ? 8.475 9.803 1.251 1.00 94.50 337 ASP A CA 1
ATOM 2629 C C . ASP A 1 337 ? 8.269 9.462 -0.227 1.00 94.50 337 ASP A C 1
ATOM 2631 O O . ASP A 1 337 ? 8.871 10.026 -1.135 1.00 94.50 337 ASP A O 1
ATOM 2635 N N . GLU A 1 338 ? 7.438 8.452 -0.450 1.00 96.69 338 GLU A N 1
ATOM 2636 C CA . GLU A 1 338 ? 7.148 7.857 -1.746 1.00 96.69 338 GLU A CA 1
ATOM 2637 C C . GLU A 1 338 ? 5.803 7.128 -1.707 1.00 96.69 338 GLU A C 1
ATOM 2639 O O . GLU A 1 338 ? 5.240 6.915 -0.632 1.00 96.69 338 GLU A O 1
ATOM 2644 N N . VAL A 1 339 ? 5.285 6.792 -2.885 1.00 97.88 339 VAL A N 1
ATOM 2645 C CA . VAL A 1 339 ? 4.065 6.001 -3.076 1.00 97.88 339 VAL A CA 1
ATOM 2646 C C . VAL A 1 339 ? 4.287 4.972 -4.166 1.00 97.88 339 VAL A C 1
ATOM 2648 O O . VAL A 1 339 ? 4.825 5.291 -5.229 1.00 97.88 339 VAL A O 1
ATOM 2651 N N . THR A 1 340 ? 3.808 3.766 -3.906 1.00 98.62 340 THR A N 1
ATOM 2652 C CA . THR A 1 340 ? 3.721 2.677 -4.870 1.00 98.62 340 THR A CA 1
ATOM 2653 C C . THR A 1 340 ? 2.473 2.849 -5.739 1.00 98.62 340 THR A C 1
ATOM 2655 O O . THR A 1 340 ? 1.380 3.141 -5.243 1.00 98.62 340 THR A O 1
ATOM 2658 N N . VAL A 1 341 ? 2.623 2.665 -7.048 1.00 98.75 341 VAL A N 1
ATOM 2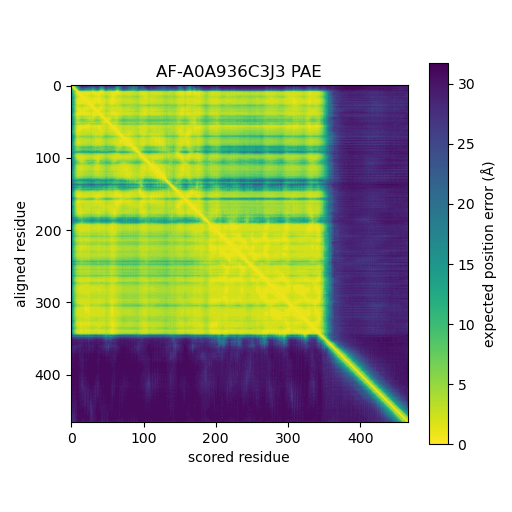659 C CA . VAL A 1 341 ? 1.555 2.724 -8.053 1.00 98.75 341 VAL A CA 1
ATOM 2660 C C . VAL A 1 341 ? 1.510 1.410 -8.821 1.00 98.75 341 VAL A C 1
ATOM 2662 O O . VAL A 1 341 ? 2.545 0.914 -9.263 1.00 98.75 341 VAL A O 1
ATOM 2665 N N . PHE A 1 342 ? 0.300 0.888 -9.018 1.00 98.25 342 PHE A N 1
ATOM 2666 C CA . PHE A 1 342 ? 0.010 -0.244 -9.892 1.00 98.25 342 PHE A CA 1
ATOM 2667 C C . PHE A 1 342 ? -0.910 0.181 -11.041 1.00 98.25 342 PHE A C 1
ATOM 2669 O O . PHE A 1 342 ? -1.838 0.970 -10.835 1.00 98.25 342 PHE A O 1
ATOM 2676 N N . ALA A 1 343 ? -0.656 -0.341 -12.241 1.00 97.12 343 ALA A N 1
ATOM 2677 C CA . ALA A 1 343 ? -1.481 -0.119 -13.427 1.00 97.12 343 ALA A CA 1
ATOM 2678 C C . ALA A 1 343 ? -1.298 -1.236 -14.467 1.00 97.12 343 ALA A C 1
ATOM 2680 O O . ALA A 1 343 ? -0.356 -2.025 -14.391 1.00 97.12 343 ALA A O 1
ATOM 2681 N N . TRP A 1 344 ? -2.166 -1.258 -15.479 1.00 95.62 344 TRP A N 1
ATOM 2682 C CA . TRP A 1 344 ? -2.078 -2.176 -16.619 1.00 95.62 344 TRP A CA 1
ATOM 2683 C C . TRP A 1 344 ? -2.442 -1.486 -17.939 1.00 95.62 344 TRP A C 1
ATOM 2685 O O . TRP A 1 344 ? -3.181 -0.502 -17.941 1.00 95.62 344 TRP A O 1
ATOM 2695 N N . LEU A 1 345 ? -1.942 -1.994 -19.068 1.00 89.56 345 LEU A N 1
ATOM 2696 C CA . LEU A 1 345 ? -2.401 -1.599 -20.408 1.00 89.56 345 LEU A CA 1
ATOM 2697 C C . LEU A 1 345 ? -3.502 -2.536 -20.920 1.00 89.56 345 LEU A C 1
ATOM 2699 O O . LEU A 1 345 ? -4.536 -2.063 -21.392 1.00 89.56 345 LEU A O 1
ATOM 2703 N N . ASP A 1 346 ? -3.300 -3.850 -20.779 1.00 69.75 346 ASP A N 1
ATOM 2704 C CA . ASP A 1 346 ? -4.219 -4.893 -21.250 1.00 69.75 346 ASP A CA 1
ATOM 2705 C C . ASP A 1 346 ? -4.995 -5.529 -20.071 1.00 69.75 346 ASP A C 1
ATOM 2707 O O . ASP A 1 346 ? -4.409 -6.251 -19.257 1.00 69.75 346 ASP A O 1
ATOM 2711 N N . PRO A 1 347 ? -6.320 -5.302 -19.956 1.00 60.94 347 PRO A N 1
ATOM 2712 C CA . PRO A 1 347 ? -7.146 -5.905 -18.909 1.00 60.94 347 PRO A CA 1
ATOM 2713 C C . PRO A 1 347 ? -7.363 -7.421 -19.079 1.00 60.94 347 PRO A C 1
ATOM 2715 O O . PRO A 1 347 ? -7.830 -8.074 -18.149 1.00 60.94 347 PRO A O 1
ATOM 2718 N N . THR A 1 348 ? -7.023 -8.019 -20.227 1.00 55.47 348 THR A N 1
ATOM 2719 C CA . THR A 1 348 ? -7.059 -9.483 -20.403 1.00 55.47 348 THR A CA 1
ATOM 2720 C C . THR A 1 348 ? -5.874 -10.187 -19.738 1.00 55.47 348 THR A C 1
ATOM 2722 O O . THR A 1 348 ? -5.879 -11.415 -19.621 1.00 55.47 348 THR A O 1
ATOM 2725 N N . LEU A 1 349 ? -4.861 -9.434 -19.292 1.00 49.69 349 LEU A N 1
ATOM 2726 C CA . LEU A 1 349 ? -3.704 -9.957 -18.563 1.00 49.69 349 LEU A CA 1
ATOM 2727 C C . LEU A 1 349 ? -3.848 -9.818 -17.045 1.00 49.69 349 LEU A C 1
ATOM 2729 O O . LEU A 1 349 ? -3.388 -10.703 -16.330 1.00 49.69 349 LEU A O 1
ATOM 2733 N N . THR A 1 350 ? -4.601 -8.837 -16.536 1.00 45.59 350 THR A N 1
ATOM 2734 C CA . THR A 1 350 ? -4.932 -8.782 -15.096 1.00 45.59 350 THR A CA 1
ATOM 2735 C C . THR A 1 350 ? -5.862 -9.910 -14.642 1.00 45.59 350 THR A C 1
ATOM 2737 O O . THR A 1 350 ? -5.863 -10.257 -13.464 1.00 45.59 350 THR A O 1
ATOM 2740 N N . GLN A 1 351 ? -6.602 -10.545 -15.560 1.00 37.88 351 GLN A N 1
ATOM 2741 C CA . GLN A 1 351 ? -7.320 -11.799 -15.285 1.00 37.88 351 GLN A CA 1
ATOM 2742 C C . GLN A 1 351 ? -6.423 -13.048 -15.366 1.00 37.88 351 GLN A C 1
ATOM 2744 O O . GLN A 1 351 ? -6.795 -14.095 -14.847 1.00 37.88 351 GLN A O 1
ATOM 2749 N N . ARG A 1 352 ? -5.220 -12.960 -15.956 1.00 36.78 352 ARG A N 1
ATOM 2750 C CA . ARG A 1 352 ? -4.261 -14.077 -16.074 1.00 36.78 352 ARG A CA 1
ATOM 2751 C C . ARG A 1 352 ? -3.293 -14.166 -14.884 1.00 36.78 352 ARG A C 1
ATOM 2753 O O . ARG A 1 352 ? -2.190 -14.690 -15.013 1.00 36.78 352 ARG A O 1
ATOM 2760 N N . GLY A 1 353 ? -3.754 -13.748 -13.698 1.00 42.12 353 GLY A N 1
ATOM 2761 C CA . GLY A 1 353 ? -3.095 -14.004 -12.407 1.00 42.12 353 GLY A CA 1
ATOM 2762 C C . GLY A 1 353 ? -2.919 -15.497 -12.077 1.00 42.12 353 GLY A C 1
ATOM 2763 O O . GLY A 1 353 ? -2.185 -15.842 -11.159 1.00 42.12 353 GLY A O 1
ATOM 2764 N N . ALA A 1 354 ? -3.533 -16.384 -12.862 1.00 34.34 354 ALA A N 1
ATOM 2765 C CA . ALA A 1 354 ? -3.086 -17.753 -13.066 1.00 34.34 354 ALA A CA 1
ATOM 2766 C C . ALA A 1 354 ? -3.236 -18.124 -14.551 1.00 34.34 354 ALA A C 1
ATOM 2768 O O . ALA A 1 354 ? -4.155 -17.660 -15.233 1.00 34.34 354 ALA A O 1
ATOM 2769 N N . LYS A 1 355 ? -2.386 -19.031 -15.049 1.00 31.92 355 LYS A N 1
ATOM 2770 C CA . LYS A 1 355 ? -2.762 -19.855 -16.207 1.00 31.92 355 LYS A CA 1
ATOM 2771 C C . LYS A 1 355 ? -3.840 -20.819 -15.719 1.00 31.92 355 LYS A C 1
ATOM 2773 O O . LYS A 1 355 ? -3.519 -21.770 -15.011 1.00 31.92 355 LYS A O 1
ATOM 2778 N N . GLU A 1 356 ? -5.099 -20.547 -16.052 1.00 33.12 356 GLU A N 1
ATOM 2779 C CA . GLU A 1 356 ? -6.203 -21.440 -15.697 1.00 33.12 356 GLU A CA 1
ATOM 2780 C C . GLU A 1 356 ? -5.941 -22.870 -16.185 1.00 33.12 356 GLU A C 1
ATOM 2782 O O . GLU A 1 356 ? -5.444 -23.092 -17.294 1.00 33.12 356 GLU A O 1
ATOM 2787 N N . PRO A 1 357 ? -6.405 -23.846 -15.402 1.00 42.00 357 PRO A N 1
ATOM 2788 C CA . PRO A 1 357 ? -7.329 -24.794 -15.991 1.00 42.00 357 PRO A CA 1
ATOM 2789 C C . PRO A 1 357 ? -8.715 -24.682 -15.350 1.00 42.00 357 PRO A C 1
ATOM 2791 O O . PRO A 1 357 ? -8.865 -24.822 -14.141 1.00 42.00 357 PRO A O 1
ATOM 2794 N N . PHE A 1 358 ? -9.710 -24.601 -16.236 1.00 32.22 358 PHE A N 1
ATOM 2795 C CA . PHE A 1 358 ? -11.136 -24.863 -16.021 1.00 32.22 358 PHE A CA 1
ATOM 2796 C C . PHE A 1 358 ? -12.061 -23.669 -15.710 1.00 32.22 358 PHE A C 1
ATOM 2798 O O . PHE A 1 358 ? -12.204 -23.204 -14.584 1.00 32.22 358 PHE A O 1
ATOM 2805 N N . GLN A 1 359 ? -12.819 -23.305 -16.751 1.00 31.20 359 GLN A N 1
ATOM 2806 C CA . GLN A 1 359 ? -13.891 -22.312 -16.750 1.00 31.20 359 GLN A CA 1
ATOM 2807 C C . GLN A 1 359 ? -14.961 -22.575 -15.681 1.00 31.20 359 GLN A C 1
ATOM 2809 O O . GLN A 1 359 ? -15.465 -23.692 -15.565 1.00 31.20 359 GLN A O 1
ATOM 2814 N N . PHE A 1 360 ? -15.492 -21.502 -15.089 1.00 23.97 360 PHE A N 1
ATOM 2815 C CA . PHE A 1 360 ? -16.861 -21.509 -14.569 1.00 23.97 360 PHE A CA 1
ATOM 2816 C C . PHE A 1 360 ? -17.742 -20.494 -15.307 1.00 23.97 360 PHE A C 1
ATOM 2818 O O . PHE A 1 360 ? -17.833 -19.321 -14.949 1.00 23.97 360 PHE A O 1
ATOM 2825 N N . ARG A 1 361 ? -18.419 -20.951 -16.369 1.00 29.67 361 ARG A N 1
ATOM 2826 C CA . ARG A 1 361 ? -19.470 -20.172 -17.040 1.00 29.67 361 ARG A CA 1
ATOM 2827 C C . ARG A 1 361 ? -20.784 -20.307 -16.276 1.00 29.67 361 ARG A C 1
ATOM 2829 O O . ARG A 1 361 ? -21.499 -21.292 -16.441 1.00 29.67 361 ARG A O 1
ATOM 2836 N N . SER A 1 362 ? -21.167 -19.277 -15.529 1.00 27.88 362 SER A N 1
ATOM 2837 C CA . SER A 1 362 ? -22.556 -19.097 -15.107 1.00 27.88 362 SER A CA 1
ATOM 2838 C C . SER A 1 362 ? -23.412 -18.630 -16.293 1.00 27.88 362 SER A C 1
ATOM 2840 O O . SER A 1 362 ? -23.612 -17.439 -16.526 1.00 27.88 362 SER A O 1
ATOM 2842 N N . ARG A 1 363 ? -23.958 -19.584 -17.054 1.00 28.41 363 ARG A N 1
ATOM 2843 C CA . ARG A 1 363 ? -25.172 -19.351 -17.847 1.00 28.41 363 ARG A CA 1
ATOM 2844 C C . ARG A 1 363 ? -26.220 -20.398 -17.509 1.00 28.41 363 ARG A C 1
ATOM 2846 O O . ARG A 1 363 ? -25.942 -21.589 -17.425 1.00 28.41 363 ARG A O 1
ATOM 2853 N N . SER A 1 364 ? -27.415 -19.893 -17.249 1.00 29.20 364 SER A N 1
ATOM 2854 C CA . SER A 1 364 ? -28.597 -20.633 -16.841 1.00 29.20 364 SER A CA 1
ATOM 2855 C C . SER A 1 364 ? -29.063 -21.611 -17.914 1.00 29.20 364 SER A C 1
ATOM 2857 O O . SER A 1 364 ? -29.318 -21.191 -19.037 1.00 29.20 364 SER A O 1
ATOM 2859 N N . GLY A 1 365 ? -29.279 -22.859 -17.498 1.00 30.91 365 GLY A N 1
ATOM 2860 C CA . GLY A 1 365 ? -30.319 -23.740 -18.021 1.00 30.91 365 GLY A CA 1
ATOM 2861 C C . GLY A 1 365 ? -30.230 -24.153 -19.487 1.00 30.91 365 GLY A C 1
ATOM 2862 O O . GLY A 1 365 ? -30.843 -23.524 -20.336 1.00 30.91 365 GLY A O 1
ATOM 2863 N N . GLU A 1 366 ? -29.687 -25.346 -19.728 1.00 28.62 366 GLU A N 1
ATOM 2864 C CA . GLU A 1 366 ? -30.348 -26.273 -20.647 1.00 28.62 366 GLU A CA 1
ATOM 2865 C C . GLU A 1 366 ? -30.153 -27.724 -20.190 1.00 28.62 366 GLU A C 1
ATOM 2867 O O . GLU A 1 366 ? -29.127 -28.095 -19.616 1.00 28.62 366 GLU A O 1
ATOM 2872 N N . ARG A 1 367 ? -31.206 -28.529 -20.345 1.00 31.28 367 ARG A N 1
ATOM 2873 C CA . ARG A 1 367 ? -31.326 -29.887 -19.800 1.00 31.28 367 ARG A CA 1
ATOM 2874 C C . ARG A 1 367 ? -31.007 -30.896 -20.902 1.00 31.28 367 ARG A C 1
ATOM 2876 O O . ARG A 1 367 ? -31.647 -30.865 -21.946 1.00 31.28 367 ARG A O 1
ATOM 2883 N N . SER A 1 368 ? -30.141 -31.870 -20.644 1.00 27.55 368 SER A N 1
ATOM 2884 C CA . SER A 1 368 ? -30.139 -33.135 -21.395 1.00 27.55 368 SER A CA 1
ATOM 2885 C C . SER A 1 368 ? -29.600 -34.293 -20.543 1.00 27.55 368 SER A C 1
ATOM 2887 O O . SER A 1 368 ? -28.815 -34.101 -19.616 1.00 27.55 368 SER A O 1
ATOM 2889 N N . GLN A 1 369 ? -30.150 -35.487 -20.775 1.00 31.03 369 GLN A N 1
ATOM 2890 C CA . GLN A 1 369 ? -30.055 -36.662 -19.897 1.00 31.03 369 GLN A CA 1
ATOM 2891 C C . GLN A 1 369 ? -28.800 -37.526 -20.162 1.00 31.03 369 GLN A C 1
ATOM 2893 O O . GLN A 1 369 ? -28.217 -37.445 -21.243 1.00 31.03 369 GLN A O 1
ATOM 2898 N N . PRO A 1 370 ? -28.375 -38.379 -19.206 1.00 28.23 370 PRO A N 1
ATOM 2899 C CA . PRO A 1 370 ? -27.125 -39.131 -19.316 1.00 28.23 370 PRO A CA 1
ATOM 2900 C C . PRO A 1 370 ? -27.254 -40.405 -20.168 1.00 28.23 370 PRO A C 1
ATOM 2902 O O . PRO A 1 370 ? -28.274 -41.095 -20.123 1.00 28.23 370 PRO A O 1
ATOM 2905 N N . ARG A 1 371 ? -26.169 -40.801 -20.853 1.00 26.25 371 ARG A N 1
ATOM 2906 C CA . ARG A 1 371 ? -26.026 -42.143 -21.446 1.00 26.25 371 ARG A CA 1
ATOM 2907 C C . ARG A 1 371 ? -24.777 -42.889 -20.958 1.00 26.25 371 ARG A C 1
ATOM 2909 O O . ARG A 1 371 ? -23.659 -42.403 -21.047 1.00 26.25 371 ARG A O 1
ATOM 2916 N N . ALA A 1 372 ? -25.056 -44.090 -20.452 1.00 28.84 372 ALA A N 1
ATOM 2917 C CA . ALA A 1 372 ? -24.245 -45.296 -20.259 1.00 28.84 372 ALA A CA 1
ATOM 2918 C C . ALA A 1 372 ? -22.693 -45.255 -20.259 1.00 28.84 372 ALA A C 1
ATOM 2920 O O . ALA A 1 372 ? -22.029 -45.048 -21.270 1.00 28.84 372 ALA A O 1
ATOM 2921 N N . ARG A 1 373 ? -22.167 -45.691 -19.105 1.00 30.05 373 ARG A N 1
ATOM 2922 C CA . ARG A 1 373 ? -20.906 -46.416 -18.825 1.00 30.05 373 ARG A CA 1
ATOM 2923 C C . ARG A 1 373 ? -20.154 -47.064 -20.007 1.00 30.05 373 ARG A C 1
ATOM 2925 O O . ARG A 1 373 ? -20.734 -47.832 -20.773 1.00 30.05 373 ARG A O 1
ATOM 2932 N N . ARG A 1 374 ? -18.814 -47.046 -19.915 1.00 26.66 374 ARG A N 1
ATOM 2933 C CA . ARG A 1 374 ? -17.963 -48.207 -20.258 1.00 26.66 374 ARG A CA 1
ATOM 2934 C C . ARG A 1 374 ? -16.723 -48.285 -19.347 1.00 26.66 374 ARG A C 1
ATOM 2936 O O . ARG A 1 374 ? -16.273 -47.266 -18.838 1.00 26.66 374 ARG A O 1
ATOM 2943 N N . ALA A 1 375 ? -16.240 -49.502 -19.086 1.00 33.84 375 ALA A N 1
ATOM 2944 C CA . ALA A 1 375 ? -15.218 -49.836 -18.079 1.00 33.84 375 ALA A CA 1
ATOM 2945 C C . ALA A 1 375 ? -13.802 -50.040 -18.703 1.00 33.84 375 ALA A C 1
ATOM 2947 O O . ALA A 1 375 ? -13.694 -50.033 -19.932 1.00 33.84 375 ALA A O 1
ATOM 2948 N N . PRO A 1 376 ? -12.715 -50.178 -17.907 1.00 33.00 376 PRO A N 1
ATOM 2949 C CA . PRO A 1 376 ? -11.343 -49.892 -18.353 1.00 33.00 376 PRO A CA 1
ATOM 2950 C C . PRO A 1 376 ? -10.566 -51.090 -18.938 1.00 33.00 376 PRO A C 1
ATOM 2952 O O . PRO A 1 376 ? -10.943 -52.249 -18.774 1.00 33.00 376 PRO A O 1
ATOM 2955 N N . ARG A 1 377 ? -9.418 -50.787 -19.562 1.00 28.47 377 ARG A N 1
ATOM 2956 C CA . ARG A 1 377 ? -8.347 -51.708 -20.004 1.00 28.47 377 ARG A CA 1
ATOM 2957 C C . ARG A 1 377 ? -7.005 -50.997 -19.741 1.00 28.47 377 ARG A C 1
ATOM 2959 O O . ARG A 1 377 ? -6.844 -49.875 -20.202 1.00 28.47 377 ARG A O 1
ATOM 2966 N N . SER A 1 378 ? -6.174 -51.396 -18.773 1.00 29.44 378 SER A N 1
ATOM 2967 C CA . SER A 1 378 ? -5.280 -52.576 -18.663 1.00 29.44 378 SER A CA 1
ATOM 2968 C C . SER A 1 378 ? -3.815 -52.205 -18.974 1.00 29.44 378 SER A C 1
ATOM 2970 O O . SER A 1 378 ? -3.526 -51.674 -20.040 1.00 29.44 378 SER A O 1
ATOM 2972 N N . ARG A 1 379 ? -2.898 -52.479 -18.029 1.00 32.81 379 ARG A N 1
ATOM 2973 C CA . ARG A 1 379 ? -1.435 -52.248 -18.137 1.00 32.81 379 ARG A CA 1
ATOM 2974 C C . ARG A 1 379 ? -0.776 -53.148 -19.200 1.00 32.81 379 ARG A C 1
ATOM 2976 O O . ARG A 1 379 ? -1.357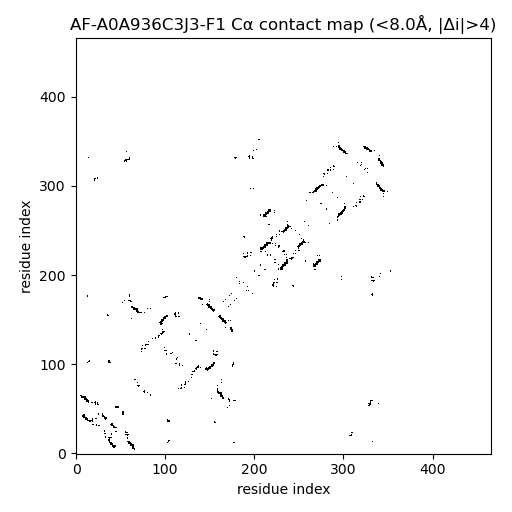 -54.169 -19.561 1.00 32.81 379 ARG A O 1
ATOM 2983 N N . PRO A 1 380 ? 0.483 -52.847 -19.576 1.00 29.45 380 PRO A N 1
ATOM 2984 C CA . PRO A 1 380 ? 1.545 -53.788 -19.190 1.00 29.45 380 PRO A CA 1
ATOM 2985 C C . PRO A 1 380 ? 2.861 -53.166 -18.654 1.00 29.45 380 PRO A C 1
ATOM 2987 O O . PRO A 1 380 ? 3.157 -51.984 -18.805 1.00 29.45 380 PRO A O 1
ATOM 2990 N N . ARG A 1 381 ? 3.630 -54.040 -17.996 1.00 29.98 381 ARG A N 1
ATOM 2991 C CA . ARG A 1 381 ? 5.055 -54.051 -17.567 1.00 29.98 381 ARG A CA 1
ATOM 2992 C C . ARG A 1 381 ? 5.438 -55.565 -17.556 1.00 29.98 381 ARG A C 1
ATOM 2994 O O . ARG A 1 381 ? 4.480 -56.346 -17.559 1.00 29.98 381 ARG A O 1
ATOM 3001 N N . PRO A 1 382 ? 6.704 -56.039 -17.443 1.00 41.97 382 PRO A N 1
ATOM 3002 C CA . PRO A 1 382 ? 7.990 -55.343 -17.229 1.00 41.97 382 PRO A CA 1
ATOM 3003 C C . PRO A 1 382 ? 9.186 -55.885 -18.082 1.00 41.97 382 PRO A C 1
ATOM 3005 O O . PRO A 1 382 ? 9.018 -56.807 -18.869 1.00 41.97 382 PRO A O 1
ATOM 3008 N N . SER A 1 383 ? 10.404 -55.375 -17.830 1.00 28.61 383 SER A N 1
ATOM 3009 C CA . SER A 1 383 ? 11.720 -56.057 -17.984 1.00 28.61 383 SER A CA 1
ATOM 3010 C C . SER A 1 383 ? 12.794 -55.192 -17.274 1.00 28.61 383 SER A C 1
ATOM 3012 O O . SER A 1 383 ? 12.824 -53.987 -17.515 1.00 28.61 383 SER A O 1
ATOM 3014 N N . ALA A 1 384 ? 13.419 -55.640 -16.171 1.00 31.27 384 ALA A N 1
ATOM 3015 C CA . ALA A 1 384 ? 14.653 -56.460 -16.066 1.00 31.27 384 ALA A CA 1
ATOM 3016 C C . ALA A 1 384 ? 15.931 -55.638 -16.397 1.00 31.27 384 ALA A C 1
ATOM 3018 O O . ALA A 1 384 ? 16.039 -55.138 -17.508 1.00 31.27 384 ALA A O 1
ATOM 3019 N N . GLU A 1 385 ? 16.695 -55.182 -15.386 1.00 30.33 385 GLU A N 1
ATOM 3020 C CA . GLU A 1 385 ? 17.977 -55.754 -14.866 1.00 30.33 385 GLU A CA 1
ATOM 3021 C C . GLU A 1 385 ? 19.187 -55.391 -15.764 1.00 30.33 385 GLU A C 1
ATOM 3023 O O . GLU A 1 385 ? 19.103 -55.509 -16.974 1.00 30.33 385 GLU A O 1
ATOM 3028 N N . GLU A 1 386 ? 20.255 -54.736 -15.274 1.00 26.44 386 GLU A N 1
ATOM 3029 C CA . GLU A 1 386 ? 21.351 -55.325 -14.469 1.00 26.44 386 GLU A CA 1
ATOM 3030 C C . GLU A 1 386 ? 22.054 -54.373 -13.452 1.00 26.44 386 GLU A C 1
ATOM 3032 O O . GLU A 1 386 ? 21.869 -53.153 -13.426 1.00 26.44 386 GLU A O 1
ATOM 3037 N N . LYS A 1 387 ? 22.908 -54.978 -12.606 1.00 29.66 387 LYS A N 1
ATOM 3038 C CA . LYS A 1 387 ? 23.890 -54.436 -11.630 1.00 29.66 387 LYS A CA 1
ATOM 3039 C C . LYS A 1 387 ? 24.879 -55.588 -11.293 1.00 29.66 387 LYS A C 1
ATOM 3041 O O . LYS A 1 387 ? 24.489 -56.729 -11.522 1.00 29.66 387 LYS A O 1
ATOM 3046 N N . PRO A 1 388 ? 26.006 -55.397 -10.561 1.00 44.84 388 PRO A N 1
ATOM 3047 C CA . PRO A 1 388 ? 26.841 -54.204 -10.321 1.00 44.84 388 PRO A CA 1
ATOM 3048 C C . PRO A 1 388 ? 28.378 -54.479 -10.417 1.00 44.84 388 PRO A C 1
ATOM 3050 O O . PRO A 1 388 ? 28.814 -55.617 -10.550 1.00 44.84 388 PRO A O 1
ATOM 3053 N N . GLY A 1 389 ? 29.222 -53.451 -10.209 1.00 27.19 389 GLY A N 1
ATOM 3054 C CA . GLY A 1 389 ? 30.685 -53.588 -10.050 1.00 27.19 389 GLY A CA 1
ATOM 3055 C C . GLY A 1 389 ? 31.277 -52.760 -8.893 1.00 27.19 389 GLY A C 1
ATOM 3056 O O . GLY A 1 389 ? 30.973 -51.582 -8.744 1.00 27.19 389 GLY A O 1
ATOM 3057 N N . ALA A 1 390 ? 32.099 -53.426 -8.074 1.00 31.25 390 ALA A N 1
ATOM 3058 C CA . ALA A 1 390 ? 32.884 -53.009 -6.896 1.00 31.25 390 ALA A CA 1
ATOM 3059 C C . ALA A 1 390 ? 33.555 -51.605 -6.948 1.00 31.25 390 ALA A C 1
ATOM 3061 O O . ALA A 1 390 ? 34.004 -51.187 -8.004 1.00 31.25 390 ALA A O 1
ATOM 3062 N N . ARG A 1 391 ? 33.661 -50.780 -5.884 1.00 30.09 391 ARG A N 1
ATOM 3063 C CA . ARG A 1 391 ? 33.951 -50.936 -4.425 1.00 30.09 391 ARG A CA 1
ATOM 3064 C C . ARG A 1 391 ? 35.448 -50.840 -4.064 1.00 30.09 391 ARG A C 1
ATOM 3066 O O . ARG A 1 391 ? 36.146 -51.846 -4.037 1.00 30.09 391 ARG A O 1
ATOM 3073 N N . THR A 1 392 ? 35.865 -49.672 -3.570 1.00 29.31 392 T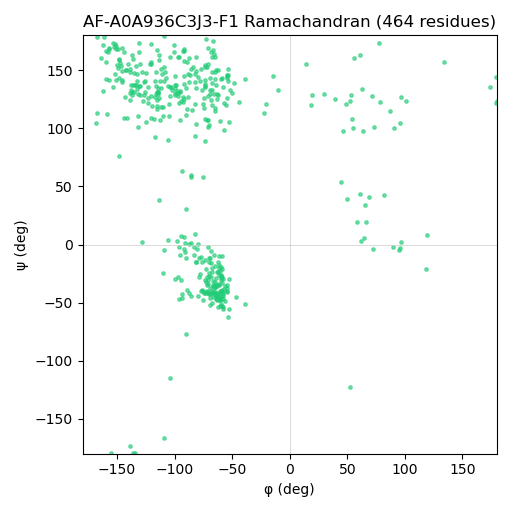HR A N 1
ATOM 3074 C CA . THR A 1 392 ? 37.007 -49.494 -2.644 1.00 29.31 392 THR A CA 1
ATOM 3075 C C . THR A 1 392 ? 36.533 -48.845 -1.331 1.00 29.31 392 THR A C 1
ATOM 3077 O O . THR A 1 392 ? 35.427 -48.307 -1.251 1.00 29.31 392 THR A O 1
ATOM 3080 N N . LYS A 1 393 ? 37.292 -49.034 -0.243 1.00 34.03 393 LYS A N 1
ATOM 3081 C CA . LYS A 1 393 ? 36.865 -48.842 1.163 1.00 34.03 393 LYS A CA 1
ATOM 3082 C C . LYS A 1 393 ? 38.110 -48.508 2.038 1.00 34.03 393 LYS A C 1
ATOM 3084 O O . LYS A 1 393 ? 39.214 -48.574 1.512 1.00 34.03 393 LYS A O 1
ATOM 3089 N N . PRO A 1 394 ? 37.990 -48.151 3.334 1.00 40.53 394 PRO A N 1
ATOM 3090 C CA . PRO A 1 394 ? 37.901 -46.762 3.802 1.00 40.53 394 PRO A CA 1
ATOM 3091 C C . PRO A 1 394 ? 39.038 -46.361 4.777 1.00 40.53 394 PRO A C 1
ATOM 3093 O O . PRO A 1 394 ? 39.733 -47.223 5.310 1.00 40.53 394 PRO A O 1
ATOM 3096 N N . SER A 1 395 ? 39.143 -45.076 5.148 1.00 30.27 395 SER A N 1
ATOM 3097 C CA . SER A 1 395 ? 40.035 -44.628 6.237 1.00 30.27 395 SER A CA 1
ATOM 3098 C C . SER A 1 395 ? 39.332 -43.825 7.346 1.00 30.27 395 SER A C 1
ATOM 3100 O O . SER A 1 395 ? 39.036 -42.648 7.188 1.00 30.27 395 SER A O 1
ATOM 3102 N N . LYS A 1 396 ? 39.146 -44.514 8.482 1.00 33.41 396 LYS A N 1
ATOM 3103 C CA . LYS A 1 396 ? 39.213 -44.069 9.894 1.00 33.41 396 LYS A CA 1
ATOM 3104 C C . LYS A 1 396 ? 38.462 -42.801 10.360 1.00 33.41 396 LYS A C 1
ATOM 3106 O O . LYS A 1 396 ? 38.763 -41.674 9.994 1.00 33.41 396 LYS A O 1
ATOM 3111 N N . GLN A 1 397 ? 37.576 -43.025 11.335 1.00 33.38 397 GLN A N 1
ATOM 3112 C CA . GLN A 1 397 ? 37.041 -42.015 12.255 1.00 33.38 397 GLN A CA 1
ATOM 3113 C C . GLN A 1 397 ? 38.081 -41.590 13.306 1.00 33.38 397 GLN A C 1
ATOM 3115 O O . GLN A 1 397 ? 38.879 -42.415 13.750 1.00 33.38 397 GLN A O 1
ATOM 3120 N N . ALA A 1 398 ? 37.934 -40.371 13.827 1.00 29.80 398 ALA A N 1
ATOM 3121 C CA . ALA A 1 398 ? 38.316 -40.012 15.192 1.00 29.80 398 ALA A CA 1
ATOM 3122 C C . ALA A 1 398 ? 37.164 -39.216 15.843 1.00 29.80 398 ALA A C 1
ATOM 3124 O O . ALA A 1 398 ? 36.548 -38.373 15.190 1.00 29.80 398 ALA A O 1
ATOM 3125 N N . LYS A 1 399 ? 36.847 -39.510 17.112 1.00 34.66 399 LYS A N 1
ATOM 3126 C CA . LYS A 1 399 ? 35.976 -38.681 17.975 1.00 34.66 399 LYS A CA 1
ATOM 3127 C C . LYS A 1 399 ? 36.847 -38.005 19.075 1.00 34.66 399 LYS A C 1
ATOM 3129 O O . LYS A 1 399 ? 38.053 -37.926 18.878 1.00 34.66 399 LYS A O 1
ATOM 3134 N N . PRO A 1 400 ? 36.302 -37.406 20.153 1.00 40.00 400 PRO A N 1
ATOM 3135 C CA . PRO A 1 400 ? 36.299 -35.953 20.306 1.00 40.00 400 PRO A CA 1
ATOM 3136 C C . PRO A 1 400 ? 37.165 -35.462 21.482 1.00 40.00 400 PRO A C 1
ATOM 3138 O O . PRO A 1 400 ? 37.355 -36.184 22.460 1.00 40.00 400 PRO A O 1
ATOM 3141 N N . HIS A 1 401 ? 37.592 -34.194 21.468 1.00 32.06 401 HIS A N 1
ATOM 3142 C CA . HIS A 1 401 ? 38.333 -33.615 22.596 1.00 32.06 401 HIS A CA 1
ATOM 3143 C C . HIS A 1 401 ? 37.660 -32.402 23.258 1.00 32.06 401 HIS A C 1
ATOM 3145 O O . HIS A 1 401 ? 37.441 -31.358 22.657 1.00 32.06 401 HIS A O 1
ATOM 3151 N N . ALA A 1 402 ? 37.378 -32.606 24.547 1.00 31.67 402 ALA A N 1
ATOM 3152 C CA . ALA A 1 402 ? 37.577 -31.692 25.674 1.00 31.67 402 ALA A CA 1
ATOM 3153 C C . ALA A 1 402 ? 37.148 -30.210 25.567 1.00 31.67 402 ALA A C 1
ATOM 3155 O O . ALA A 1 402 ? 37.909 -29.311 25.226 1.00 31.67 402 ALA A O 1
ATOM 3156 N N . ARG A 1 403 ? 35.952 -29.974 26.112 1.00 28.48 403 ARG A N 1
ATOM 3157 C CA . ARG A 1 403 ? 35.564 -28.848 26.983 1.00 28.48 403 ARG A CA 1
ATOM 3158 C C . ARG A 1 403 ? 36.735 -28.121 27.688 1.00 28.48 403 ARG A C 1
ATOM 3160 O O . ARG A 1 403 ? 37.356 -28.692 28.581 1.00 28.48 403 ARG A O 1
ATOM 3167 N N . THR A 1 404 ? 36.877 -26.817 27.452 1.00 29.53 404 THR A N 1
ATOM 3168 C CA . THR A 1 404 ? 37.499 -25.860 28.391 1.00 29.53 404 THR A CA 1
ATOM 3169 C C . THR A 1 404 ? 36.431 -24.946 29.011 1.00 29.53 404 THR A C 1
ATOM 3171 O O . THR A 1 404 ? 35.384 -24.687 28.417 1.00 29.53 404 THR A O 1
ATOM 3174 N N . LYS A 1 405 ? 36.649 -24.516 30.262 1.00 33.28 405 LYS A N 1
ATOM 3175 C CA . LYS A 1 405 ? 35.764 -23.623 31.043 1.00 33.28 405 LYS A CA 1
ATOM 3176 C C . LYS A 1 405 ? 36.485 -22.276 31.320 1.00 33.28 405 LYS A C 1
ATOM 3178 O O . LYS A 1 405 ? 37.670 -22.175 31.018 1.00 33.28 405 LYS A O 1
ATOM 3183 N N . PRO A 1 406 ? 35.785 -21.222 31.788 1.00 37.56 406 PRO A N 1
ATOM 3184 C CA . PRO A 1 406 ? 36.044 -19.850 31.334 1.00 37.56 406 PRO A CA 1
ATOM 3185 C C . PRO A 1 406 ? 37.095 -19.072 32.136 1.00 37.56 406 PRO A C 1
ATOM 3187 O O . PRO A 1 406 ? 37.270 -19.292 33.334 1.00 37.56 406 PRO A O 1
ATOM 3190 N N . SER A 1 407 ? 37.681 -18.051 31.503 1.00 30.84 407 SER A N 1
ATOM 3191 C CA . SER A 1 407 ? 38.533 -17.043 32.144 1.00 30.84 407 SER A CA 1
ATOM 3192 C C . SER A 1 407 ? 37.952 -15.621 32.040 1.00 30.84 407 SER A C 1
ATOM 3194 O O . SER A 1 407 ? 37.995 -14.989 30.996 1.00 30.84 407 SER A O 1
ATOM 3196 N N . LYS A 1 408 ? 37.476 -15.136 33.197 1.00 30.97 408 LYS A N 1
ATOM 3197 C CA . LYS A 1 408 ? 37.453 -13.743 33.705 1.00 30.97 408 LYS A CA 1
ATOM 3198 C C . LYS A 1 408 ? 36.843 -12.604 32.855 1.00 30.97 408 LYS A C 1
ATOM 3200 O O . LYS A 1 408 ? 37.233 -12.314 31.734 1.00 30.97 408 LYS A O 1
ATOM 3205 N N . GLN A 1 409 ? 35.948 -11.861 33.512 1.00 31.81 409 GLN A N 1
ATOM 3206 C CA . GLN A 1 409 ? 35.406 -10.571 33.072 1.00 31.81 409 GLN A CA 1
ATOM 3207 C C . GLN A 1 409 ? 36.501 -9.513 32.854 1.00 31.81 409 GLN A C 1
ATOM 3209 O O . GLN A 1 409 ? 37.387 -9.362 33.695 1.00 31.81 409 GLN A O 1
ATOM 3214 N N . ALA A 1 410 ? 36.321 -8.678 31.828 1.00 30.41 410 ALA A N 1
ATOM 3215 C CA . ALA A 1 410 ? 36.810 -7.301 31.805 1.00 30.41 410 ALA A CA 1
ATOM 3216 C C . ALA A 1 410 ? 35.612 -6.339 31.949 1.00 30.41 410 ALA A C 1
ATOM 3218 O O . ALA A 1 410 ? 34.512 -6.629 31.474 1.00 30.41 410 ALA A O 1
ATOM 3219 N N . LYS A 1 411 ? 35.807 -5.226 32.665 1.00 33.44 411 LYS A N 1
ATOM 3220 C CA . LYS A 1 411 ? 34.794 -4.174 32.890 1.00 33.44 411 LYS A CA 1
ATOM 3221 C C . LYS A 1 411 ? 34.711 -3.216 31.683 1.00 33.44 411 LYS A C 1
ATOM 3223 O O . LYS A 1 411 ? 35.639 -3.203 30.882 1.00 33.44 411 LYS A O 1
ATOM 3228 N N . PRO A 1 412 ? 33.621 -2.437 31.529 1.00 33.06 412 PRO A N 1
ATOM 3229 C CA . PRO A 1 412 ? 33.428 -1.579 30.360 1.00 33.06 412 PRO A CA 1
ATOM 3230 C C . PRO A 1 412 ? 34.337 -0.344 30.386 1.00 33.06 412 PRO A C 1
ATOM 3232 O O . PRO A 1 412 ? 34.453 0.318 31.419 1.00 33.06 412 PRO A O 1
ATOM 3235 N N . ASP A 1 413 ? 34.914 -0.009 29.232 1.00 32.62 413 ASP A N 1
ATOM 3236 C CA . ASP A 1 413 ? 35.764 1.170 29.073 1.00 32.62 413 ASP A CA 1
ATOM 3237 C C . ASP A 1 413 ? 34.990 2.494 29.051 1.00 32.62 413 ASP A C 1
ATOM 3239 O O . ASP A 1 413 ? 33.802 2.583 28.722 1.00 32.62 413 ASP A O 1
ATOM 3243 N N . ALA A 1 414 ? 35.692 3.545 29.470 1.00 32.62 414 ALA A N 1
ATOM 3244 C CA . ALA A 1 414 ? 35.090 4.791 29.908 1.00 32.62 414 ALA A CA 1
ATOM 3245 C C . ALA A 1 414 ? 34.834 5.820 28.793 1.00 32.62 414 ALA A C 1
ATOM 3247 O O . ALA A 1 414 ? 35.628 6.035 27.880 1.00 32.62 414 ALA A O 1
ATOM 3248 N N . ARG A 1 415 ? 33.739 6.563 28.998 1.00 30.06 415 ARG A N 1
ATOM 3249 C CA . ARG A 1 415 ? 33.446 7.918 28.493 1.00 30.06 415 ARG A CA 1
ATOM 3250 C C . ARG A 1 415 ? 34.697 8.733 28.103 1.00 30.06 415 ARG A C 1
ATOM 3252 O O . ARG A 1 415 ? 35.413 9.230 28.974 1.00 30.06 415 ARG A O 1
ATOM 3259 N N . THR A 1 416 ? 34.854 9.029 26.817 1.00 30.75 416 THR A N 1
ATOM 3260 C CA . THR A 1 416 ? 35.688 10.146 26.348 1.00 30.75 416 THR A CA 1
ATOM 3261 C C . THR A 1 416 ? 34.950 11.477 26.559 1.00 30.75 416 THR A C 1
ATOM 3263 O O . THR A 1 416 ? 33.759 11.600 26.268 1.00 30.75 416 THR A O 1
ATOM 3266 N N . LYS A 1 417 ? 35.639 12.479 27.123 1.00 32.97 417 LYS A N 1
ATOM 3267 C CA . LYS A 1 417 ? 35.102 13.835 27.361 1.00 32.97 417 LYS A CA 1
ATOM 3268 C C . LYS A 1 417 ? 35.270 14.728 26.114 1.00 32.97 417 LYS A C 1
ATOM 3270 O O . LYS A 1 417 ? 36.235 14.534 25.379 1.00 32.97 417 LYS A O 1
ATOM 3275 N N . PRO A 1 418 ? 34.392 15.727 25.896 1.00 32.88 418 PRO A N 1
ATOM 3276 C CA . PRO A 1 418 ? 34.495 16.652 24.766 1.00 32.88 418 PRO A CA 1
ATOM 3277 C C . PRO A 1 418 ? 35.576 17.725 24.973 1.00 32.88 418 PRO A C 1
ATOM 3279 O O . PRO A 1 418 ? 35.847 18.147 26.101 1.00 32.88 418 PRO A O 1
ATOM 3282 N N . SER A 1 419 ? 36.151 18.210 23.871 1.00 31.64 419 SER A N 1
ATOM 3283 C CA . SER A 1 419 ? 37.129 19.299 23.854 1.00 31.64 419 SER A CA 1
ATOM 3284 C C . SER A 1 419 ? 36.481 20.693 23.902 1.00 31.64 419 SER A C 1
ATOM 3286 O O . SER A 1 419 ? 35.478 20.981 23.253 1.00 31.64 419 SER A O 1
ATOM 3288 N N . LYS A 1 420 ? 37.120 21.578 24.672 1.00 32.03 420 LYS A N 1
ATOM 3289 C CA . LYS A 1 420 ? 36.996 23.049 24.641 1.00 32.03 420 LYS A CA 1
ATOM 3290 C C . LYS A 1 420 ? 37.513 23.593 23.285 1.00 32.03 420 LYS A C 1
ATOM 3292 O O . LYS A 1 420 ? 38.327 22.912 22.674 1.00 32.03 420 LYS A O 1
ATOM 3297 N N . GLN A 1 421 ? 37.226 24.804 22.787 1.00 32.88 421 GLN A N 1
ATOM 3298 C CA . GLN A 1 421 ? 36.252 25.878 23.081 1.00 32.88 421 GLN A CA 1
ATOM 3299 C C . GLN A 1 421 ? 36.538 27.031 22.083 1.00 32.88 421 GLN A C 1
ATOM 3301 O O . GLN A 1 421 ? 37.706 27.299 21.826 1.00 32.88 421 GLN A O 1
ATOM 3306 N N . ALA A 1 422 ? 35.533 27.762 21.583 1.00 28.00 422 ALA A N 1
ATOM 3307 C CA . ALA A 1 422 ? 35.739 29.058 20.909 1.00 28.00 422 ALA A CA 1
ATOM 3308 C C . ALA A 1 422 ? 34.513 29.979 21.079 1.00 28.00 422 ALA A C 1
ATOM 3310 O O . ALA A 1 422 ? 33.378 29.503 21.078 1.00 28.00 422 ALA A O 1
ATOM 3311 N N . LYS A 1 423 ? 34.748 31.284 21.274 1.00 32.28 423 LYS A N 1
ATOM 3312 C CA . LYS A 1 423 ? 33.723 32.339 21.427 1.00 32.28 423 LYS A CA 1
ATOM 3313 C C . LYS A 1 423 ? 33.468 33.059 20.085 1.00 32.28 423 LYS A C 1
ATOM 3315 O O . LYS A 1 423 ? 34.322 32.974 19.208 1.00 32.28 423 LYS A O 1
ATOM 3320 N N . PRO A 1 424 ? 32.338 33.775 19.921 1.00 33.62 424 PRO A N 1
ATOM 3321 C CA . PRO A 1 424 ? 32.090 34.616 18.751 1.00 33.62 424 PRO A CA 1
ATOM 3322 C C . PRO A 1 424 ? 32.651 36.037 18.932 1.00 33.62 424 PRO A C 1
ATOM 3324 O O . PRO A 1 424 ? 32.462 36.638 19.990 1.00 33.62 424 PRO A O 1
ATOM 3327 N N . ASP A 1 425 ? 33.246 36.590 17.873 1.00 30.25 425 ASP A N 1
ATOM 3328 C CA . ASP A 1 425 ? 33.670 37.995 17.789 1.00 30.25 425 ASP A CA 1
ATOM 3329 C C . ASP A 1 425 ? 32.729 38.850 16.925 1.00 30.25 425 ASP A C 1
ATOM 3331 O O . ASP A 1 425 ? 31.911 38.350 16.146 1.00 30.25 425 ASP A O 1
ATOM 3335 N N . ALA A 1 426 ? 32.814 40.170 17.101 1.00 33.41 426 ALA A N 1
ATOM 3336 C CA . ALA A 1 426 ? 31.817 41.122 16.626 1.00 33.41 426 ALA A CA 1
ATOM 3337 C C . ALA A 1 426 ? 32.239 41.942 15.388 1.00 33.41 426 ALA A C 1
ATOM 3339 O O . ALA A 1 426 ? 33.295 42.558 15.358 1.00 33.41 426 ALA A O 1
ATOM 3340 N N . ARG A 1 427 ? 31.285 42.068 14.452 1.00 30.94 427 ARG A N 1
ATOM 3341 C CA . ARG A 1 427 ? 30.884 43.294 13.722 1.00 30.94 427 ARG A CA 1
ATOM 3342 C C . ARG A 1 427 ? 31.953 44.150 13.002 1.00 30.94 427 ARG A C 1
ATOM 3344 O O . ARG A 1 427 ? 32.728 44.868 13.623 1.00 30.94 427 ARG A O 1
ATOM 3351 N N . THR A 1 428 ? 31.748 44.357 11.697 1.00 26.91 428 THR A N 1
ATOM 3352 C CA . THR A 1 428 ? 32.079 45.636 11.024 1.00 26.91 428 THR A CA 1
ATOM 3353 C C . THR A 1 428 ? 31.113 45.941 9.860 1.00 26.91 428 THR A C 1
ATOM 3355 O O . THR A 1 428 ? 30.392 45.065 9.391 1.00 26.91 428 THR A O 1
ATOM 3358 N N . LYS A 1 429 ? 31.016 47.221 9.475 1.00 32.12 429 LYS A N 1
ATOM 3359 C CA . LYS A 1 429 ? 30.101 47.854 8.481 1.00 32.12 429 LYS A CA 1
ATOM 3360 C C . LYS A 1 429 ? 30.950 48.354 7.277 1.00 32.12 429 LYS A C 1
ATOM 3362 O O . LYS A 1 429 ? 32.144 48.517 7.525 1.00 32.12 429 LYS A O 1
ATOM 3367 N N . PRO A 1 430 ? 30.428 48.672 6.053 1.00 35.06 430 PRO A N 1
ATOM 3368 C CA . PRO A 1 430 ? 29.478 49.795 5.856 1.00 35.06 430 PRO A CA 1
ATOM 3369 C C . PRO A 1 430 ? 28.504 49.802 4.624 1.00 35.06 430 PRO A C 1
ATOM 3371 O O . PRO A 1 430 ? 28.628 49.032 3.687 1.00 35.06 430 PRO A O 1
ATOM 3374 N N . SER A 1 431 ? 27.528 50.733 4.701 1.00 27.22 431 SER A N 1
ATOM 3375 C CA . SER A 1 431 ? 26.828 51.614 3.704 1.00 27.22 431 SER A CA 1
ATOM 3376 C C . SER A 1 431 ? 26.914 51.399 2.160 1.00 27.22 431 SER A C 1
ATOM 3378 O O . SER A 1 431 ? 27.950 50.963 1.690 1.00 27.22 431 SER A O 1
ATOM 3380 N N . LYS A 1 432 ? 25.969 51.824 1.280 1.00 30.97 432 LYS A N 1
ATOM 3381 C CA . LYS A 1 432 ? 24.936 52.910 1.305 1.00 30.97 432 LYS A CA 1
ATOM 3382 C C . LYS A 1 432 ? 23.648 52.594 0.480 1.00 30.97 432 LYS A C 1
ATOM 3384 O O . LYS A 1 432 ? 23.713 51.927 -0.537 1.00 30.97 432 LYS A O 1
ATOM 3389 N N . GLN A 1 433 ? 22.528 53.198 0.914 1.00 29.73 433 GLN A N 1
ATOM 3390 C CA . GLN A 1 433 ? 21.359 53.779 0.192 1.00 29.73 433 GLN A CA 1
ATOM 3391 C C . GLN A 1 433 ? 20.847 53.277 -1.187 1.00 29.73 433 GLN A C 1
ATOM 3393 O O . GLN A 1 433 ? 21.509 53.450 -2.203 1.00 29.73 433 GLN A O 1
ATOM 3398 N N . ALA A 1 434 ? 19.528 53.020 -1.237 1.00 28.52 434 ALA A N 1
ATOM 3399 C CA . ALA A 1 434 ? 18.574 53.682 -2.152 1.00 28.52 434 ALA A CA 1
ATOM 3400 C C . ALA A 1 434 ? 17.185 53.823 -1.463 1.00 28.52 434 ALA A C 1
ATOM 3402 O O . ALA A 1 434 ? 16.891 53.075 -0.532 1.00 28.52 434 ALA A O 1
ATOM 3403 N N . LYS A 1 435 ? 16.365 54.819 -1.847 1.00 33.94 435 LYS A N 1
ATOM 3404 C CA . LYS A 1 435 ? 15.079 55.192 -1.192 1.00 33.94 435 LYS A CA 1
ATOM 3405 C C . LYS A 1 435 ? 13.856 54.494 -1.832 1.00 33.94 435 LYS A C 1
ATOM 3407 O O . LYS A 1 435 ? 13.952 54.031 -2.963 1.00 33.94 435 LYS A O 1
ATOM 3412 N N . PRO A 1 436 ? 12.685 54.523 -1.167 1.00 33.91 436 PRO A N 1
ATOM 3413 C CA . PRO A 1 436 ? 11.612 55.409 -1.656 1.00 33.91 436 PRO A CA 1
ATOM 3414 C C . PRO A 1 436 ? 11.153 56.434 -0.603 1.00 33.91 436 PRO A C 1
ATOM 3416 O O . PRO A 1 436 ? 11.358 56.253 0.595 1.00 33.91 436 PRO A O 1
ATOM 3419 N N . GLY A 1 437 ? 10.588 57.554 -1.063 1.00 28.64 437 GLY A N 1
ATOM 3420 C CA . GLY A 1 437 ? 10.225 58.699 -0.218 1.00 28.64 437 GLY A CA 1
ATOM 3421 C C . GLY A 1 437 ? 8.788 58.675 0.312 1.00 28.64 437 GLY A C 1
ATOM 3422 O O . GLY A 1 437 ? 7.904 58.060 -0.276 1.00 28.64 437 GLY A O 1
ATOM 3423 N N . ALA A 1 438 ? 8.561 59.404 1.406 1.00 32.06 438 ALA A N 1
ATOM 3424 C CA . ALA A 1 438 ? 7.227 59.724 1.905 1.00 32.06 438 ALA A CA 1
ATOM 3425 C C . ALA A 1 438 ? 6.631 60.930 1.155 1.00 32.06 438 ALA A C 1
ATOM 3427 O O . ALA A 1 438 ? 7.355 61.864 0.809 1.00 32.06 438 ALA A O 1
ATOM 3428 N N . GLN A 1 439 ? 5.309 60.940 0.975 1.00 31.88 439 GLN A N 1
ATOM 3429 C CA . GLN A 1 439 ? 4.543 62.125 0.582 1.00 31.88 439 GLN A CA 1
ATOM 3430 C C . GLN A 1 439 ? 3.789 62.684 1.793 1.00 31.88 439 GLN A C 1
ATOM 3432 O O . GLN A 1 439 ? 3.140 61.943 2.531 1.00 31.88 439 GLN A O 1
ATOM 3437 N N . THR A 1 440 ? 3.828 64.004 1.966 1.00 28.58 440 THR A N 1
ATOM 3438 C CA . THR A 1 440 ? 3.037 64.736 2.964 1.00 28.58 440 THR A CA 1
ATOM 3439 C C . THR A 1 440 ? 2.042 65.682 2.298 1.00 28.58 440 THR A C 1
ATOM 3441 O O . THR A 1 440 ? 2.443 66.555 1.539 1.00 28.58 440 THR A O 1
ATOM 3444 N N . LYS A 1 441 ? 0.765 65.497 2.657 1.00 30.69 441 LYS A N 1
ATOM 3445 C CA . LYS A 1 441 ? -0.357 66.458 2.734 1.00 30.69 441 LYS A CA 1
ATOM 3446 C C . LYS A 1 441 ? -0.273 67.792 1.962 1.00 30.69 441 LYS A C 1
ATOM 3448 O O . LYS A 1 441 ? 0.508 68.660 2.332 1.00 30.69 441 LYS A O 1
ATOM 3453 N N . THR A 1 442 ? -1.323 68.061 1.184 1.00 28.55 442 THR A N 1
ATOM 3454 C CA . THR A 1 442 ? -2.086 69.332 1.227 1.00 28.55 442 THR A CA 1
ATOM 3455 C C . THR A 1 442 ? -3.582 69.066 0.993 1.00 28.55 442 THR A C 1
ATOM 3457 O O . THR A 1 442 ? -3.977 67.952 0.654 1.00 28.55 442 THR A O 1
ATOM 3460 N N . SER A 1 443 ? -4.426 70.056 1.292 1.00 29.34 443 SER A N 1
ATOM 3461 C CA . SER A 1 443 ? -5.873 69.935 1.531 1.00 29.34 443 SER A CA 1
ATOM 3462 C C . SER A 1 443 ? -6.742 70.769 0.577 1.00 29.34 443 SER A C 1
ATOM 3464 O O . SER A 1 443 ? -6.292 71.811 0.104 1.00 29.34 443 SER A O 1
ATOM 3466 N N . LYS A 1 444 ? -8.009 70.347 0.385 1.00 31.55 444 LYS A N 1
ATOM 3467 C CA . LYS A 1 444 ? -9.260 71.150 0.239 1.00 31.55 444 LYS A CA 1
ATOM 3468 C C . LYS A 1 444 ? -10.454 70.180 0.036 1.00 31.55 444 LYS A C 1
ATOM 3470 O O . LYS A 1 444 ? -10.286 69.175 -0.637 1.00 31.55 444 LYS A O 1
ATOM 3475 N N . GLN A 1 445 ? -11.503 70.238 0.875 1.00 30.98 445 GLN A N 1
ATOM 3476 C CA . GLN A 1 445 ? -12.824 70.880 0.635 1.00 30.98 445 GLN A CA 1
ATOM 3477 C C . GLN A 1 445 ? -13.639 70.256 -0.531 1.00 30.98 445 GLN A C 1
ATOM 3479 O O . GLN A 1 445 ? -13.081 70.070 -1.599 1.00 30.98 445 GLN A O 1
ATOM 3484 N N . ALA A 1 446 ? -14.948 69.960 -0.424 1.00 30.23 446 ALA A N 1
ATOM 3485 C CA . ALA A 1 446 ? -15.913 70.096 0.686 1.00 30.23 446 ALA A CA 1
ATOM 3486 C C . ALA A 1 446 ? -17.203 69.253 0.453 1.00 30.23 446 ALA A C 1
ATOM 3488 O O . ALA A 1 446 ? -17.499 68.957 -0.696 1.00 30.23 446 ALA A O 1
ATOM 3489 N N . THR A 1 447 ? -17.958 68.975 1.542 1.00 30.23 447 THR A N 1
ATOM 3490 C CA . THR A 1 447 ? -19.437 68.726 1.632 1.00 30.23 447 THR A CA 1
ATOM 3491 C C . THR A 1 447 ? -20.082 67.604 0.760 1.00 30.23 447 THR A C 1
ATOM 3493 O O . THR A 1 447 ? -19.479 67.113 -0.175 1.00 30.23 447 THR A O 1
ATOM 3496 N N . PHE A 1 448 ? -21.277 67.035 1.019 1.00 31.22 448 PHE A N 1
ATOM 3497 C CA . PHE A 1 448 ? -22.476 67.462 1.770 1.00 31.22 448 PHE A CA 1
ATOM 3498 C C . PHE A 1 448 ? -23.364 66.244 2.175 1.00 31.22 448 PHE A C 1
ATOM 3500 O O . PHE A 1 448 ? -23.557 65.367 1.346 1.00 31.22 448 PHE A O 1
ATOM 3507 N N . GLY A 1 449 ? -23.984 66.247 3.374 1.00 30.88 449 GLY A N 1
ATOM 3508 C CA . GLY A 1 449 ? -25.217 65.492 3.746 1.00 30.88 449 GLY A CA 1
ATOM 3509 C C . GLY A 1 449 ? -25.243 63.939 3.682 1.00 30.88 449 GLY A C 1
ATOM 3510 O O . GLY A 1 449 ? -24.414 63.306 3.054 1.00 30.88 449 GLY A O 1
ATOM 3511 N N . SER A 1 450 ? -26.191 63.222 4.306 1.00 34.22 450 SER A N 1
ATOM 3512 C CA . SER A 1 450 ? -27.130 63.563 5.392 1.00 34.22 450 SER A CA 1
ATOM 3513 C C . SER A 1 450 ? -27.655 62.277 6.075 1.00 34.22 450 SER A C 1
ATOM 3515 O O . SER A 1 450 ? -27.676 61.208 5.471 1.00 34.22 450 SER A O 1
ATOM 3517 N N . ARG A 1 451 ? -28.114 62.371 7.333 1.00 34.12 451 ARG A N 1
ATOM 3518 C CA . ARG A 1 451 ? -28.812 61.286 8.063 1.00 34.12 451 ARG A CA 1
ATOM 3519 C C . ARG A 1 451 ? -30.320 61.299 7.781 1.00 34.12 451 ARG A C 1
ATOM 3521 O O . ARG A 1 451 ? -30.900 62.384 7.830 1.00 34.12 451 ARG A O 1
ATOM 3528 N N . ARG A 1 452 ? -30.949 60.110 7.733 1.00 33.66 452 ARG A N 1
ATOM 3529 C CA . ARG A 1 452 ? -32.229 59.700 8.396 1.00 33.66 452 ARG A CA 1
ATOM 3530 C C . ARG A 1 452 ? -32.606 58.268 7.914 1.00 33.66 452 ARG A C 1
ATOM 3532 O O . ARG A 1 452 ? -32.294 57.948 6.779 1.00 33.66 452 ARG A O 1
ATOM 3539 N N . LYS A 1 453 ? -33.029 57.285 8.737 1.00 32.69 453 LYS A N 1
ATOM 3540 C CA . LYS A 1 453 ? -34.261 57.158 9.569 1.00 32.69 453 LYS A CA 1
ATOM 3541 C C . LYS A 1 453 ? -35.529 57.358 8.711 1.00 32.69 453 LYS A C 1
ATOM 3543 O O . LYS A 1 453 ? -35.739 58.473 8.268 1.00 32.69 453 LYS A O 1
ATOM 3548 N N . LEU A 1 454 ? -36.351 56.357 8.380 1.00 32.44 454 LEU A N 1
ATOM 3549 C CA . LEU A 1 454 ? -37.459 55.716 9.145 1.00 32.44 454 LEU A CA 1
ATOM 3550 C C . LEU A 1 454 ? -38.652 55.609 8.135 1.00 32.44 454 LEU A C 1
ATOM 3552 O O . LEU A 1 454 ? -38.676 56.410 7.207 1.00 32.44 454 LEU A O 1
ATOM 3556 N N . ASP A 1 455 ? -39.674 54.746 8.208 1.00 33.12 455 ASP A N 1
ATOM 3557 C CA . ASP A 1 455 ? -39.946 53.518 8.983 1.00 33.12 455 ASP A CA 1
ATOM 3558 C C . ASP A 1 455 ? -41.084 52.703 8.297 1.00 33.12 455 ASP A C 1
ATOM 3560 O O . ASP A 1 455 ? -41.660 53.175 7.322 1.00 33.12 455 ASP A O 1
ATOM 3564 N N . THR A 1 456 ? -41.454 51.536 8.849 1.00 32.31 456 THR A N 1
ATOM 3565 C CA . THR A 1 456 ? -42.777 50.853 8.779 1.00 32.31 456 THR A CA 1
ATOM 3566 C C . THR A 1 456 ? -43.598 50.853 7.468 1.00 32.31 456 THR A C 1
ATOM 3568 O O . THR A 1 456 ? -44.125 51.884 7.058 1.00 32.31 456 THR A O 1
ATOM 3571 N N . LYS A 1 457 ? -43.982 49.658 6.985 1.00 34.56 457 LYS A N 1
ATOM 3572 C CA . LYS A 1 457 ? -45.384 49.165 7.050 1.00 34.56 457 LYS A CA 1
ATOM 3573 C C . LYS A 1 457 ? -45.556 47.779 6.411 1.00 34.56 457 LYS A C 1
ATOM 3575 O O . LYS A 1 457 ? -45.329 47.568 5.228 1.00 34.56 457 LYS A O 1
ATOM 3580 N N . THR A 1 458 ? -46.042 46.867 7.246 1.00 36.03 458 THR A N 1
ATOM 3581 C CA . THR A 1 458 ? -47.064 45.849 6.953 1.00 36.03 458 THR A CA 1
ATOM 3582 C C . THR A 1 458 ? -47.809 45.968 5.620 1.00 36.03 458 THR A C 1
ATOM 3584 O O . THR A 1 458 ? -48.475 46.977 5.383 1.00 36.03 458 THR A O 1
ATOM 3587 N N . ASN A 1 459 ? -47.917 44.847 4.901 1.00 35.25 459 ASN A N 1
ATOM 3588 C CA . ASN A 1 459 ? -49.185 44.490 4.269 1.00 35.25 459 ASN A CA 1
ATOM 3589 C C . ASN A 1 459 ? -49.486 42.987 4.433 1.00 35.25 459 ASN A C 1
ATOM 3591 O O . ASN A 1 459 ? -48.593 42.149 4.325 1.00 35.25 459 ASN A O 1
ATOM 3595 N N . ARG A 1 460 ? -50.746 42.665 4.743 1.00 40.47 460 ARG A N 1
ATOM 3596 C CA . ARG A 1 460 ? -51.307 41.305 4.836 1.00 40.47 460 ARG A CA 1
ATOM 3597 C C . ARG A 1 460 ? -52.364 41.173 3.745 1.00 40.47 460 ARG A C 1
ATOM 3599 O O . ARG A 1 460 ? -53.277 41.989 3.707 1.00 40.47 460 ARG A 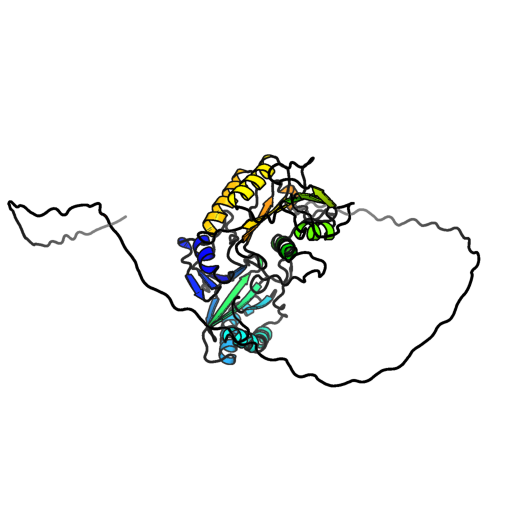O 1
ATOM 3606 N N . THR A 1 461 ? -52.317 40.102 2.966 1.00 40.16 461 THR A N 1
ATOM 3607 C CA . THR A 1 461 ? -53.453 39.520 2.218 1.00 40.16 461 THR A CA 1
ATOM 3608 C C . THR A 1 461 ? -52.946 38.155 1.736 1.00 40.16 461 THR A C 1
ATOM 3610 O O . THR A 1 461 ? -51.902 38.099 1.102 1.00 40.16 461 THR A O 1
ATOM 3613 N N . ARG A 1 462 ? -53.351 37.033 2.340 1.00 40.34 462 ARG A N 1
ATOM 3614 C CA . ARG A 1 462 ? -54.639 36.311 2.272 1.00 40.34 462 ARG A CA 1
ATOM 3615 C C . ARG A 1 462 ? -54.897 35.600 0.936 1.00 40.34 462 ARG A C 1
ATOM 3617 O O . ARG A 1 462 ? -54.951 36.240 -0.102 1.00 40.34 462 ARG A O 1
ATOM 3624 N N . ASP A 1 463 ? -55.206 34.316 1.114 1.00 40.28 463 ASP A N 1
ATOM 3625 C CA . ASP A 1 463 ? -56.199 33.505 0.403 1.00 40.28 463 ASP A CA 1
ATOM 3626 C C . ASP A 1 463 ? -55.838 32.769 -0.909 1.00 40.28 463 ASP A C 1
ATOM 3628 O O . ASP A 1 463 ? -55.704 33.358 -1.974 1.00 40.28 463 ASP A O 1
ATOM 3632 N N . ARG A 1 464 ? -55.901 31.431 -0.758 1.00 41.00 464 ARG A N 1
ATOM 3633 C CA . ARG A 1 464 ? -56.605 30.423 -1.584 1.00 41.00 464 ARG A CA 1
ATOM 3634 C C . ARG A 1 464 ? -55.881 29.628 -2.682 1.00 41.00 464 ARG A C 1
ATOM 3636 O O . ARG A 1 464 ? -55.303 30.162 -3.616 1.00 41.00 464 ARG A O 1
ATOM 3643 N N . ASP A 1 465 ? -56.065 28.314 -2.521 1.00 47.38 465 ASP A N 1
ATOM 3644 C CA . ASP A 1 465 ? -56.495 27.309 -3.501 1.00 47.38 465 ASP A CA 1
ATOM 3645 C C . ASP A 1 465 ? -55.715 27.157 -4.818 1.00 47.38 465 ASP A C 1
ATOM 3647 O O . ASP A 1 465 ? -56.004 27.833 -5.806 1.00 47.38 465 ASP A O 1
ATOM 3651 N N . SER A 1 466 ? -54.843 26.140 -4.869 1.00 47.78 466 SER A N 1
ATOM 3652 C CA . SER A 1 466 ? -54.882 25.009 -5.832 1.00 47.78 466 SER A CA 1
ATOM 3653 C C . SER A 1 466 ? -53.860 23.933 -5.449 1.00 47.78 466 SER A C 1
ATOM 3655 O O . SER A 1 466 ? -52.709 24.312 -5.140 1.00 47.78 466 SER A O 1
#

Sequence (466 aa):
MRSAVVSTRWAFLTRPDGERDLIDELGPSANAEKLDLAVVTSAVRPRGPDQTLEGLAFARQAMRLVHRISASDVETLAKQAARALNRQLARRPEGWAFQLVTPEGRDARDEAVRTAEALQEPLRARILAQLSRPVRDAQVSASDPGVRWLLQVWVLKKTDTLVGLTPAQDALSCLAGGRAVLERDPEAPSRSGLKLEEAIDWVGIGPQAGDLCADLGAAPGGWSKVAVDRGAKVIAIDPARIKISLPSRRFTHIQESAFDFAPPETLDWLLCDMAWRPLEVAQLIAKWGRRAWAHQLIANFKLPMKRKAEMLRRVLTILKRAGWQGLRARQLYYDRDEVTVFAWLDPTLTQRGAKEPFQFRSRSGERSQPRARRAPRSRPRPSAEEKPGARTKPSKQAKPHARTKPSKQAKPDARTKPSKQAKPDARTKPSKQAKPGAQTKTSKQATFGSRRKLDTKTNRTRDRDS

Solvent-accessible surface area (backbone atoms only — not comparable to full-atom values): 28421 Å² total; per-residue (Å²): 136,81,81,81,80,73,55,61,30,28,35,31,31,27,51,59,87,27,42,63,43,31,35,64,58,63,33,79,93,20,61,50,46,75,76,52,74,14,25,32,36,20,56,44,74,64,58,45,97,86,67,46,73,54,85,52,36,42,45,26,20,53,36,36,38,73,46,76,47,72,47,97,45,58,69,57,36,22,54,52,57,34,62,73,39,50,78,56,44,75,75,48,68,67,28,39,30,46,25,80,35,58,56,52,88,66,55,87,83,37,56,13,45,50,41,45,65,66,27,47,60,65,28,50,56,52,47,51,78,69,43,96,50,83,66,40,64,39,86,39,61,81,80,47,89,68,46,50,32,38,40,40,35,39,26,64,54,51,55,35,27,41,36,26,60,27,44,45,92,74,37,69,38,55,30,48,71,27,45,83,89,76,86,78,64,87,86,52,83,48,75,58,24,57,41,52,55,50,47,25,66,72,69,71,53,67,69,33,72,77,38,39,32,40,24,32,42,25,52,49,30,27,54,51,48,58,31,41,73,44,43,12,33,33,42,31,25,19,67,56,74,62,74,63,93,68,63,65,96,32,39,47,81,42,74,38,57,59,83,75,62,77,75,97,56,67,27,50,31,35,37,31,67,39,96,50,62,36,65,59,54,28,50,47,55,22,52,36,39,67,65,56,39,33,38,29,40,45,37,42,37,47,45,60,100,64,64,42,45,58,53,47,53,53,35,53,50,45,31,45,76,21,56,39,35,80,74,42,52,32,39,49,70,76,44,71,68,30,34,42,34,37,33,29,61,48,73,80,54,73,70,48,77,52,86,78,85,82,88,83,81,93,70,85,85,85,89,83,83,92,81,82,88,85,84,91,83,84,88,90,82,87,82,84,90,91,84,89,82,90,89,87,84,88,83,85,90,84,87,88,83,80,90,82,83,89,84,79,88,81,81,85,85,76,88,83,82,87,82,86,86,88,85,90,83,83,88,87,86,85,90,83,90,85,86,88,84,89,87,81,87,88,89,79,88,79,90,80,91,84,91,79,87,88,79,89,80,91,86,87,84,86,86,84,89,135